Protein AF-A0A8X6XAT7-F1 (afdb_monomer_lite)

Sequence (609 aa):
MSENQRIQKIRGFSFPKVAWFTKEHIEETLDYESRDGDIIICSYPKTGTTWLQYIIMQILSKGKEFPSFHDALVNVVPFMEMTGKGPIDEMQGLRIYKHHYPFDMIKRNDKAKYLYIYRHPQDTLVSAYHFFQSVRGENFDFDQFFEEFLTNDVEYGLYLKHVLSFVAHKNDENLLLISYEKLYTNRKEGYLRIAKFLGEEYYQNLVGDESLLNQILEKTSFDYMKKNLPVERPNAKPEESANKINFFRKGGIGDGKNALSPNQIKKIRELANEIMKGTEVLKECRPSGLVVSETDCGAVGSGFESQNGQVSKQLFQENVMATEEQECKIIRGLPFPKAPWFPTKNIEDTLDLVPNDGDIVIASYPKTGTTWLQYIVLQIVSKGELFPSFNDCLSIYAPFLEMKGTSVLEKMEKPRIYKHHCPYNMVKKNDKAKYLYIYRRPEDTVVSYYHFMINLGHDPPDQNEFFAKFLSGNIAYGSYYDHVLSFYDHKDDEGMLLVSYENLLINRKEEVLKIAKFLGDEYYQPLFEDESLLEKILEHTSFDYMKKNLALIHPDPKVEGGERKVNFFRKGVKGDGKQSLTSDQLKQLKDMALEKLKGTELIEEWLKD

Radius of gyration: 30.48 Å; chains: 1; bounding box: 86×66×86 Å

InterPro domains:
  IPR000863 Sulfotransferase domain [PF00685] (36-279)
  IPR000863 Sulfotransferase domain [PF00685] (357-600)
  IPR027417 P-loop containing nucleoside triphosphate hydrolase [G3DSA:3.40.50.300] (2-283)
  IPR027417 P-loop containing nucleoside triphosphate hydrolase [G3DSA:3.40.50.300] (318-604)
  IPR027417 P-loop containing nucleoside triphosphate hydrolase [SSF52540] (10-280)
  IPR027417 P-loop containing nucleoside triphosphate hydrolase [SSF52540] (340-603)

Organism: NCBI:txid2747483

Secondary structure (DSSP, 8-state):
----TTEEEETTEEEE-STTS-HHHHHHHHTPBPPTT-EEEEE-TTSSHHHHHHHHHHHHHTSPPPPPHHHIIIIIS-BHHHH-SHHHHH--SS-EEEE---GGGSB--TTSEEEEEE--HHHHHHHHHHHHHHHHT-PPPHHHHHHHHHHT-STTS-HHHHHHHHHTTTT-TTEEEEEHHHHHH-HHHHHHHHHHHH-HHHHHHHHH-HHHHHHHHHHTSHHHHHHH---BPTT--TT-TT-B----S--SS-HHHHHS-HHHHHHHHHHHHHHTTT-TTHHHHS-SS-PPPS----------------------SS-----S--SEEEETTEEEE-STTS-HHHHHHHHHPPPPTT-EEEEE-TTSSHHHHHHHHHHHHTTTPPPS-HHHIIIIIS-BHHHH-GGGGGGPPSSPEEEE---GGGS---TTSEEEEEE--HHHHHHHHHHHHHHTT--PPPHHHHHHHHHHT-STT--HHHHHHHHHTTTTSTTEEEEEHHHHHHSHHHHHHHHHHHH-HHHHHHHHH-HHHHHHHHHHTSHHHHHHH--EEEE-TTSTT-EEEE-------S-HHHHHS-HHHHHHHHHHHHHHTTTSTHHHHHH--

Structure (mmCIF, N/CA/C/O backbone):
data_AF-A0A8X6XAT7-F1
#
_entry.id   AF-A0A8X6XAT7-F1
#
loop_
_atom_site.group_PDB
_atom_site.id
_atom_site.type_symbol
_atom_site.label_atom_id
_atom_site.label_alt_id
_atom_site.label_comp_id
_atom_site.label_asym_id
_atom_site.label_entity_id
_atom_site.label_seq_id
_atom_site.pdbx_PDB_ins_code
_atom_site.Cartn_x
_atom_site.Cartn_y
_atom_site.Cartn_z
_atom_site.occupancy
_atom_site.B_iso_or_equiv
_atom_site.auth_seq_id
_atom_site.auth_comp_id
_atom_site.auth_asym_id
_atom_site.auth_atom_id
_atom_site.pdbx_PDB_model_num
ATOM 1 N N . MET A 1 1 ? 28.240 -1.537 -42.447 1.00 36.59 1 MET A N 1
ATOM 2 C CA . MET A 1 1 ? 27.862 -1.977 -41.090 1.00 36.59 1 MET A CA 1
ATOM 3 C C . MET A 1 1 ? 29.123 -1.979 -40.250 1.00 36.59 1 MET A C 1
ATOM 5 O O . MET A 1 1 ? 29.985 -2.809 -40.503 1.00 36.59 1 MET A O 1
ATOM 9 N N . SER A 1 2 ? 29.309 -1.007 -39.357 1.00 37.84 2 SER A N 1
ATOM 10 C CA . SER A 1 2 ? 30.425 -1.062 -38.409 1.00 37.84 2 SER A CA 1
ATOM 11 C C . SER A 1 2 ? 30.130 -2.165 -37.396 1.00 37.84 2 SER A C 1
ATOM 13 O O . SER A 1 2 ? 29.121 -2.105 -36.698 1.00 37.84 2 SER A O 1
ATOM 15 N N . GLU A 1 3 ? 30.972 -3.189 -37.354 1.00 52.03 3 GLU A N 1
ATOM 16 C CA . GLU A 1 3 ? 30.903 -4.262 -36.364 1.00 52.03 3 GLU A CA 1
ATOM 17 C C . GLU A 1 3 ? 30.981 -3.643 -34.955 1.00 52.03 3 GLU A C 1
ATOM 19 O O . GLU A 1 3 ? 31.934 -2.923 -34.649 1.00 52.03 3 GLU A O 1
ATOM 24 N N . ASN A 1 4 ? 29.963 -3.852 -34.110 1.00 64.50 4 ASN A N 1
ATOM 25 C CA . ASN A 1 4 ? 29.958 -3.338 -32.738 1.00 64.50 4 ASN A CA 1
ATOM 26 C C . ASN A 1 4 ? 31.116 -3.990 -31.962 1.00 64.50 4 ASN A C 1
ATOM 28 O O . ASN A 1 4 ? 31.040 -5.155 -31.573 1.00 64.50 4 ASN A O 1
ATOM 32 N N . GLN A 1 5 ? 32.200 -3.240 -31.743 1.00 73.00 5 GLN A N 1
ATOM 33 C CA . GLN A 1 5 ? 33.449 -3.754 -31.168 1.00 73.00 5 GLN A CA 1
ATOM 34 C C . GLN A 1 5 ? 33.308 -4.250 -29.717 1.00 73.00 5 GLN A C 1
ATOM 36 O O . GLN A 1 5 ? 34.213 -4.919 -29.218 1.00 73.00 5 GLN A O 1
ATOM 41 N N . ARG A 1 6 ? 32.181 -3.974 -29.043 1.00 83.38 6 ARG A N 1
ATOM 42 C CA . ARG A 1 6 ? 31.922 -4.407 -27.660 1.00 83.38 6 ARG A CA 1
ATOM 43 C C . ARG A 1 6 ? 31.429 -5.845 -27.554 1.00 83.38 6 ARG A C 1
ATOM 45 O O . ARG A 1 6 ? 31.602 -6.448 -26.494 1.00 83.38 6 ARG A O 1
ATOM 52 N N . ILE A 1 7 ? 30.860 -6.416 -28.612 1.00 87.06 7 ILE A N 1
ATOM 53 C CA . ILE A 1 7 ? 30.248 -7.747 -28.565 1.00 87.06 7 ILE A CA 1
ATOM 54 C C . ILE A 1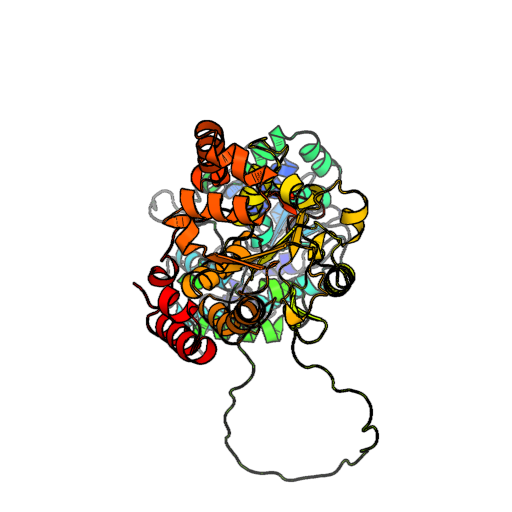 7 ? 31.019 -8.758 -29.414 1.00 87.06 7 ILE A C 1
ATOM 56 O O . ILE A 1 7 ? 31.582 -8.436 -30.457 1.00 87.06 7 ILE A O 1
ATOM 60 N N . GLN A 1 8 ? 31.048 -10.004 -28.957 1.00 90.69 8 GLN A N 1
ATOM 61 C CA . GLN A 1 8 ? 31.446 -11.166 -29.746 1.00 90.69 8 GLN A CA 1
ATOM 62 C C . GLN A 1 8 ? 30.215 -12.051 -29.951 1.00 90.69 8 GLN A C 1
ATOM 64 O O . GLN A 1 8 ? 29.412 -12.212 -29.032 1.00 90.69 8 GLN A O 1
ATOM 69 N N . LYS A 1 9 ? 30.033 -12.595 -31.159 1.00 90.25 9 LYS A N 1
ATOM 70 C CA . LYS A 1 9 ? 28.916 -13.497 -31.465 1.00 90.25 9 LYS A CA 1
ATOM 71 C C . LYS A 1 9 ? 29.374 -14.946 -31.320 1.00 90.25 9 LYS A C 1
ATOM 73 O O . LYS A 1 9 ? 30.290 -15.371 -32.019 1.00 90.25 9 LYS A O 1
ATOM 78 N N . ILE A 1 10 ? 28.719 -15.703 -30.446 1.00 90.50 10 ILE A N 1
ATOM 79 C CA . ILE A 1 10 ? 28.969 -17.137 -30.236 1.00 90.50 10 ILE A CA 1
ATOM 80 C C . ILE A 1 10 ? 27.627 -17.849 -30.374 1.00 90.50 10 ILE A C 1
ATOM 82 O O . ILE A 1 10 ? 26.653 -17.458 -29.736 1.00 90.50 10 ILE A O 1
ATOM 86 N N . ARG A 1 11 ? 27.543 -18.830 -31.283 1.00 88.88 11 ARG A N 1
ATOM 87 C CA . ARG A 1 11 ? 26.279 -19.491 -31.683 1.00 88.88 11 ARG A CA 1
ATOM 88 C C . ARG A 1 11 ? 25.156 -18.501 -32.054 1.00 88.88 11 ARG A C 1
ATOM 90 O O . ARG A 1 11 ? 23.987 -18.737 -31.781 1.00 88.88 11 ARG A O 1
ATOM 97 N N . GLY A 1 12 ? 25.518 -17.365 -32.657 1.00 86.31 12 GLY A N 1
ATOM 98 C CA . GLY A 1 12 ? 24.579 -16.300 -33.037 1.00 86.31 12 GLY A CA 1
ATOM 99 C C . GLY A 1 12 ? 24.142 -15.369 -31.896 1.00 86.31 12 GLY A C 1
ATOM 100 O O . GLY A 1 12 ? 23.471 -14.372 -32.162 1.00 86.31 12 GLY A O 1
ATOM 101 N N . PHE A 1 13 ? 24.562 -15.624 -30.653 1.00 89.94 13 PHE A N 1
ATOM 102 C CA . PHE A 1 13 ? 24.205 -14.829 -29.477 1.00 89.94 13 PHE A CA 1
ATOM 103 C C . PHE A 1 13 ? 25.306 -13.830 -29.086 1.00 89.94 13 PHE A C 1
ATOM 105 O O . PHE A 1 13 ? 26.492 -14.092 -29.296 1.00 89.94 13 PHE A O 1
ATOM 112 N N . SER A 1 14 ? 24.916 -12.666 -28.554 1.00 90.38 14 SER A N 1
ATOM 113 C CA . SER A 1 14 ? 25.829 -11.573 -28.181 1.00 90.38 14 SER A CA 1
ATOM 114 C C . SER A 1 14 ? 26.455 -11.801 -26.806 1.00 90.38 14 SER A C 1
ATOM 116 O O . SER A 1 14 ? 25.741 -11.859 -25.811 1.00 90.38 14 SER A O 1
ATOM 118 N N . PHE A 1 15 ? 27.783 -11.803 -26.726 1.00 90.75 15 PHE A N 1
ATOM 119 C CA . PHE A 1 15 ? 28.537 -11.859 -25.470 1.00 90.75 15 PHE A CA 1
ATOM 120 C C . PHE A 1 15 ? 29.505 -10.679 -25.339 1.00 90.75 15 PHE A C 1
ATOM 122 O O . PHE A 1 15 ? 29.914 -10.118 -26.358 1.00 90.75 15 PHE A O 1
ATOM 129 N N . PRO A 1 16 ? 29.922 -10.299 -24.116 1.00 88.56 16 PRO A N 1
ATOM 130 C CA . PRO A 1 16 ? 30.952 -9.283 -23.925 1.00 88.56 16 PRO A CA 1
ATOM 131 C C . PRO A 1 16 ? 32.263 -9.669 -24.617 1.00 88.56 16 PRO A C 1
ATOM 133 O O . PRO A 1 16 ? 32.815 -10.735 -24.360 1.00 88.56 16 PRO A O 1
ATOM 136 N N . LYS A 1 17 ? 32.805 -8.788 -25.459 1.00 88.19 17 LYS A N 1
ATOM 137 C CA . LYS A 1 17 ? 34.166 -8.895 -26.001 1.00 88.19 17 LYS A CA 1
ATOM 138 C C . LYS A 1 17 ? 35.141 -8.180 -25.065 1.00 88.19 17 LYS A C 1
ATOM 140 O O . LYS A 1 17 ? 35.358 -6.974 -25.187 1.00 88.19 17 LYS A O 1
ATOM 145 N N . VAL A 1 18 ? 35.667 -8.921 -24.091 1.00 82.38 18 VAL A N 1
ATOM 146 C CA . VAL A 1 18 ? 36.680 -8.483 -23.111 1.00 82.38 18 VAL A CA 1
ATOM 147 C C . VAL A 1 18 ? 37.641 -9.639 -22.816 1.00 82.38 18 VAL A C 1
ATOM 149 O O . VAL A 1 18 ? 37.277 -10.798 -22.989 1.00 82.38 18 VAL A O 1
ATOM 152 N N . ALA A 1 19 ? 38.862 -9.342 -22.361 1.00 81.56 19 ALA A N 1
ATOM 153 C CA . ALA A 1 19 ? 39.936 -10.338 -22.240 1.00 81.56 19 ALA A CA 1
ATOM 154 C C . ALA A 1 19 ? 39.609 -11.533 -21.321 1.00 81.56 19 ALA A C 1
ATOM 156 O O . ALA A 1 19 ? 40.119 -12.626 -21.535 1.00 81.56 19 ALA A O 1
ATOM 157 N N . TRP A 1 20 ? 38.757 -11.335 -20.314 1.00 78.25 20 TRP A N 1
ATOM 158 C CA . TRP A 1 20 ? 38.361 -12.360 -19.339 1.00 78.25 20 TRP A CA 1
ATOM 159 C C . TRP A 1 20 ? 37.022 -13.051 -19.671 1.00 78.25 20 TRP A C 1
ATOM 161 O O . TRP A 1 20 ? 36.479 -13.740 -18.819 1.00 78.25 20 TRP A O 1
ATOM 171 N N . PHE A 1 21 ? 36.477 -12.852 -20.877 1.00 85.19 21 PHE A N 1
ATOM 172 C CA . PHE A 1 21 ? 35.348 -13.610 -21.440 1.00 85.19 21 PHE A CA 1
ATOM 173 C C . PHE A 1 21 ? 35.814 -14.237 -22.754 1.00 85.19 21 PHE A C 1
ATOM 175 O O . PHE A 1 21 ? 35.665 -13.651 -23.831 1.00 85.19 21 PHE A O 1
ATOM 182 N N . THR A 1 22 ? 36.464 -15.396 -22.668 1.00 90.88 22 THR A N 1
ATOM 183 C CA . THR A 1 22 ? 37.021 -16.058 -23.850 1.00 90.88 22 THR A CA 1
ATOM 184 C C . THR A 1 22 ? 35.930 -16.821 -24.596 1.00 90.88 22 THR A C 1
ATOM 186 O O . THR A 1 22 ? 34.983 -17.339 -24.004 1.00 90.88 22 THR A O 1
ATOM 189 N N . LYS A 1 23 ? 36.074 -16.910 -25.922 1.00 92.19 23 LYS A N 1
ATOM 190 C CA . LYS A 1 23 ? 35.181 -17.724 -26.751 1.00 92.19 23 LYS A CA 1
ATOM 191 C C . LYS A 1 23 ? 35.181 -19.191 -26.306 1.00 92.19 23 LYS A C 1
ATOM 193 O O . LYS A 1 23 ? 34.122 -19.801 -26.271 1.00 92.19 23 LYS A O 1
ATOM 198 N N . GLU A 1 24 ? 36.348 -19.712 -25.936 1.00 93.38 24 GLU A N 1
ATOM 199 C CA . GLU A 1 24 ? 36.537 -21.083 -25.456 1.00 93.38 24 GLU A CA 1
ATOM 200 C C . GLU A 1 24 ? 35.723 -21.371 -24.190 1.00 93.38 24 GLU A C 1
ATOM 202 O O . GLU A 1 24 ? 34.918 -22.298 -24.204 1.00 93.38 24 GLU A O 1
ATOM 207 N N . HIS A 1 25 ? 35.842 -20.536 -23.145 1.00 94.44 25 HIS A N 1
ATOM 208 C CA . HIS A 1 25 ? 35.073 -20.710 -21.906 1.00 94.44 25 HIS A CA 1
ATOM 209 C C . HIS A 1 25 ? 33.566 -20.673 -22.164 1.00 94.44 25 HIS A C 1
ATOM 211 O O . HIS A 1 25 ? 32.817 -21.476 -21.613 1.00 94.44 25 HIS A O 1
ATOM 217 N N . ILE A 1 26 ? 33.100 -19.757 -23.017 1.00 93.88 26 ILE A N 1
ATOM 218 C CA . ILE A 1 26 ? 31.674 -19.652 -23.343 1.00 93.88 26 ILE A CA 1
ATOM 219 C C . ILE A 1 26 ? 31.205 -20.885 -24.130 1.00 93.88 26 ILE A C 1
ATOM 221 O O . ILE A 1 26 ? 30.169 -21.456 -23.806 1.00 93.88 26 ILE A O 1
ATOM 225 N N . GLU A 1 27 ? 31.955 -21.329 -25.144 1.00 93.25 27 GLU A N 1
ATOM 226 C CA . GLU A 1 27 ? 31.586 -22.507 -25.938 1.00 93.25 27 GLU A CA 1
ATOM 227 C C . GLU A 1 27 ? 31.533 -23.784 -25.095 1.00 93.25 27 GLU A C 1
ATOM 229 O O . GLU A 1 27 ? 30.557 -24.525 -25.213 1.00 93.25 27 GLU A O 1
ATOM 234 N N . GLU A 1 28 ? 32.513 -24.021 -24.218 1.00 93.75 28 GLU A N 1
ATOM 235 C CA . GLU A 1 28 ? 32.503 -25.215 -23.365 1.00 93.75 28 GLU A CA 1
ATOM 236 C C . GLU A 1 28 ? 31.392 -25.175 -22.305 1.00 93.75 28 GLU A C 1
ATOM 238 O O . GLU A 1 28 ? 30.822 -26.212 -21.968 1.00 93.75 28 GLU A O 1
ATOM 243 N N . THR A 1 29 ? 31.055 -23.991 -21.780 1.00 95.00 29 THR A N 1
ATOM 244 C CA . THR A 1 29 ? 30.055 -23.868 -20.711 1.00 95.00 29 THR A CA 1
ATOM 245 C C . THR A 1 29 ? 28.620 -23.843 -21.229 1.00 95.00 29 THR A C 1
ATOM 247 O O . THR A 1 29 ? 27.716 -24.230 -20.496 1.00 95.00 29 THR A O 1
ATOM 250 N N . LEU A 1 30 ? 28.393 -23.483 -22.497 1.00 92.88 30 LEU A N 1
ATOM 251 C CA . LEU A 1 30 ? 27.089 -23.640 -23.157 1.00 92.88 30 LEU A CA 1
ATOM 252 C C . LEU A 1 30 ? 26.684 -25.109 -23.345 1.00 92.88 30 LEU A C 1
ATOM 254 O O . LEU A 1 30 ? 25.495 -25.419 -23.396 1.00 92.88 30 LEU A O 1
ATOM 258 N N . ASP A 1 31 ? 27.659 -26.013 -23.438 1.00 90.88 31 ASP A N 1
ATOM 259 C CA . ASP A 1 31 ? 27.415 -27.458 -23.497 1.00 90.88 31 ASP A CA 1
ATOM 260 C C . ASP A 1 31 ? 27.507 -28.136 -22.122 1.00 90.88 31 ASP A C 1
ATOM 262 O O . ASP A 1 31 ? 27.344 -29.353 -22.029 1.00 90.88 31 ASP A O 1
ATOM 266 N N . TYR A 1 32 ? 27.753 -27.373 -21.052 1.00 94.75 32 TYR A N 1
ATOM 267 C CA . TYR A 1 32 ? 27.901 -27.921 -19.708 1.00 94.75 32 TYR A CA 1
ATOM 268 C C . TYR A 1 32 ? 26.561 -28.389 -19.147 1.00 94.75 32 TYR A C 1
ATOM 270 O O . TYR A 1 32 ? 25.635 -27.597 -18.981 1.00 94.75 32 TYR A O 1
ATOM 278 N N . GLU A 1 33 ? 26.483 -29.673 -18.809 1.00 92.94 33 GLU A N 1
ATOM 279 C CA . GLU A 1 33 ? 25.345 -30.268 -18.117 1.00 92.94 33 GLU A CA 1
ATOM 280 C C . GLU A 1 33 ? 25.585 -30.253 -16.603 1.00 92.94 33 GLU A C 1
ATOM 282 O O . GLU A 1 33 ? 26.612 -30.724 -16.105 1.00 92.94 33 GLU A O 1
ATOM 287 N N . SER A 1 34 ? 24.635 -29.685 -15.862 1.00 94.12 34 SER A N 1
ATOM 288 C CA . SER A 1 34 ? 24.681 -29.643 -14.402 1.00 94.12 34 SER A CA 1
ATOM 289 C C . SER A 1 34 ? 24.573 -31.047 -13.795 1.00 94.12 34 SER A C 1
ATOM 291 O O . SER A 1 34 ? 23.924 -31.943 -14.338 1.00 94.12 34 SER A O 1
ATOM 293 N N . ARG A 1 35 ? 25.202 -31.257 -12.633 1.00 95.19 35 ARG A N 1
ATOM 294 C CA . ARG A 1 35 ? 25.067 -32.515 -11.872 1.00 95.19 35 ARG A CA 1
ATOM 295 C C . ARG A 1 35 ? 23.918 -32.403 -10.870 1.00 95.19 35 ARG A C 1
ATOM 297 O O . ARG A 1 35 ? 23.483 -31.310 -10.505 1.00 95.19 35 ARG A O 1
ATOM 304 N N . ASP A 1 36 ? 23.457 -33.559 -10.405 1.00 96.31 36 ASP A N 1
ATOM 305 C CA . ASP A 1 36 ? 22.435 -33.668 -9.365 1.00 96.31 36 ASP A CA 1
ATOM 306 C C . ASP A 1 36 ? 22.848 -32.855 -8.126 1.00 96.31 36 ASP A C 1
ATOM 308 O O . ASP A 1 36 ? 23.958 -33.007 -7.613 1.00 96.31 36 ASP A O 1
ATOM 312 N N . GLY A 1 37 ? 21.949 -31.999 -7.634 1.00 95.00 37 GLY A N 1
ATOM 313 C CA . GLY A 1 37 ? 22.185 -31.173 -6.447 1.00 95.00 37 GLY A CA 1
ATOM 314 C C . GLY A 1 37 ? 22.941 -29.861 -6.684 1.00 95.00 37 GLY A C 1
ATOM 315 O O . GLY A 1 37 ? 23.143 -29.119 -5.722 1.00 95.00 37 GLY A O 1
ATOM 316 N N . ASP A 1 38 ? 23.325 -29.537 -7.922 1.00 97.62 38 ASP A N 1
ATOM 317 C CA . ASP A 1 38 ? 23.908 -28.229 -8.242 1.00 97.62 38 ASP A CA 1
ATOM 318 C C . ASP A 1 38 ? 22.967 -27.073 -7.889 1.00 97.62 38 ASP A C 1
ATOM 320 O O . ASP A 1 38 ? 21.752 -27.173 -8.051 1.00 97.62 38 ASP A O 1
ATOM 324 N N . ILE A 1 39 ? 23.540 -25.939 -7.483 1.00 98.31 39 ILE A N 1
ATOM 325 C CA . ILE A 1 39 ? 22.834 -24.667 -7.307 1.00 98.31 39 ILE A CA 1
ATOM 326 C C . ILE A 1 39 ? 23.360 -23.670 -8.343 1.00 98.31 39 ILE A C 1
ATOM 328 O O . ILE A 1 39 ? 24.522 -23.270 -8.302 1.00 98.31 39 ILE A O 1
ATOM 332 N N . ILE A 1 40 ? 22.504 -23.222 -9.256 1.00 98.31 40 ILE A N 1
ATOM 333 C CA . ILE A 1 40 ? 22.884 -22.328 -10.349 1.00 98.31 40 ILE A CA 1
ATOM 334 C C . ILE A 1 40 ? 22.200 -20.974 -10.184 1.00 98.31 40 ILE A C 1
ATOM 336 O O . ILE A 1 40 ? 20.973 -20.869 -10.206 1.00 98.31 40 ILE A O 1
ATOM 340 N N . ILE A 1 41 ? 22.994 -19.911 -10.068 1.00 98.56 41 ILE A N 1
ATOM 341 C CA . ILE A 1 41 ? 22.496 -18.533 -10.080 1.00 98.56 41 ILE A CA 1
ATOM 342 C C . ILE A 1 41 ? 22.443 -18.044 -11.523 1.00 98.56 41 ILE A C 1
ATOM 344 O O . ILE A 1 41 ? 23.469 -17.832 -12.169 1.00 98.56 41 ILE A O 1
ATOM 348 N N . CYS A 1 42 ? 21.234 -17.808 -12.002 1.00 98.06 42 CYS A N 1
ATOM 349 C CA . CYS A 1 42 ? 20.966 -17.317 -13.340 1.00 98.06 42 CYS A CA 1
ATOM 350 C C . CYS A 1 42 ? 20.524 -15.850 -13.260 1.00 98.06 42 CYS A C 1
ATOM 352 O O . CYS A 1 42 ? 19.771 -15.460 -12.366 1.00 98.06 42 CYS A O 1
ATOM 354 N N . SER A 1 43 ? 20.959 -15.004 -14.189 1.00 97.94 43 SER A N 1
ATOM 355 C CA . SER A 1 43 ? 20.471 -13.620 -14.243 1.00 97.94 43 SER A CA 1
ATOM 356 C C . SER A 1 43 ? 20.876 -12.934 -15.534 1.00 97.94 43 SER A C 1
ATOM 358 O O . SER A 1 43 ? 21.999 -13.138 -15.972 1.00 97.94 43 SER A O 1
ATOM 360 N N . TYR A 1 44 ? 20.084 -11.996 -16.045 1.00 96.19 44 TYR A N 1
ATOM 361 C CA . TYR A 1 44 ? 20.651 -10.980 -16.938 1.00 96.19 44 TYR A CA 1
ATOM 362 C C . TYR A 1 44 ? 21.598 -10.055 -16.141 1.00 96.19 44 TYR A C 1
ATOM 364 O O . TYR A 1 44 ? 21.321 -9.800 -14.958 1.00 96.19 44 TYR A O 1
ATOM 372 N N . PRO A 1 45 ? 22.691 -9.515 -16.717 1.00 92.56 45 PRO A N 1
ATOM 373 C CA . PRO A 1 45 ? 23.568 -8.598 -15.997 1.00 92.56 45 PRO A CA 1
ATOM 374 C C . PRO A 1 45 ? 22.803 -7.455 -15.317 1.00 92.56 45 PRO A C 1
ATOM 376 O O . PRO A 1 45 ? 21.890 -6.861 -15.879 1.00 92.56 45 PRO A O 1
ATOM 379 N N . LYS A 1 46 ? 23.226 -7.089 -14.103 1.00 92.31 46 LYS A N 1
ATOM 380 C CA . LYS A 1 46 ? 22.725 -5.910 -13.351 1.00 92.31 46 LYS A CA 1
ATOM 381 C C . LYS A 1 46 ? 21.304 -6.001 -12.801 1.00 92.31 46 LYS A C 1
ATOM 383 O O . LYS A 1 46 ? 20.791 -5.022 -12.262 1.00 92.31 46 LYS A O 1
ATOM 388 N N . THR A 1 47 ? 20.735 -7.193 -12.799 1.00 94.44 47 THR A N 1
ATOM 389 C CA . THR A 1 47 ? 19.449 -7.479 -12.153 1.00 94.44 47 THR A CA 1
ATOM 390 C C . THR A 1 47 ? 19.571 -7.828 -10.667 1.00 94.44 47 THR A C 1
ATOM 392 O O . THR A 1 47 ? 18.566 -7.890 -9.977 1.00 94.44 47 THR A O 1
ATOM 395 N N . GLY A 1 48 ? 20.788 -8.005 -10.137 1.00 93.00 48 GLY A N 1
ATOM 396 C CA . GLY A 1 48 ? 21.010 -8.316 -8.716 1.00 93.00 48 GLY A CA 1
ATOM 397 C C . GLY A 1 48 ? 21.865 -9.550 -8.441 1.00 93.00 48 GLY A C 1
ATOM 398 O O . GLY A 1 48 ? 21.895 -10.009 -7.305 1.00 93.00 48 GLY A O 1
ATOM 399 N N . THR A 1 49 ? 22.593 -10.064 -9.434 1.00 92.88 49 THR A N 1
ATOM 400 C CA . THR A 1 49 ? 23.426 -11.276 -9.339 1.00 92.88 49 THR A CA 1
ATOM 401 C C . THR A 1 49 ? 24.336 -11.300 -8.113 1.00 92.88 49 THR A C 1
ATOM 403 O O . THR A 1 49 ? 24.317 -12.260 -7.353 1.00 92.88 49 THR A O 1
ATOM 406 N N . THR A 1 50 ? 25.108 -10.230 -7.884 1.00 88.44 50 THR A N 1
ATOM 407 C CA . THR A 1 50 ? 26.005 -10.128 -6.721 1.00 88.44 50 THR A CA 1
ATOM 408 C C . THR A 1 50 ? 25.224 -10.192 -5.416 1.00 88.44 50 THR A C 1
ATOM 410 O O . THR A 1 50 ? 25.668 -10.806 -4.460 1.00 88.44 50 THR A O 1
ATOM 413 N N . TRP A 1 51 ? 24.040 -9.591 -5.360 1.00 93.12 51 TRP A N 1
ATOM 414 C CA . TRP A 1 51 ? 23.248 -9.614 -4.143 1.00 93.12 51 TRP A CA 1
ATOM 415 C C . TRP A 1 51 ? 22.710 -11.019 -3.853 1.00 93.12 51 TRP A C 1
ATOM 417 O O . TRP A 1 51 ? 22.933 -11.539 -2.763 1.00 93.12 51 TRP A O 1
ATOM 427 N N . LEU A 1 52 ? 22.108 -11.673 -4.852 1.00 96.62 52 LEU A N 1
ATOM 428 C CA . LEU A 1 52 ? 21.612 -13.045 -4.728 1.00 96.62 52 LEU A CA 1
ATOM 429 C C . LEU A 1 52 ? 22.731 -14.040 -4.385 1.00 96.62 52 LEU A C 1
ATOM 431 O O . LEU A 1 52 ? 22.549 -14.887 -3.516 1.00 96.62 52 LEU A O 1
ATOM 435 N N . GLN A 1 53 ? 23.905 -13.894 -5.005 1.00 94.00 53 GLN A N 1
ATOM 436 C CA . GLN A 1 53 ? 25.089 -14.694 -4.694 1.00 94.00 53 GLN A CA 1
ATOM 437 C C . GLN A 1 53 ? 25.427 -14.652 -3.205 1.00 94.00 53 GLN A C 1
ATOM 439 O O . GLN A 1 53 ? 25.547 -15.695 -2.566 1.00 94.00 53 GLN A O 1
ATOM 444 N N . TYR A 1 54 ? 25.556 -13.454 -2.641 1.00 92.69 54 TYR A N 1
ATOM 445 C CA . TYR A 1 54 ? 25.965 -13.300 -1.250 1.00 92.69 54 TYR A CA 1
ATOM 446 C C . TYR A 1 54 ? 24.863 -13.731 -0.272 1.00 92.69 54 TYR A C 1
ATOM 448 O O . TYR A 1 54 ? 25.182 -14.244 0.797 1.00 92.69 54 TYR A O 1
ATOM 456 N N . ILE A 1 55 ? 23.586 -13.617 -0.653 1.00 96.19 55 ILE A N 1
ATOM 457 C CA . ILE A 1 55 ? 22.464 -14.194 0.105 1.00 96.19 55 ILE A CA 1
ATOM 458 C C . ILE A 1 55 ? 22.600 -15.709 0.195 1.00 96.19 55 ILE A C 1
ATOM 460 O O . ILE A 1 55 ? 22.615 -16.256 1.295 1.00 96.19 55 ILE A O 1
ATOM 464 N N . ILE A 1 56 ? 22.748 -16.387 -0.943 1.00 96.75 56 ILE A N 1
ATOM 465 C CA . ILE A 1 56 ? 22.858 -17.846 -0.969 1.00 96.75 56 ILE A CA 1
ATOM 466 C C . ILE A 1 56 ? 24.099 -18.292 -0.189 1.00 96.75 56 ILE A C 1
ATOM 468 O O . ILE A 1 56 ? 23.998 -19.168 0.661 1.00 96.75 56 ILE A O 1
ATOM 472 N N . MET A 1 57 ? 25.246 -17.634 -0.377 1.00 92.56 57 MET A N 1
ATOM 473 C CA . MET A 1 57 ? 26.462 -17.937 0.387 1.00 92.56 57 MET A CA 1
ATOM 474 C C . MET A 1 57 ? 26.256 -17.814 1.902 1.00 92.56 57 MET A C 1
ATOM 476 O O . MET A 1 57 ? 26.723 -18.669 2.652 1.00 92.56 57 MET A O 1
ATOM 480 N N . GLN A 1 58 ? 25.556 -16.780 2.374 1.00 93.88 58 GLN A N 1
ATOM 481 C CA . GLN A 1 58 ? 25.273 -16.611 3.801 1.00 93.88 58 GLN A CA 1
ATOM 482 C C . GLN A 1 58 ? 24.339 -17.694 4.350 1.00 93.88 58 GLN A C 1
ATOM 484 O O . GLN A 1 58 ? 24.571 -18.190 5.452 1.00 93.88 58 GLN A O 1
ATOM 489 N N . ILE A 1 59 ? 23.327 -18.092 3.574 1.00 96.31 59 ILE A N 1
ATOM 490 C CA . ILE A 1 59 ? 22.398 -19.168 3.943 1.00 96.31 59 ILE A CA 1
ATOM 491 C C . ILE A 1 59 ? 23.145 -20.504 4.036 1.00 96.31 59 ILE A C 1
ATOM 493 O O . ILE A 1 59 ? 23.071 -21.186 5.057 1.00 96.31 59 ILE A O 1
ATOM 497 N N . LEU A 1 60 ? 23.918 -20.849 3.003 1.00 93.62 60 LEU A N 1
ATOM 498 C CA . LEU A 1 60 ? 24.654 -22.114 2.930 1.00 93.62 60 LEU A CA 1
ATOM 499 C C . LEU A 1 60 ? 25.749 -22.216 3.999 1.00 93.62 60 LEU A C 1
ATOM 501 O O . LEU A 1 60 ? 25.996 -23.288 4.547 1.00 93.62 60 LEU A O 1
ATOM 505 N N . SER A 1 61 ? 26.404 -21.097 4.314 1.00 91.25 61 SER A N 1
ATOM 506 C CA . SER A 1 61 ? 27.510 -21.060 5.274 1.00 91.25 61 SER A CA 1
ATOM 507 C C . SER A 1 61 ? 27.082 -20.812 6.721 1.00 91.25 61 SER A C 1
ATOM 509 O O . SER A 1 61 ? 27.938 -20.862 7.605 1.00 91.25 61 SER A O 1
ATOM 511 N N . LYS A 1 62 ? 25.787 -20.572 6.974 1.00 92.00 62 LYS A N 1
ATOM 512 C CA . LYS A 1 62 ? 25.233 -20.191 8.283 1.00 92.00 62 LYS A CA 1
ATOM 513 C C . LYS A 1 62 ? 25.903 -18.939 8.862 1.00 92.00 62 LYS A C 1
ATOM 515 O O . LYS A 1 62 ? 26.402 -18.947 9.983 1.00 92.00 62 LYS A O 1
ATOM 520 N N . GLY A 1 63 ? 25.944 -17.862 8.078 1.00 86.38 63 GLY A N 1
ATOM 521 C CA . GLY A 1 63 ? 26.387 -16.553 8.572 1.00 86.38 63 GLY A CA 1
ATOM 522 C C . GLY A 1 63 ? 27.907 -16.372 8.692 1.00 86.38 63 GLY A C 1
ATOM 523 O O . GLY A 1 63 ? 28.362 -15.397 9.302 1.00 86.38 63 GLY A O 1
ATOM 524 N N . LYS A 1 64 ? 28.718 -17.288 8.139 1.00 87.25 64 LYS A N 1
ATOM 525 C CA . LYS A 1 64 ? 30.190 -17.181 8.168 1.00 87.25 64 LYS A CA 1
ATOM 526 C C . LYS A 1 64 ? 30.687 -15.948 7.408 1.00 87.25 64 LYS A C 1
ATOM 528 O O . LYS A 1 64 ? 29.956 -15.313 6.646 1.00 87.25 64 LYS A O 1
ATOM 533 N N . GLU A 1 65 ? 31.937 -15.573 7.660 1.00 80.81 65 GLU A N 1
ATOM 534 C CA . GLU A 1 65 ? 32.569 -14.443 6.978 1.00 80.81 65 GLU A CA 1
ATOM 535 C C . GLU A 1 65 ? 32.662 -14.655 5.469 1.00 80.81 65 GLU A C 1
ATOM 537 O O . GLU A 1 65 ? 32.796 -15.780 4.981 1.00 80.81 65 GLU A O 1
ATOM 542 N N . PHE A 1 66 ? 32.563 -13.550 4.730 1.00 76.44 66 PHE A N 1
ATOM 543 C CA . PHE A 1 66 ? 32.658 -13.597 3.281 1.00 76.44 66 PHE A CA 1
ATOM 544 C C . PHE A 1 66 ? 34.093 -13.905 2.840 1.00 76.44 66 PHE A C 1
ATOM 546 O O . PHE A 1 66 ? 35.035 -13.327 3.386 1.00 76.44 66 PHE A O 1
ATOM 553 N N . PRO A 1 67 ? 34.276 -14.744 1.808 1.00 74.56 67 PRO A N 1
ATOM 554 C CA . PRO A 1 67 ? 35.534 -14.768 1.079 1.00 74.56 67 PRO A CA 1
ATOM 555 C C . PRO A 1 67 ? 35.761 -13.408 0.402 1.00 74.56 67 PRO A C 1
ATOM 557 O O . PRO A 1 67 ? 34.825 -12.621 0.198 1.00 74.56 67 PRO A O 1
ATOM 560 N N . SER A 1 68 ? 37.007 -13.137 0.008 1.00 70.38 68 SER A N 1
ATOM 561 C CA . SER A 1 68 ? 37.302 -11.966 -0.827 1.00 70.38 68 SER A CA 1
ATOM 562 C C . SER A 1 68 ? 36.461 -11.997 -2.111 1.00 70.38 68 SER A C 1
ATOM 564 O O . SER A 1 68 ? 36.066 -13.065 -2.571 1.00 70.38 68 SER A O 1
ATOM 566 N N . PHE A 1 69 ? 36.188 -10.843 -2.728 1.00 68.19 69 PHE A N 1
ATOM 567 C CA . PHE A 1 69 ? 35.385 -10.807 -3.959 1.00 68.19 69 PHE A CA 1
ATOM 568 C C . PHE A 1 69 ? 35.982 -11.668 -5.086 1.00 68.19 69 PHE A C 1
ATOM 570 O O . PHE A 1 69 ? 35.244 -12.340 -5.804 1.00 68.19 69 PHE A O 1
ATOM 577 N N . HIS A 1 70 ? 37.311 -11.666 -5.230 1.00 70.12 70 HIS A N 1
ATOM 578 C CA . HIS A 1 70 ? 38.002 -12.487 -6.223 1.00 70.12 70 HIS A CA 1
ATOM 579 C C . HIS A 1 70 ? 37.802 -13.981 -5.947 1.00 70.12 70 HIS A C 1
ATOM 581 O O . HIS A 1 70 ? 37.380 -14.723 -6.828 1.00 70.12 70 HIS A O 1
ATOM 587 N N . ASP A 1 71 ? 38.013 -14.395 -4.701 1.00 75.00 71 ASP A N 1
ATOM 588 C CA . ASP A 1 71 ? 37.822 -15.779 -4.267 1.00 75.00 71 ASP A CA 1
ATOM 589 C C . ASP A 1 71 ? 36.350 -16.218 -4.400 1.00 75.00 71 ASP A C 1
ATOM 591 O O . ASP A 1 71 ? 36.049 -17.309 -4.882 1.00 75.00 71 ASP A O 1
ATOM 595 N N . ALA A 1 72 ? 35.410 -15.311 -4.113 1.00 74.44 72 ALA A N 1
ATOM 596 C CA . ALA A 1 72 ? 33.984 -15.521 -4.335 1.00 74.44 72 ALA A CA 1
ATOM 597 C C . ALA A 1 72 ? 33.640 -15.760 -5.815 1.00 74.44 72 ALA A C 1
ATOM 599 O O . ALA A 1 72 ? 32.737 -16.537 -6.108 1.00 74.44 72 ALA A O 1
ATOM 600 N N . LEU A 1 73 ? 34.316 -15.065 -6.735 1.00 69.38 73 LEU A N 1
ATOM 601 C CA . LEU A 1 73 ? 34.061 -15.119 -8.177 1.00 69.38 73 LEU A CA 1
ATOM 602 C C . LEU A 1 73 ? 34.723 -16.317 -8.863 1.00 69.38 73 LEU A C 1
ATOM 604 O O . LEU A 1 73 ? 34.201 -16.763 -9.882 1.00 69.38 73 LEU A O 1
ATOM 608 N N . VAL A 1 74 ? 35.857 -16.795 -8.345 1.00 71.88 74 VAL A N 1
ATOM 609 C CA . VAL A 1 74 ? 36.666 -17.844 -8.987 1.00 71.88 74 VAL A CA 1
ATOM 610 C C . VAL A 1 74 ? 36.491 -19.204 -8.318 1.00 71.88 74 VAL A C 1
ATOM 612 O O . VAL A 1 74 ? 36.358 -20.194 -9.026 1.00 71.88 74 VAL A O 1
ATOM 615 N N . ASN A 1 75 ? 36.447 -19.257 -6.983 1.00 76.50 75 ASN A N 1
ATOM 616 C CA . ASN A 1 75 ? 36.539 -20.517 -6.238 1.00 76.50 75 ASN A CA 1
ATOM 617 C C . ASN A 1 75 ? 35.246 -20.890 -5.505 1.00 76.50 75 ASN A C 1
ATOM 619 O O . ASN A 1 75 ? 34.951 -22.072 -5.351 1.00 76.50 75 ASN A O 1
ATOM 623 N N . VAL A 1 76 ? 34.470 -19.905 -5.033 1.00 85.19 76 VAL A N 1
ATOM 624 C CA . VAL A 1 76 ? 33.279 -20.188 -4.207 1.00 85.19 76 VAL A CA 1
ATOM 625 C C . VAL A 1 76 ? 31.994 -20.229 -5.023 1.00 85.19 76 VAL A C 1
ATOM 627 O O . VAL A 1 76 ? 31.201 -21.143 -4.842 1.00 85.19 76 VAL A O 1
ATOM 630 N N . VAL A 1 77 ? 31.777 -19.257 -5.914 1.00 91.94 77 VAL A N 1
ATOM 631 C CA . VAL A 1 77 ? 30.641 -19.216 -6.850 1.00 91.94 77 VAL A CA 1
ATOM 632 C C . VAL A 1 77 ? 31.181 -18.857 -8.242 1.00 91.94 77 VAL A C 1
ATOM 634 O O . VAL A 1 77 ? 31.014 -17.708 -8.681 1.00 91.94 77 VAL A O 1
ATOM 637 N N . PRO A 1 78 ? 31.859 -19.805 -8.926 1.00 92.62 78 PRO A N 1
ATOM 638 C CA . PRO A 1 78 ? 32.491 -19.558 -10.216 1.00 92.62 78 PRO A CA 1
ATOM 639 C C . PRO A 1 78 ? 31.521 -18.929 -11.220 1.00 92.62 78 PRO A C 1
ATOM 641 O O . PRO A 1 78 ? 30.375 -19.366 -11.361 1.00 92.62 78 PRO A O 1
ATOM 644 N N . PHE A 1 79 ? 31.967 -17.880 -11.914 1.00 92.62 79 PHE A N 1
ATOM 645 C CA . PHE A 1 79 ? 31.240 -17.332 -13.060 1.00 92.62 79 PHE A CA 1
ATOM 646 C C . PHE A 1 79 ? 31.699 -18.062 -14.319 1.00 92.62 79 PHE A C 1
ATOM 648 O O . PHE A 1 79 ? 32.820 -17.842 -14.784 1.00 92.62 79 PHE A O 1
ATOM 655 N N . MET A 1 80 ? 30.871 -18.963 -14.836 1.00 93.25 80 MET A N 1
ATOM 656 C CA . MET A 1 80 ? 31.336 -19.969 -15.791 1.00 93.25 80 MET A CA 1
ATOM 657 C C . MET A 1 80 ? 31.787 -19.361 -17.130 1.00 93.25 80 MET A C 1
ATOM 659 O O . MET A 1 80 ? 32.807 -19.766 -17.672 1.00 93.25 80 MET A O 1
ATOM 663 N N . GLU A 1 81 ? 31.151 -18.285 -17.594 1.00 91.88 81 GLU A N 1
ATOM 664 C CA . GLU A 1 81 ? 31.583 -17.532 -18.780 1.00 91.88 81 GLU A CA 1
ATOM 665 C C . GLU A 1 81 ? 32.999 -16.951 -18.655 1.00 91.88 81 GLU A C 1
ATOM 667 O O . GLU A 1 81 ? 33.678 -16.724 -19.657 1.00 91.88 81 GLU A O 1
ATOM 672 N N . MET A 1 82 ? 33.427 -16.650 -17.426 1.00 89.06 82 MET A N 1
ATOM 673 C CA . MET A 1 82 ? 34.749 -16.091 -17.150 1.00 89.06 82 MET A CA 1
ATOM 674 C C . MET A 1 82 ? 35.788 -17.167 -16.866 1.00 89.06 82 MET A C 1
ATOM 676 O O . MET A 1 82 ? 36.945 -17.022 -17.250 1.00 89.06 82 MET A O 1
ATOM 680 N N . THR A 1 83 ? 35.385 -18.211 -16.150 1.00 89.50 83 THR A N 1
ATOM 681 C CA . THR A 1 83 ? 36.295 -19.180 -15.523 1.00 89.50 83 THR A CA 1
ATOM 682 C C . THR A 1 83 ? 36.326 -20.535 -16.221 1.00 89.50 83 THR A C 1
ATOM 684 O O . THR A 1 83 ? 37.189 -21.352 -15.907 1.00 89.50 83 THR A O 1
ATOM 687 N N . GLY A 1 84 ? 35.415 -20.766 -17.167 1.00 92.81 84 GLY A N 1
ATOM 688 C CA . GLY A 1 84 ? 35.222 -22.066 -17.787 1.00 92.81 84 GLY A CA 1
ATOM 689 C C . GLY A 1 84 ? 34.531 -23.064 -16.858 1.00 92.81 84 GLY A C 1
ATOM 690 O O . GLY A 1 84 ? 34.024 -22.717 -15.787 1.00 92.81 84 GLY A O 1
ATOM 691 N N . LYS A 1 85 ? 34.506 -24.334 -17.266 1.00 93.38 85 LYS A N 1
ATOM 692 C CA . LYS A 1 85 ? 33.907 -25.424 -16.472 1.00 93.38 85 LYS A CA 1
ATOM 693 C C . LYS A 1 85 ? 34.859 -26.022 -15.428 1.00 93.38 85 LYS A C 1
ATOM 695 O O . LYS A 1 85 ? 34.397 -26.670 -14.492 1.00 93.38 85 LYS A O 1
ATOM 700 N N . GLY A 1 86 ? 36.170 -25.805 -15.577 1.00 92.88 86 GLY A N 1
ATOM 701 C CA . GLY A 1 86 ? 37.221 -26.408 -14.744 1.00 92.88 86 GLY A CA 1
ATOM 702 C C . GLY A 1 86 ? 36.998 -26.220 -13.237 1.00 92.88 86 GLY A C 1
ATOM 703 O O . GLY A 1 86 ? 36.827 -27.219 -12.538 1.00 92.88 86 GLY A O 1
ATOM 704 N N . PRO A 1 87 ? 36.880 -24.974 -12.735 1.00 92.25 87 PRO A N 1
ATOM 705 C CA . PRO A 1 87 ? 36.648 -24.732 -11.309 1.00 92.25 87 PRO A CA 1
ATOM 706 C C . PRO A 1 87 ? 35.373 -25.390 -10.769 1.00 92.25 87 PRO A C 1
ATOM 708 O O . PRO A 1 87 ? 35.354 -25.841 -9.629 1.00 92.25 87 PRO A O 1
ATOM 711 N N . ILE A 1 88 ? 34.320 -25.493 -11.588 1.00 93.88 88 ILE A N 1
ATOM 712 C CA . ILE A 1 88 ? 33.044 -26.133 -11.222 1.00 93.88 88 ILE A CA 1
ATOM 713 C C . ILE A 1 88 ? 33.203 -27.658 -11.123 1.00 93.88 88 ILE A C 1
ATOM 715 O O . ILE A 1 88 ? 32.602 -28.307 -10.258 1.00 93.88 88 ILE A O 1
ATOM 719 N N . ASP A 1 89 ? 34.005 -28.248 -12.011 1.00 93.38 89 ASP A N 1
ATOM 720 C CA . ASP A 1 89 ? 34.278 -29.683 -12.027 1.00 93.38 89 ASP A CA 1
ATOM 721 C C . ASP A 1 89 ? 35.122 -30.133 -10.824 1.00 93.38 89 ASP A C 1
ATOM 723 O O . ASP A 1 89 ? 34.930 -31.257 -10.350 1.00 93.38 89 ASP A O 1
ATOM 727 N N . GLU A 1 90 ? 35.988 -29.250 -10.317 1.00 93.12 90 GLU A N 1
ATOM 728 C CA . GLU A 1 90 ? 36.882 -29.480 -9.174 1.00 93.12 90 GLU A CA 1
ATOM 729 C C . GLU A 1 90 ? 36.213 -29.274 -7.799 1.00 93.12 90 GLU A C 1
ATOM 731 O O . GLU A 1 90 ? 36.728 -29.772 -6.790 1.00 93.12 90 GLU A O 1
ATOM 736 N N . MET A 1 91 ? 35.056 -28.594 -7.735 1.00 92.00 91 MET A N 1
ATOM 737 C CA . MET A 1 91 ? 34.340 -28.338 -6.474 1.00 92.00 91 MET A CA 1
ATOM 738 C C . MET A 1 91 ? 34.030 -29.639 -5.718 1.00 92.00 91 MET A C 1
ATOM 740 O O . MET A 1 91 ? 33.477 -30.590 -6.273 1.00 92.00 91 MET A O 1
ATOM 744 N N . GLN A 1 92 ? 34.328 -29.649 -4.417 1.00 86.25 92 GLN A N 1
ATOM 745 C CA . GLN A 1 92 ? 34.006 -30.753 -3.511 1.00 86.25 92 GLN A CA 1
ATOM 746 C C . GLN A 1 92 ? 32.756 -30.425 -2.687 1.00 86.25 92 GLN A C 1
ATOM 748 O O . GLN A 1 92 ? 32.652 -29.347 -2.105 1.00 86.25 92 GLN A O 1
ATOM 753 N N . GLY A 1 93 ? 31.822 -31.374 -2.591 1.00 87.69 93 GLY A N 1
ATOM 754 C CA . GLY A 1 93 ? 30.574 -31.195 -1.846 1.00 87.69 93 GLY A CA 1
ATOM 755 C C . GLY A 1 93 ? 29.523 -30.402 -2.626 1.00 87.69 93 GLY A C 1
ATOM 756 O O . GLY A 1 93 ? 29.270 -30.690 -3.794 1.00 87.69 93 GLY A O 1
ATOM 757 N N . LEU A 1 94 ? 28.872 -29.441 -1.964 1.00 89.75 94 LEU A N 1
ATOM 758 C CA . LEU A 1 94 ? 27.809 -28.637 -2.567 1.00 89.75 94 LEU A CA 1
ATOM 759 C C . LEU A 1 94 ? 28.387 -27.716 -3.647 1.00 89.75 94 LEU A C 1
ATOM 761 O O . LEU A 1 94 ? 29.242 -26.877 -3.360 1.00 89.75 94 LEU A O 1
ATOM 765 N N . ARG A 1 95 ? 27.897 -27.854 -4.880 1.00 95.12 95 ARG A N 1
ATOM 766 C CA . ARG A 1 95 ? 28.391 -27.085 -6.024 1.00 95.12 95 ARG A CA 1
ATOM 767 C C . ARG A 1 95 ? 27.459 -25.924 -6.311 1.00 95.12 95 ARG A C 1
ATOM 769 O O . ARG A 1 95 ? 26.257 -26.111 -6.497 1.00 95.12 95 ARG A O 1
ATOM 776 N N . ILE A 1 96 ? 28.026 -24.725 -6.346 1.00 96.00 96 ILE A N 1
ATOM 777 C CA . ILE A 1 96 ? 27.302 -23.498 -6.648 1.00 96.00 96 ILE A CA 1
ATOM 778 C C . ILE A 1 96 ? 28.093 -22.664 -7.649 1.00 96.00 96 ILE A C 1
ATOM 780 O O . ILE A 1 96 ? 29.280 -22.429 -7.465 1.00 96.00 96 ILE A O 1
ATOM 784 N N . TYR A 1 97 ? 27.438 -22.207 -8.707 1.00 96.62 97 TYR A N 1
ATOM 785 C CA . TYR A 1 97 ? 28.045 -21.373 -9.745 1.00 96.62 97 TYR A CA 1
ATOM 786 C C . TYR A 1 97 ? 26.990 -20.465 -10.371 1.00 96.62 97 TYR A C 1
ATOM 788 O O . TYR A 1 97 ? 25.811 -20.504 -10.007 1.00 96.62 97 TYR A O 1
ATOM 796 N N . LYS A 1 98 ? 27.413 -19.582 -11.274 1.00 97.00 98 LYS A N 1
ATOM 797 C CA . LYS A 1 98 ? 26.517 -18.608 -11.898 1.00 97.00 98 LYS A CA 1
ATOM 798 C C . LYS A 1 98 ? 26.792 -18.414 -13.378 1.00 97.00 98 LYS A C 1
ATOM 800 O O . LYS A 1 98 ? 27.930 -18.574 -13.817 1.00 97.00 98 LYS A O 1
ATOM 805 N N . HIS A 1 99 ? 25.756 -17.976 -14.085 1.00 96.25 99 HIS A N 1
ATOM 806 C CA . HIS A 1 99 ? 25.843 -17.529 -15.469 1.00 96.25 99 HIS A CA 1
ATOM 807 C C . HIS A 1 99 ? 24.791 -16.465 -15.818 1.00 96.25 99 HIS A C 1
ATOM 809 O O . HIS A 1 99 ? 23.877 -16.131 -15.054 1.00 96.25 99 HIS A O 1
ATOM 815 N N . HIS A 1 100 ? 24.942 -15.917 -17.013 1.00 96.50 100 HIS A N 1
ATOM 816 C CA . HIS A 1 100 ? 24.104 -14.931 -17.678 1.00 96.50 100 HIS A CA 1
ATOM 817 C C . HIS A 1 100 ? 23.523 -15.454 -18.997 1.00 96.50 100 HIS A C 1
ATOM 819 O O . HIS A 1 100 ? 23.027 -14.677 -19.804 1.00 96.50 100 HIS A O 1
ATOM 825 N N . TYR A 1 101 ? 23.569 -16.768 -19.228 1.00 96.00 101 TYR A N 1
ATOM 826 C CA . TYR A 1 101 ? 22.857 -17.393 -20.340 1.00 96.00 101 TYR A CA 1
ATOM 827 C C . TYR A 1 101 ? 21.326 -17.326 -20.181 1.00 96.00 101 TYR A C 1
ATOM 829 O O . TYR A 1 101 ? 20.825 -17.522 -19.064 1.00 96.00 101 TYR A O 1
ATOM 837 N N . PRO A 1 102 ? 20.579 -17.115 -21.284 1.00 94.81 102 PRO A N 1
ATOM 838 C CA . PRO A 1 102 ? 19.137 -17.324 -21.307 1.00 94.81 102 PRO A CA 1
ATOM 839 C C . PRO A 1 102 ? 18.814 -18.813 -21.141 1.00 94.81 102 PRO A C 1
ATOM 841 O O . PRO A 1 102 ? 19.640 -19.683 -21.427 1.00 94.81 102 PRO A O 1
ATOM 844 N N . PHE A 1 103 ? 17.593 -19.108 -20.704 1.00 94.69 103 PHE A N 1
ATOM 845 C CA . PHE A 1 103 ? 17.186 -20.462 -20.325 1.00 94.69 103 PHE A CA 1
ATOM 846 C C . PHE A 1 103 ? 17.286 -21.472 -21.482 1.00 94.69 103 PHE A C 1
ATOM 848 O O . PHE A 1 103 ? 17.687 -22.615 -21.285 1.00 94.69 103 PHE A O 1
ATOM 855 N N . ASP A 1 104 ? 17.013 -21.031 -22.711 1.00 91.06 104 ASP A N 1
ATOM 856 C CA . ASP A 1 104 ? 17.040 -21.890 -23.903 1.00 91.06 104 ASP A CA 1
ATOM 857 C C . ASP A 1 104 ? 18.461 -22.278 -24.352 1.00 91.06 104 ASP A C 1
ATOM 859 O O . ASP A 1 104 ? 18.630 -23.125 -25.230 1.00 91.06 104 ASP A O 1
ATOM 863 N N . MET A 1 105 ? 19.495 -21.651 -23.781 1.00 92.88 105 MET A N 1
ATOM 864 C CA . MET A 1 105 ? 20.895 -21.883 -24.151 1.00 92.88 105 MET A CA 1
ATOM 865 C C . MET A 1 105 ? 21.629 -22.850 -23.220 1.00 92.88 105 MET A C 1
ATOM 867 O O . MET A 1 105 ? 22.753 -23.231 -23.538 1.00 92.88 105 MET A O 1
ATOM 871 N N . ILE A 1 106 ? 21.023 -23.251 -22.101 1.00 91.50 106 ILE A N 1
ATOM 872 C CA . ILE A 1 106 ? 21.672 -24.107 -21.102 1.00 91.50 106 ILE A CA 1
ATOM 873 C C . ILE A 1 106 ? 21.227 -25.565 -21.210 1.00 91.50 106 ILE A C 1
ATOM 875 O O . ILE A 1 106 ? 20.066 -25.869 -21.498 1.00 91.50 106 ILE A O 1
ATOM 879 N N . LYS A 1 107 ? 22.147 -26.491 -20.925 1.00 92.62 107 LYS A N 1
ATOM 880 C CA . LYS A 1 107 ? 21.795 -27.888 -20.654 1.00 92.62 107 LYS A CA 1
ATOM 881 C C . LYS A 1 107 ? 21.274 -27.988 -19.224 1.00 92.62 107 LYS A C 1
ATOM 883 O O . LYS A 1 107 ? 21.898 -27.495 -18.285 1.00 92.62 107 LYS A O 1
ATOM 888 N N . ARG A 1 108 ? 20.090 -28.578 -19.073 1.00 90.75 108 ARG A N 1
ATOM 889 C CA . ARG A 1 108 ? 19.360 -28.614 -17.805 1.00 90.75 108 ARG A CA 1
ATOM 890 C C . ARG A 1 108 ? 19.382 -30.009 -17.206 1.00 90.75 108 ARG A C 1
ATOM 892 O O . ARG A 1 108 ? 19.263 -30.985 -17.937 1.00 90.75 108 ARG A O 1
ATOM 8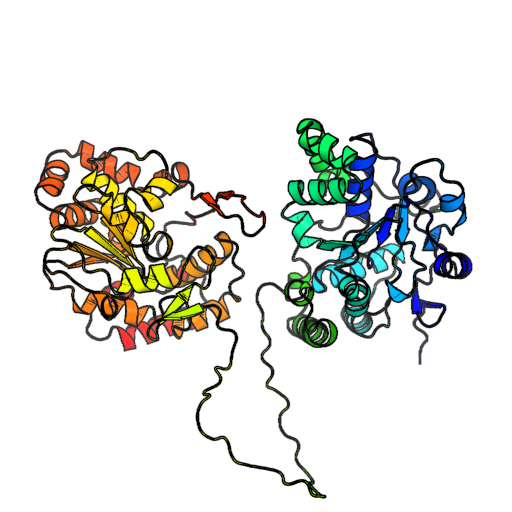99 N N . ASN A 1 109 ? 19.476 -30.061 -15.884 1.00 95.00 109 ASN A N 1
ATOM 900 C CA . ASN A 1 109 ? 19.277 -31.263 -15.089 1.00 95.00 109 ASN A CA 1
ATOM 901 C C . ASN A 1 109 ? 18.111 -31.010 -14.130 1.00 95.00 109 ASN A C 1
ATOM 903 O O . ASN A 1 109 ? 18.155 -30.072 -13.331 1.00 95.00 109 ASN A O 1
ATOM 907 N N . ASP A 1 110 ? 17.090 -31.861 -14.180 1.00 95.25 110 ASP A N 1
ATOM 908 C CA . ASP A 1 110 ? 15.871 -31.728 -13.371 1.00 95.25 110 ASP A CA 1
ATOM 909 C C . ASP A 1 110 ? 16.130 -31.855 -11.857 1.00 95.25 110 ASP A C 1
ATOM 911 O O . ASP A 1 110 ? 15.300 -31.470 -11.037 1.00 95.25 110 ASP A O 1
ATOM 915 N N . LYS A 1 111 ? 17.307 -32.357 -11.465 1.00 96.69 111 LYS A N 1
ATOM 916 C CA . LYS A 1 111 ? 17.752 -32.476 -10.069 1.00 96.69 111 LYS A CA 1
ATOM 917 C C . LYS A 1 111 ? 18.718 -31.373 -9.630 1.00 96.69 111 LYS A C 1
ATOM 919 O O . LYS A 1 111 ? 19.149 -31.368 -8.475 1.00 96.69 111 LYS A O 1
ATOM 924 N N . ALA A 1 112 ? 19.089 -30.465 -10.526 1.00 97.56 112 ALA A N 1
ATOM 925 C CA . ALA A 1 112 ? 19.793 -29.236 -10.182 1.00 97.56 112 ALA A CA 1
ATOM 926 C C . ALA A 1 112 ? 18.787 -28.122 -9.864 1.00 97.56 112 ALA A C 1
ATOM 928 O O . ALA A 1 112 ? 17.659 -28.158 -10.341 1.00 97.56 112 ALA A O 1
ATOM 929 N N . LYS A 1 113 ? 19.188 -27.123 -9.077 1.00 98.50 113 LYS A N 1
ATOM 930 C CA . LYS A 1 113 ? 18.354 -25.995 -8.645 1.00 98.50 113 LYS A CA 1
ATOM 931 C C . LYS A 1 113 ? 18.785 -24.711 -9.332 1.00 98.50 113 LYS A C 1
ATOM 933 O O . LYS A 1 113 ? 19.912 -24.258 -9.154 1.00 98.50 113 LYS A O 1
ATOM 938 N N . TYR A 1 114 ? 17.867 -24.068 -10.035 1.00 98.50 114 TYR A N 1
ATOM 939 C CA . TYR A 1 114 ? 18.104 -22.824 -10.759 1.00 98.50 114 TYR A CA 1
ATOM 940 C C . TYR A 1 114 ? 17.453 -21.660 -10.014 1.00 98.50 114 TYR A C 1
ATOM 942 O O . TYR A 1 114 ? 16.268 -21.701 -9.707 1.00 98.50 114 TYR A O 1
ATOM 950 N N . LEU A 1 115 ? 18.206 -20.605 -9.709 1.00 98.62 115 LEU A N 1
ATOM 951 C CA . LEU A 1 115 ? 17.689 -19.383 -9.090 1.00 98.62 115 LEU A CA 1
ATOM 952 C C . LEU A 1 115 ? 17.881 -18.231 -10.068 1.00 98.62 115 LEU A C 1
ATOM 954 O O . LEU A 1 115 ? 19.005 -17.774 -10.269 1.00 98.62 115 LEU A O 1
ATOM 958 N N . TYR A 1 116 ? 16.790 -17.763 -10.672 1.00 98.50 116 TYR A N 1
ATOM 959 C CA . TYR A 1 116 ? 16.824 -16.686 -11.654 1.00 98.50 116 TYR A CA 1
ATOM 960 C C . TYR A 1 116 ? 16.381 -15.360 -11.046 1.00 98.50 116 TYR A C 1
ATOM 962 O O . TYR A 1 116 ? 15.216 -15.215 -10.670 1.00 98.50 116 TYR A O 1
ATOM 970 N N . ILE A 1 117 ? 17.289 -14.380 -10.980 1.00 98.06 117 ILE A N 1
ATOM 971 C CA . ILE A 1 117 ? 16.951 -13.015 -10.558 1.00 98.06 117 ILE A CA 1
ATOM 972 C C . ILE A 1 117 ? 16.750 -12.086 -11.756 1.00 98.06 117 ILE A C 1
ATOM 974 O O . ILE A 1 117 ? 17.595 -11.998 -12.647 1.00 98.06 117 ILE A O 1
ATOM 978 N N . TYR A 1 118 ? 15.625 -11.374 -11.755 1.00 95.94 118 TYR A N 1
ATOM 979 C CA . TYR A 1 118 ? 15.279 -10.337 -12.725 1.00 95.94 118 TYR A CA 1
ATOM 980 C C . TYR A 1 118 ? 14.903 -9.037 -12.012 1.00 95.94 118 TYR A C 1
ATOM 982 O O . TYR A 1 118 ? 14.683 -9.018 -10.803 1.00 95.94 118 TYR A O 1
ATOM 990 N N . ARG A 1 119 ? 14.873 -7.934 -12.759 1.00 93.31 119 ARG A N 1
ATOM 991 C CA . ARG A 1 119 ? 14.702 -6.579 -12.221 1.00 93.31 119 ARG A CA 1
ATOM 992 C C . ARG A 1 119 ? 13.889 -5.688 -13.162 1.00 93.31 119 ARG A C 1
ATOM 994 O O . ARG A 1 119 ? 13.783 -5.963 -14.353 1.00 93.31 119 ARG A O 1
ATOM 1001 N N . HIS A 1 120 ? 13.341 -4.580 -12.691 1.00 90.12 120 HIS A N 1
ATOM 1002 C CA . HIS A 1 120 ? 12.668 -3.623 -13.564 1.00 90.12 120 HIS A CA 1
ATOM 1003 C C . HIS A 1 120 ? 13.571 -3.191 -14.754 1.00 90.12 120 HIS A C 1
ATOM 1005 O O . HIS A 1 120 ? 14.747 -2.854 -14.543 1.00 90.12 120 HIS A O 1
ATOM 1011 N N . PRO A 1 121 ? 13.074 -3.174 -16.013 1.00 91.12 121 PRO A N 1
ATOM 1012 C CA . PRO A 1 121 ? 13.899 -2.950 -17.209 1.00 91.12 121 PRO A CA 1
ATOM 1013 C C . PRO A 1 121 ? 14.588 -1.582 -17.224 1.00 91.12 121 PRO A C 1
ATOM 1015 O O . PRO A 1 121 ? 15.749 -1.485 -17.611 1.00 91.12 121 PRO A O 1
ATOM 1018 N N . GLN A 1 122 ? 13.921 -0.535 -16.729 1.00 90.25 122 GLN A N 1
ATOM 1019 C CA . GLN A 1 122 ? 14.500 0.815 -16.647 1.00 90.25 122 GLN A CA 1
ATOM 1020 C C . GLN A 1 122 ? 15.697 0.878 -15.688 1.00 90.25 122 GLN A C 1
ATOM 1022 O O . GLN A 1 122 ? 16.739 1.442 -16.016 1.00 90.25 122 GLN A O 1
ATOM 1027 N N . ASP A 1 123 ? 15.565 0.269 -14.508 1.00 89.25 123 ASP A N 1
ATOM 1028 C CA . ASP A 1 123 ? 16.641 0.220 -13.517 1.00 89.25 123 ASP A CA 1
ATOM 1029 C C . ASP A 1 123 ? 17.804 -0.652 -14.007 1.00 89.25 123 ASP A C 1
ATOM 1031 O O . ASP A 1 123 ? 18.973 -0.333 -13.767 1.00 89.25 123 ASP A O 1
ATOM 1035 N N . THR A 1 124 ? 17.480 -1.743 -14.707 1.00 92.62 124 THR A N 1
ATOM 1036 C CA . THR A 1 124 ? 18.458 -2.653 -15.313 1.00 92.62 124 THR A CA 1
ATOM 1037 C C . THR A 1 124 ? 19.273 -1.931 -16.379 1.00 92.62 124 THR A C 1
ATOM 1039 O O . THR A 1 124 ? 20.500 -1.967 -16.309 1.00 92.62 124 THR A O 1
ATOM 1042 N N . LEU A 1 125 ? 18.620 -1.205 -17.295 1.00 92.75 125 LEU A N 1
ATOM 1043 C CA . LEU A 1 125 ? 19.270 -0.420 -18.350 1.00 92.75 125 LEU A CA 1
ATOM 1044 C C . LEU A 1 125 ? 20.241 0.605 -17.760 1.00 92.75 125 LEU A C 1
ATOM 1046 O O . LEU A 1 125 ? 21.427 0.593 -18.087 1.00 92.75 125 LEU A O 1
ATOM 1050 N N . VAL A 1 126 ? 19.778 1.446 -16.829 1.00 90.38 126 VAL A N 1
ATOM 1051 C CA . VAL A 1 126 ? 20.622 2.486 -16.213 1.00 90.38 126 VAL A CA 1
ATOM 1052 C C . VAL A 1 126 ? 21.779 1.866 -15.433 1.00 90.38 126 VAL A C 1
ATOM 1054 O O . VAL A 1 126 ? 22.909 2.361 -15.463 1.00 90.38 126 VAL A O 1
ATOM 1057 N N . SER A 1 127 ? 21.540 0.745 -14.746 1.00 89.69 127 SER A N 1
ATOM 1058 C CA . SER A 1 127 ? 22.616 0.037 -14.059 1.00 89.69 127 SER A CA 1
ATOM 1059 C C . SER A 1 127 ? 23.607 -0.631 -15.017 1.00 89.69 127 SER A C 1
ATOM 1061 O O . SER A 1 127 ? 24.781 -0.730 -14.651 1.00 89.69 127 SER A O 1
ATOM 1063 N N . ALA A 1 128 ? 23.166 -1.115 -16.179 1.00 90.00 128 ALA A N 1
ATOM 1064 C CA . ALA A 1 128 ? 24.002 -1.708 -17.221 1.00 90.00 128 ALA A CA 1
ATOM 1065 C C . ALA A 1 128 ? 24.877 -0.655 -17.892 1.00 90.00 128 ALA A C 1
ATOM 1067 O O . ALA A 1 128 ? 26.091 -0.839 -17.950 1.00 90.00 128 ALA A O 1
ATOM 1068 N N . TYR A 1 129 ? 24.295 0.487 -18.255 1.00 90.12 129 TYR A N 1
ATOM 1069 C CA . TYR A 1 129 ? 25.003 1.621 -18.842 1.00 90.12 129 TYR A CA 1
ATOM 1070 C C . TYR A 1 129 ? 26.215 2.051 -18.004 1.00 90.12 129 TYR A C 1
ATOM 1072 O O . TYR A 1 129 ? 27.343 2.102 -18.494 1.00 90.12 129 TYR A O 1
ATOM 1080 N N . HIS A 1 130 ? 26.014 2.321 -16.710 1.00 87.12 130 HIS A N 1
ATOM 1081 C CA . HIS A 1 130 ? 27.117 2.735 -15.836 1.00 87.12 130 HIS A CA 1
ATOM 1082 C C . HIS A 1 130 ? 28.129 1.615 -15.583 1.00 87.12 130 HIS A C 1
ATOM 1084 O O . HIS A 1 130 ? 29.323 1.874 -15.432 1.00 87.12 130 HIS A O 1
ATOM 1090 N N . PHE A 1 131 ? 27.661 0.368 -15.504 1.00 84.81 131 PHE A N 1
ATOM 1091 C CA . PHE A 1 131 ? 28.540 -0.762 -15.246 1.00 84.81 131 PHE A CA 1
ATOM 1092 C C . PHE A 1 131 ? 29.466 -1.045 -16.423 1.00 84.81 131 PHE A C 1
ATOM 1094 O O . PHE A 1 131 ? 30.671 -1.148 -16.216 1.00 84.81 131 PHE A O 1
ATOM 1101 N N . PHE A 1 132 ? 28.937 -1.141 -17.642 1.00 84.19 132 PHE A N 1
ATOM 1102 C CA . PHE A 1 132 ? 29.749 -1.476 -18.808 1.00 84.19 132 PHE A CA 1
ATOM 1103 C C . PHE A 1 132 ? 30.771 -0.385 -19.141 1.00 84.19 132 PHE A C 1
ATOM 1105 O O . PHE A 1 132 ? 31.911 -0.724 -19.454 1.00 84.19 132 PHE A O 1
ATOM 1112 N N . GLN A 1 133 ? 30.428 0.893 -18.943 1.00 84.12 133 GLN A N 1
ATOM 1113 C CA . GLN A 1 133 ? 31.402 1.992 -19.003 1.00 84.12 133 GLN A CA 1
ATOM 1114 C C . GLN A 1 133 ? 32.538 1.808 -17.991 1.00 84.12 133 GLN A C 1
ATOM 1116 O O . GLN A 1 133 ? 33.712 1.837 -18.350 1.00 84.12 133 GLN A O 1
ATOM 1121 N N . SER A 1 134 ? 32.207 1.541 -16.720 1.00 78.62 134 SER A N 1
ATOM 1122 C CA . SER A 1 134 ? 33.208 1.344 -15.659 1.00 78.62 134 SER A CA 1
ATOM 1123 C C . SER A 1 134 ? 34.106 0.126 -15.905 1.00 78.62 134 SER A C 1
ATOM 1125 O O . SER A 1 134 ? 35.307 0.168 -15.623 1.00 78.62 134 SER A O 1
ATOM 1127 N N . VAL A 1 135 ? 33.534 -0.959 -16.430 1.00 74.00 135 VAL A N 1
ATOM 1128 C CA . VAL A 1 135 ? 34.261 -2.193 -16.747 1.00 74.00 135 VAL A CA 1
ATOM 1129 C C . VAL A 1 135 ? 35.240 -1.978 -17.900 1.00 74.00 135 VAL A C 1
ATOM 1131 O O . VAL A 1 135 ? 36.365 -2.466 -17.826 1.00 74.00 135 VAL A O 1
ATOM 1134 N N . ARG A 1 136 ? 34.840 -1.234 -18.936 1.00 76.56 136 ARG A N 1
ATOM 1135 C CA . ARG A 1 136 ? 35.665 -1.001 -20.130 1.00 76.56 136 ARG A CA 1
ATOM 1136 C C . ARG A 1 136 ? 36.591 0.208 -20.013 1.00 76.56 136 ARG A C 1
ATOM 1138 O O . ARG A 1 136 ? 37.566 0.287 -20.744 1.00 76.56 136 ARG A O 1
ATOM 1145 N N . GLY A 1 137 ? 36.334 1.114 -19.069 1.00 76.12 137 GLY A N 1
ATOM 1146 C CA . GLY A 1 137 ? 37.043 2.394 -19.008 1.00 76.12 137 GLY A CA 1
ATOM 1147 C C . GLY A 1 137 ? 36.714 3.293 -20.203 1.00 76.12 137 GLY A C 1
ATOM 1148 O O . GLY A 1 137 ? 37.544 4.097 -20.612 1.00 76.12 137 GLY A O 1
ATOM 1149 N N . GLU A 1 138 ? 35.520 3.129 -20.768 1.00 81.56 138 GLU A N 1
ATOM 1150 C CA . GLU A 1 138 ? 35.033 3.844 -21.947 1.00 81.56 138 GLU A CA 1
ATOM 1151 C C . GLU A 1 138 ? 33.831 4.708 -21.554 1.00 81.56 138 GLU A C 1
ATOM 1153 O O . GLU A 1 138 ? 33.048 4.327 -20.681 1.00 81.56 138 GLU A O 1
ATOM 1158 N N . ASN A 1 139 ? 33.670 5.857 -22.212 1.00 83.06 139 ASN A N 1
ATOM 1159 C CA . ASN A 1 139 ? 32.470 6.680 -22.088 1.00 83.06 139 ASN A CA 1
ATOM 1160 C C . ASN A 1 139 ? 31.508 6.305 -23.208 1.00 83.06 139 ASN A C 1
ATOM 1162 O O . ASN A 1 139 ? 31.877 6.337 -24.382 1.00 83.06 139 ASN A O 1
ATOM 1166 N N . PHE A 1 140 ? 30.286 5.943 -22.840 1.00 86.50 140 PHE A N 1
ATOM 1167 C CA . PHE A 1 140 ? 29.248 5.591 -23.797 1.00 86.50 140 PHE A CA 1
ATOM 1168 C C . PHE A 1 140 ? 28.328 6.778 -24.012 1.00 86.50 140 PHE A C 1
ATOM 1170 O O . PHE A 1 140 ? 28.062 7.537 -23.084 1.00 86.50 140 PHE A O 1
ATOM 1177 N N . ASP A 1 141 ? 27.805 6.905 -25.225 1.00 90.81 141 ASP A N 1
ATOM 1178 C CA . ASP A 1 141 ? 26.629 7.730 -25.437 1.00 90.81 141 ASP A CA 1
ATOM 1179 C C . ASP A 1 141 ? 25.402 7.006 -24.861 1.00 90.81 141 ASP A C 1
ATOM 1181 O O . ASP A 1 141 ? 25.188 5.814 -25.112 1.00 90.81 141 ASP A O 1
ATOM 1185 N N . PHE A 1 142 ? 24.633 7.701 -24.023 1.00 90.88 142 PHE A N 1
ATOM 1186 C CA . PHE A 1 142 ? 23.505 7.091 -23.321 1.00 90.88 142 PHE A CA 1
ATOM 1187 C C . PHE A 1 142 ? 22.362 6.733 -24.267 1.00 90.88 142 PHE A C 1
ATOM 1189 O O . PHE A 1 142 ? 21.773 5.663 -24.119 1.00 90.88 142 PHE A O 1
ATOM 1196 N N . ASP A 1 143 ? 22.068 7.594 -25.240 1.00 91.19 143 ASP A N 1
ATOM 1197 C CA . ASP A 1 143 ? 20.965 7.380 -26.172 1.00 91.19 143 ASP A CA 1
ATOM 1198 C C . ASP A 1 143 ? 21.298 6.248 -27.150 1.00 91.19 143 ASP A C 1
ATOM 1200 O O . ASP A 1 143 ? 20.459 5.382 -27.400 1.00 91.19 143 ASP A O 1
ATOM 1204 N N . GLN A 1 144 ? 22.548 6.164 -27.609 1.00 90.50 144 GLN A N 1
ATOM 1205 C CA . GLN A 1 144 ? 23.033 5.022 -28.377 1.00 90.50 144 GLN A CA 1
ATOM 1206 C C . GLN A 1 144 ? 22.930 3.719 -27.570 1.00 90.50 144 GLN A C 1
ATOM 1208 O O . GLN A 1 144 ? 22.377 2.735 -28.061 1.00 90.50 144 GLN A O 1
ATOM 1213 N N . PHE A 1 145 ? 23.417 3.706 -26.323 1.00 90.50 145 PHE A N 1
ATOM 1214 C CA . PHE A 1 145 ? 23.330 2.522 -25.462 1.00 90.50 145 PHE A CA 1
ATOM 1215 C C . PHE A 1 145 ? 21.874 2.115 -25.195 1.00 90.50 145 PHE A C 1
ATOM 1217 O O . PHE A 1 145 ? 21.554 0.927 -25.133 1.00 90.50 145 PHE A O 1
ATOM 1224 N N . PHE A 1 146 ? 20.984 3.095 -25.043 1.00 92.56 146 PHE A N 1
ATOM 1225 C CA . PHE A 1 146 ? 19.555 2.872 -24.885 1.00 92.56 146 PHE A CA 1
ATOM 1226 C C . PHE A 1 146 ? 18.960 2.139 -26.099 1.00 92.56 146 PHE A C 1
ATOM 1228 O O . PHE A 1 146 ? 18.277 1.133 -25.909 1.00 92.56 146 PHE A O 1
ATOM 1235 N N . GLU A 1 147 ? 19.235 2.587 -27.329 1.00 91.38 147 GLU A N 1
ATOM 1236 C CA . GLU A 1 147 ? 18.714 1.925 -28.536 1.00 91.38 147 GLU A CA 1
ATOM 1237 C C . GLU A 1 147 ? 19.283 0.504 -28.694 1.00 91.38 147 GLU A C 1
ATOM 1239 O O . GLU A 1 147 ? 18.547 -0.435 -29.003 1.00 91.38 147 GLU A O 1
ATOM 1244 N N . GLU A 1 148 ? 20.569 0.301 -28.402 1.00 89.38 148 GLU A N 1
ATOM 1245 C CA . GLU A 1 148 ? 21.218 -1.020 -28.436 1.00 89.38 148 GLU A CA 1
ATOM 1246 C C . GLU A 1 148 ? 20.606 -1.999 -27.423 1.00 89.38 148 GLU A C 1
ATOM 1248 O O . GLU A 1 148 ? 20.371 -3.170 -27.738 1.00 89.38 148 GLU A O 1
ATOM 1253 N N . PHE A 1 149 ? 20.280 -1.510 -26.220 1.00 90.56 149 PHE A N 1
ATOM 1254 C CA . PHE A 1 149 ? 19.629 -2.298 -25.171 1.00 90.56 149 PHE A CA 1
ATOM 1255 C C . PHE A 1 149 ? 18.242 -2.813 -25.594 1.00 90.56 149 PHE A C 1
ATOM 1257 O O . PHE A 1 149 ? 17.807 -3.868 -25.128 1.00 90.56 149 PHE A O 1
ATOM 1264 N N . LEU A 1 150 ? 17.553 -2.100 -26.493 1.00 88.44 150 LEU A N 1
ATOM 1265 C CA . LEU A 1 150 ? 16.228 -2.471 -27.002 1.00 88.44 150 LEU A CA 1
ATOM 1266 C C . LEU A 1 150 ? 16.261 -3.296 -28.298 1.00 88.44 150 LEU A C 1
ATOM 1268 O O . LEU A 1 150 ? 15.272 -3.952 -28.619 1.00 88.44 150 LEU A O 1
ATOM 1272 N N . THR A 1 151 ? 17.381 -3.317 -29.023 1.00 80.25 151 THR A N 1
ATOM 1273 C CA . THR A 1 151 ? 17.481 -3.906 -30.374 1.00 80.25 151 THR A CA 1
ATOM 1274 C C . THR A 1 151 ? 18.298 -5.200 -30.446 1.00 80.25 151 THR A C 1
ATOM 1276 O O . THR A 1 151 ? 18.545 -5.700 -31.538 1.00 80.25 151 THR A O 1
ATOM 1279 N N . ASN A 1 152 ? 18.638 -5.811 -29.297 1.00 74.31 152 ASN A N 1
ATOM 1280 C CA . ASN A 1 152 ? 19.426 -7.058 -29.181 1.00 74.31 152 ASN A CA 1
ATOM 1281 C C . ASN A 1 152 ? 20.936 -6.898 -29.491 1.00 74.31 152 ASN A C 1
ATOM 1283 O O . ASN A 1 152 ? 21.682 -7.884 -29.485 1.00 74.31 152 ASN A O 1
ATOM 1287 N N . ASP A 1 153 ? 21.395 -5.661 -29.692 1.00 75.31 153 ASP A N 1
ATOM 1288 C CA . ASP A 1 153 ? 22.783 -5.298 -30.009 1.00 75.31 153 ASP A CA 1
ATOM 1289 C C . ASP A 1 153 ? 23.598 -4.892 -28.766 1.00 75.31 153 ASP A C 1
ATOM 1291 O O . ASP A 1 153 ? 24.531 -4.090 -28.830 1.00 75.31 153 ASP A O 1
ATOM 1295 N N . VAL A 1 154 ? 23.274 -5.514 -27.631 1.00 83.75 154 VAL A N 1
ATOM 1296 C CA . VAL A 1 154 ? 23.953 -5.383 -26.334 1.00 83.75 154 VAL A CA 1
ATOM 1297 C C . VAL A 1 154 ? 24.447 -6.751 -25.846 1.00 83.75 154 VAL A C 1
ATOM 1299 O O . VAL A 1 154 ? 23.999 -7.801 -26.323 1.00 83.75 154 VAL A O 1
ATOM 1302 N N . GLU A 1 155 ? 25.401 -6.770 -24.913 1.00 85.06 155 GLU A N 1
ATOM 1303 C CA . GLU A 1 155 ? 25.845 -7.997 -24.252 1.00 85.06 155 GLU A CA 1
ATOM 1304 C C . GLU A 1 155 ? 24.658 -8.767 -23.644 1.00 85.06 155 GLU A C 1
ATOM 1306 O O . GLU A 1 155 ? 23.867 -8.201 -22.896 1.00 85.06 155 GLU A O 1
ATOM 1311 N N . TYR A 1 156 ? 24.570 -10.071 -23.926 1.00 88.81 156 TYR A N 1
ATOM 1312 C CA . TYR A 1 156 ? 23.483 -10.977 -23.523 1.00 88.81 156 TYR A CA 1
ATOM 1313 C C . TYR A 1 156 ? 22.113 -10.705 -24.157 1.00 88.81 156 TYR A C 1
ATOM 1315 O O . TYR A 1 156 ? 21.099 -11.255 -23.723 1.00 88.81 156 TYR A O 1
ATOM 1323 N N . GLY A 1 157 ? 22.089 -9.911 -25.228 1.00 88.31 157 GLY A N 1
ATOM 1324 C CA . GLY A 1 157 ? 20.908 -9.709 -26.053 1.00 88.31 157 GLY A CA 1
ATOM 1325 C C . GLY A 1 157 ? 19.794 -8.923 -25.363 1.00 88.31 157 GLY A C 1
ATOM 1326 O O . GLY A 1 157 ? 19.997 -8.214 -24.383 1.00 88.31 157 GLY A O 1
ATOM 1327 N N . LEU A 1 158 ? 18.586 -9.017 -25.915 1.00 91.19 158 LEU A N 1
ATOM 1328 C CA . LEU A 1 158 ? 17.441 -8.240 -25.461 1.00 91.19 158 LEU A CA 1
ATOM 1329 C C . LEU A 1 158 ? 16.956 -8.715 -24.087 1.00 91.19 158 LEU A C 1
ATOM 1331 O O . LEU A 1 158 ? 16.382 -9.800 -23.960 1.00 91.19 158 LEU A O 1
ATOM 1335 N N . TYR A 1 159 ? 17.102 -7.849 -23.082 1.00 93.75 159 TYR A N 1
ATOM 1336 C CA . TYR A 1 159 ? 16.752 -8.125 -21.688 1.00 93.75 159 TYR A CA 1
ATOM 1337 C C . TYR A 1 159 ? 15.371 -8.777 -21.504 1.00 93.75 159 TYR A C 1
ATOM 1339 O O . TYR A 1 159 ? 15.240 -9.780 -20.804 1.00 93.75 159 TYR A O 1
ATOM 1347 N N . LEU A 1 160 ? 14.333 -8.247 -22.156 1.00 93.19 160 LEU A N 1
ATOM 1348 C CA . LEU A 1 160 ? 12.967 -8.760 -22.009 1.00 93.19 160 LEU A CA 1
ATOM 1349 C C . LEU A 1 160 ? 12.828 -10.199 -22.529 1.00 93.19 160 LEU A C 1
ATOM 1351 O O . LEU A 1 160 ? 12.190 -11.018 -21.876 1.00 93.19 160 LEU A O 1
ATOM 1355 N N . LYS A 1 161 ? 13.489 -10.545 -23.643 1.00 93.00 161 LYS A N 1
ATOM 1356 C CA . LYS A 1 161 ? 13.527 -11.932 -24.143 1.00 93.00 161 LYS A CA 1
ATOM 1357 C C . LYS A 1 161 ? 14.313 -12.842 -23.206 1.00 93.00 161 LYS A C 1
ATOM 1359 O O . LYS A 1 161 ? 13.911 -13.980 -22.982 1.00 93.00 161 LYS A O 1
ATOM 1364 N N . HIS A 1 162 ? 15.390 -12.327 -22.616 1.00 94.69 162 HIS A N 1
ATOM 1365 C CA . HIS A 1 162 ? 16.152 -13.059 -21.613 1.00 94.69 162 HIS A CA 1
ATOM 1366 C C . HIS A 1 162 ? 15.278 -13.421 -20.405 1.00 94.69 162 HIS A C 1
ATOM 1368 O O . HIS A 1 162 ? 15.253 -14.574 -19.989 1.00 94.69 162 HIS A O 1
ATOM 1374 N N . VAL A 1 163 ? 14.509 -12.469 -19.867 1.00 95.62 163 VAL A N 1
ATOM 1375 C CA . VAL A 1 163 ? 13.557 -12.734 -18.775 1.00 95.62 163 VAL A CA 1
ATOM 1376 C C . VAL A 1 163 ? 12.468 -13.707 -19.210 1.00 95.62 163 VAL A C 1
ATOM 1378 O O . VAL A 1 163 ? 12.201 -14.665 -18.486 1.00 95.62 163 VAL A O 1
ATOM 1381 N N . LEU A 1 164 ? 11.876 -13.502 -20.390 1.00 95.00 164 LEU A N 1
ATOM 1382 C CA . LEU A 1 164 ? 10.820 -14.365 -20.916 1.00 95.00 164 LEU A CA 1
ATOM 1383 C C . LEU A 1 164 ? 11.251 -15.834 -20.996 1.00 95.00 164 LEU A C 1
ATOM 1385 O O . LEU A 1 164 ? 10.459 -16.698 -20.631 1.00 95.00 164 LEU A O 1
ATOM 1389 N N . SER A 1 165 ? 12.502 -16.102 -21.395 1.00 95.69 165 SER A N 1
ATOM 1390 C CA . SER A 1 165 ? 13.035 -17.470 -21.481 1.00 95.69 165 SER A CA 1
ATOM 1391 C C . SER A 1 165 ? 12.940 -18.227 -20.151 1.00 95.69 165 SER A C 1
ATOM 1393 O O . SER A 1 165 ? 12.589 -19.396 -20.138 1.00 95.69 165 SER A O 1
ATOM 1395 N N . PHE A 1 166 ? 13.149 -17.558 -19.012 1.00 96.94 166 PHE A N 1
ATOM 1396 C CA . PHE A 1 166 ? 12.986 -18.172 -17.689 1.00 96.94 166 PHE A CA 1
ATOM 1397 C C . PHE A 1 166 ? 11.525 -18.177 -17.223 1.00 96.94 166 PHE A C 1
ATOM 1399 O O . PHE A 1 166 ? 11.074 -19.129 -16.593 1.00 96.94 166 PHE A O 1
ATOM 1406 N N . VAL A 1 167 ? 10.761 -17.124 -17.526 1.00 94.88 167 VAL A N 1
ATOM 1407 C CA . VAL A 1 167 ? 9.346 -17.013 -17.122 1.00 94.88 167 VAL A CA 1
ATOM 1408 C C . VAL A 1 167 ? 8.472 -18.074 -17.791 1.00 94.88 167 VAL A C 1
ATOM 1410 O O . VAL A 1 167 ? 7.526 -18.562 -17.174 1.00 94.88 167 VAL A O 1
ATOM 1413 N N . ALA A 1 168 ? 8.811 -18.488 -19.013 1.00 94.19 168 ALA A N 1
ATOM 1414 C CA . ALA A 1 168 ? 8.154 -19.602 -19.696 1.00 94.19 168 ALA A CA 1
ATOM 1415 C C . ALA A 1 168 ? 8.213 -20.919 -18.892 1.00 94.19 168 ALA A C 1
ATOM 1417 O O . ALA A 1 168 ? 7.332 -21.763 -19.033 1.00 94.19 168 ALA A O 1
ATOM 1418 N N . HIS A 1 169 ? 9.196 -21.043 -17.997 1.00 95.25 169 HIS A N 1
ATOM 1419 C CA . HIS A 1 169 ? 9.476 -22.211 -17.165 1.00 95.25 169 HIS A CA 1
ATOM 1420 C C . HIS A 1 169 ? 9.110 -22.017 -15.690 1.00 95.25 169 HIS A C 1
ATOM 1422 O O . HIS A 1 169 ? 9.535 -22.772 -14.825 1.00 95.25 169 HIS A O 1
ATOM 1428 N N . LYS A 1 170 ? 8.285 -21.016 -15.366 1.00 92.12 170 LYS A N 1
ATOM 1429 C CA . LYS A 1 170 ? 7.888 -20.681 -13.984 1.00 92.12 170 LYS A CA 1
ATOM 1430 C C . LYS A 1 170 ? 7.284 -21.825 -13.156 1.00 92.12 170 LYS A C 1
ATOM 1432 O O . LYS A 1 170 ? 7.196 -21.692 -11.939 1.00 92.12 170 LYS A O 1
ATOM 1437 N N . ASN A 1 171 ? 6.795 -22.876 -13.816 1.00 93.62 171 ASN A N 1
ATOM 1438 C CA . ASN A 1 171 ? 6.173 -24.032 -13.176 1.00 93.62 171 ASN A CA 1
ATOM 1439 C C . ASN A 1 171 ? 7.167 -25.185 -12.952 1.00 93.62 171 ASN A C 1
ATOM 1441 O O . ASN A 1 171 ? 6.782 -26.184 -12.351 1.00 93.62 171 ASN A O 1
ATOM 1445 N N . ASP A 1 172 ? 8.409 -25.067 -13.429 1.00 95.94 172 ASP A N 1
ATOM 1446 C CA . ASP A 1 172 ? 9.455 -26.062 -13.203 1.00 95.94 172 ASP A CA 1
ATOM 1447 C C . ASP A 1 172 ? 9.827 -26.032 -11.708 1.00 95.94 172 ASP A C 1
ATOM 1449 O O . ASP A 1 172 ? 10.268 -25.009 -11.180 1.00 95.94 172 ASP A O 1
ATOM 1453 N N . GLU A 1 173 ? 9.638 -27.150 -10.998 1.00 96.56 173 GLU A N 1
ATOM 1454 C CA . GLU A 1 173 ? 9.817 -27.223 -9.534 1.00 96.56 173 GLU A CA 1
ATOM 1455 C C . GLU A 1 173 ? 11.248 -26.898 -9.084 1.00 96.56 173 GLU A C 1
ATOM 1457 O O . GLU A 1 173 ? 11.481 -26.475 -7.949 1.00 96.56 173 GLU A O 1
ATOM 1462 N N . ASN A 1 174 ? 12.210 -27.082 -9.984 1.00 97.69 174 ASN A N 1
ATOM 1463 C CA . ASN A 1 174 ? 13.622 -26.834 -9.769 1.00 97.69 174 ASN A CA 1
ATOM 1464 C C . ASN A 1 174 ? 14.085 -25.453 -10.274 1.00 97.69 174 ASN A C 1
ATOM 1466 O O . ASN A 1 174 ? 15.292 -25.201 -10.312 1.00 97.69 174 ASN A O 1
ATOM 1470 N N . LEU A 1 175 ? 13.159 -24.540 -10.604 1.00 98.12 175 LEU A N 1
ATOM 1471 C CA . LEU A 1 175 ? 13.433 -23.143 -10.950 1.00 98.12 175 LEU A CA 1
ATOM 1472 C C . LEU A 1 175 ? 12.755 -22.169 -9.972 1.00 98.12 175 LEU A C 1
ATOM 1474 O O . LEU A 1 175 ? 11.535 -22.104 -9.848 1.00 98.12 175 LEU A O 1
ATOM 1478 N N . LEU A 1 176 ? 13.551 -21.307 -9.338 1.00 98.44 176 LEU A N 1
ATOM 1479 C CA . LEU A 1 176 ? 13.072 -20.207 -8.511 1.00 98.44 176 LEU A CA 1
ATOM 1480 C C . LEU A 1 176 ? 13.221 -18.869 -9.234 1.00 98.44 176 LEU A C 1
ATOM 1482 O O . LEU A 1 176 ? 14.320 -18.326 -9.350 1.00 98.44 176 LEU A O 1
ATOM 1486 N N . LEU A 1 177 ? 12.092 -18.285 -9.637 1.00 97.94 177 LEU A N 1
ATOM 1487 C CA . LEU A 1 177 ? 12.034 -16.909 -10.132 1.00 97.94 177 LEU A CA 1
ATOM 1488 C C . LEU A 1 177 ? 12.055 -15.903 -8.968 1.00 97.94 177 LEU A C 1
ATOM 1490 O O . LEU A 1 177 ? 11.241 -15.976 -8.033 1.00 97.94 177 LEU A O 1
ATOM 1494 N N . ILE A 1 178 ? 12.975 -14.941 -9.037 1.00 97.56 178 ILE A N 1
ATOM 1495 C CA . ILE A 1 178 ? 13.248 -13.940 -8.003 1.00 97.56 178 ILE A CA 1
ATOM 1496 C C . ILE A 1 178 ? 13.187 -12.542 -8.626 1.00 97.56 178 ILE A C 1
ATOM 1498 O O . ILE A 1 178 ? 14.016 -12.167 -9.446 1.00 97.56 178 ILE A O 1
ATOM 1502 N N . SER A 1 179 ? 12.219 -11.744 -8.195 1.00 94.56 179 SER A N 1
ATOM 1503 C CA . SER A 1 179 ? 12.142 -10.322 -8.537 1.00 94.56 179 SER A CA 1
ATOM 1504 C C . SER A 1 179 ? 13.031 -9.525 -7.584 1.00 94.56 179 SER A C 1
ATOM 1506 O O . SER A 1 179 ? 12.866 -9.626 -6.362 1.00 94.56 179 SER A O 1
ATOM 1508 N N . TYR A 1 180 ? 13.974 -8.745 -8.115 1.00 92.00 180 TYR A N 1
ATOM 1509 C CA . TYR A 1 180 ? 14.858 -7.879 -7.332 1.00 92.00 180 TYR A CA 1
ATOM 1510 C C . TYR A 1 180 ? 14.047 -6.933 -6.448 1.00 92.00 180 TYR A C 1
ATOM 1512 O O . TYR A 1 180 ? 14.339 -6.786 -5.264 1.00 92.00 180 TYR A O 1
ATOM 1520 N N . GLU A 1 181 ? 12.989 -6.337 -6.997 1.00 86.69 181 GLU A N 1
ATOM 1521 C CA . GLU A 1 181 ? 12.112 -5.398 -6.307 1.00 86.69 181 GLU A CA 1
ATOM 1522 C C . GLU A 1 181 ? 11.386 -6.057 -5.125 1.00 86.69 181 GLU A C 1
ATOM 1524 O O . GLU A 1 181 ? 11.310 -5.488 -4.028 1.00 86.69 181 GLU A O 1
ATOM 1529 N N . LYS A 1 182 ? 10.890 -7.287 -5.312 1.00 85.88 182 LYS A N 1
ATOM 1530 C CA . LYS A 1 182 ? 10.237 -8.047 -4.234 1.00 85.88 182 LYS A CA 1
ATOM 1531 C C . LYS A 1 182 ? 11.237 -8.471 -3.166 1.00 85.88 182 LYS A C 1
ATOM 1533 O O . LYS A 1 182 ? 10.979 -8.266 -1.983 1.00 85.88 182 LYS A O 1
ATOM 1538 N N . LEU A 1 183 ? 12.397 -8.988 -3.573 1.00 91.06 183 LEU A N 1
ATOM 1539 C CA . LEU A 1 183 ? 13.463 -9.372 -2.649 1.00 91.06 183 LEU A CA 1
ATOM 1540 C C . LEU A 1 183 ? 13.942 -8.163 -1.830 1.00 91.06 183 LEU A C 1
ATOM 1542 O O . LEU A 1 183 ? 14.170 -8.284 -0.630 1.00 91.06 183 LEU A O 1
ATOM 1546 N N . TYR A 1 184 ? 14.063 -6.985 -2.454 1.00 86.06 184 TYR A N 1
ATOM 1547 C CA . TYR A 1 184 ? 14.489 -5.736 -1.807 1.00 86.06 184 TYR A CA 1
ATOM 1548 C C . TYR A 1 184 ? 13.479 -5.230 -0.787 1.00 86.06 184 TYR A C 1
ATOM 1550 O O . TYR A 1 184 ? 13.852 -4.835 0.317 1.00 86.06 184 TYR A O 1
ATOM 1558 N N . THR A 1 185 ? 12.195 -5.265 -1.133 1.00 79.00 185 THR A N 1
ATOM 1559 C CA . THR A 1 185 ? 11.144 -4.739 -0.259 1.00 79.00 185 THR A CA 1
ATOM 1560 C C . THR A 1 185 ? 10.728 -5.705 0.848 1.00 79.00 185 THR A C 1
ATOM 1562 O O . THR A 1 185 ? 10.232 -5.241 1.872 1.00 79.00 185 THR A O 1
ATOM 1565 N N . ASN A 1 186 ? 10.960 -7.011 0.683 1.00 84.00 186 ASN A N 1
ATOM 1566 C CA . ASN A 1 186 ? 10.668 -8.033 1.685 1.00 84.00 186 ASN A CA 1
ATOM 1567 C C . ASN A 1 186 ? 11.829 -9.034 1.831 1.00 84.00 186 ASN A C 1
ATOM 1569 O O . ASN A 1 186 ? 11.754 -10.194 1.423 1.00 84.00 186 ASN A O 1
ATOM 1573 N N . ARG A 1 187 ? 12.933 -8.560 2.420 1.00 89.62 187 ARG A N 1
ATOM 1574 C CA . ARG A 1 187 ? 14.175 -9.338 2.539 1.00 89.62 187 ARG A CA 1
ATOM 1575 C C . ARG A 1 187 ? 14.017 -10.589 3.408 1.00 89.62 187 ARG A C 1
ATOM 1577 O O . ARG A 1 187 ? 14.523 -11.634 3.023 1.00 89.62 187 ARG A O 1
ATOM 1584 N N . LYS A 1 188 ? 13.309 -10.500 4.546 1.00 93.00 188 LYS A N 1
ATOM 1585 C CA . LYS A 1 188 ? 13.139 -11.628 5.485 1.00 93.00 188 LYS A CA 1
ATOM 1586 C C . LYS A 1 188 ? 12.439 -12.797 4.788 1.00 93.00 188 LYS A C 1
ATOM 1588 O O . LYS A 1 188 ? 13.015 -13.875 4.690 1.00 93.00 188 LYS A O 1
ATOM 1593 N N . GLU A 1 189 ? 11.264 -12.552 4.211 1.00 91.56 189 GLU A N 1
ATOM 1594 C CA . GLU A 1 189 ? 10.503 -13.592 3.509 1.00 91.56 189 GLU A CA 1
ATOM 1595 C C . GLU A 1 189 ? 11.213 -14.072 2.243 1.00 91.56 189 GLU A C 1
ATOM 1597 O O . GLU A 1 189 ? 11.270 -15.267 1.965 1.00 91.56 189 GLU A O 1
ATOM 1602 N N . GLY A 1 190 ? 11.833 -13.158 1.491 1.00 94.81 190 GLY A N 1
ATOM 1603 C CA . GLY A 1 190 ? 12.627 -13.526 0.325 1.00 94.81 190 GLY A CA 1
ATOM 1604 C C . GLY A 1 190 ? 13.762 -14.495 0.673 1.00 94.81 190 GLY A C 1
ATOM 1605 O O . GLY A 1 190 ? 14.005 -15.438 -0.078 1.00 94.81 190 GLY A O 1
ATOM 1606 N N . TYR A 1 191 ? 14.425 -14.311 1.819 1.00 97.56 191 TYR A N 1
ATOM 1607 C CA . TYR A 1 191 ? 15.532 -15.172 2.250 1.00 97.56 191 TYR A CA 1
ATOM 1608 C C . TYR A 1 191 ? 15.017 -16.515 2.753 1.00 97.56 191 TYR A C 1
ATOM 1610 O O . TYR A 1 191 ? 15.620 -17.536 2.443 1.00 97.56 191 TYR A O 1
ATOM 1618 N N . LEU A 1 192 ? 13.873 -16.531 3.442 1.00 97.19 192 LEU A N 1
ATOM 1619 C CA . LEU A 1 192 ? 13.187 -17.762 3.829 1.00 97.19 192 LEU A CA 1
ATOM 1620 C C . LEU A 1 192 ? 12.739 -18.573 2.605 1.00 97.19 192 LEU A C 1
ATOM 1622 O O . LEU A 1 192 ? 12.979 -19.778 2.552 1.00 97.19 192 LEU A O 1
ATOM 1626 N N . ARG A 1 193 ? 12.178 -17.925 1.577 1.00 98.06 193 ARG A N 1
ATOM 1627 C CA . ARG A 1 193 ? 11.801 -18.569 0.308 1.00 98.06 193 ARG A CA 1
ATOM 1628 C C . ARG A 1 193 ? 13.014 -19.135 -0.431 1.00 98.06 193 ARG A C 1
ATOM 1630 O O . ARG A 1 193 ? 12.949 -20.261 -0.919 1.00 98.06 193 ARG A O 1
ATOM 1637 N N . ILE A 1 194 ? 14.117 -18.383 -0.492 1.00 98.69 194 ILE A N 1
ATOM 1638 C CA . ILE A 1 194 ? 15.384 -18.868 -1.063 1.00 98.69 194 ILE A CA 1
ATOM 1639 C C . ILE A 1 194 ? 15.897 -20.062 -0.252 1.00 98.69 194 ILE A C 1
ATOM 1641 O O . ILE A 1 194 ? 16.199 -21.094 -0.837 1.00 98.69 194 ILE A O 1
ATOM 1645 N N . ALA A 1 195 ? 15.941 -19.970 1.078 1.00 98.25 195 ALA A N 1
ATOM 1646 C CA . ALA A 1 195 ? 16.402 -21.052 1.943 1.00 98.25 195 ALA A CA 1
ATOM 1647 C C . ALA A 1 195 ? 15.562 -22.322 1.767 1.00 98.25 195 ALA A C 1
ATOM 1649 O O . ALA A 1 195 ? 16.123 -23.393 1.568 1.00 98.25 195 ALA A O 1
ATOM 1650 N N . LYS A 1 196 ? 14.232 -22.197 1.733 1.00 98.19 196 LYS A N 1
ATOM 1651 C CA . LYS A 1 196 ? 13.316 -23.320 1.493 1.00 98.19 196 LYS A CA 1
ATOM 1652 C C . LYS A 1 196 ? 13.558 -23.988 0.147 1.00 98.19 196 LYS A C 1
ATOM 1654 O O . LYS A 1 196 ? 13.607 -25.211 0.071 1.00 98.19 196 LYS A O 1
ATOM 1659 N N . PHE A 1 197 ? 13.766 -23.194 -0.900 1.00 98.44 197 PHE A N 1
ATOM 1660 C CA . PHE A 1 197 ? 14.106 -23.718 -2.219 1.00 98.44 197 PHE A CA 1
ATOM 1661 C C . PHE A 1 197 ? 15.469 -24.429 -2.225 1.00 98.44 197 PHE A C 1
ATOM 1663 O O . PHE A 1 197 ? 15.605 -25.517 -2.786 1.00 98.44 197 PHE A O 1
ATOM 1670 N N . LEU A 1 198 ? 16.474 -23.870 -1.541 1.00 97.81 198 LEU A N 1
ATOM 1671 C CA . LEU A 1 198 ? 17.791 -24.493 -1.374 1.00 97.81 198 LEU A CA 1
ATOM 1672 C C . LEU A 1 198 ? 17.719 -25.803 -0.578 1.00 97.81 198 LEU A C 1
ATOM 1674 O O . LEU A 1 198 ? 18.475 -26.725 -0.878 1.00 97.81 198 LEU A O 1
ATOM 1678 N N . GLY A 1 199 ? 16.773 -25.940 0.352 1.00 96.44 199 GLY A N 1
ATOM 1679 C CA . GLY A 1 199 ? 16.494 -27.174 1.084 1.00 96.44 199 GLY A CA 1
ATOM 1680 C C . GLY A 1 199 ? 15.860 -26.921 2.452 1.00 96.44 199 GLY A C 1
ATOM 1681 O O . GLY A 1 199 ? 16.108 -25.896 3.087 1.00 96.44 199 GLY A O 1
ATOM 1682 N N . GLU A 1 200 ? 15.073 -27.886 2.933 1.00 96.25 200 GLU A N 1
ATOM 1683 C CA . GLU A 1 200 ? 14.341 -27.766 4.202 1.00 96.25 200 GLU A CA 1
ATOM 1684 C C . GLU A 1 200 ? 15.277 -27.489 5.389 1.00 96.25 200 GLU A C 1
ATOM 1686 O O . GLU A 1 200 ? 14.962 -26.672 6.249 1.00 96.25 200 GLU A O 1
ATOM 1691 N N . GLU A 1 201 ? 16.477 -28.077 5.400 1.00 96.38 201 GLU A N 1
ATOM 1692 C CA . GLU A 1 201 ? 17.471 -27.816 6.446 1.00 96.38 201 GLU A CA 1
ATOM 1693 C C . GLU A 1 201 ? 17.866 -26.333 6.536 1.00 96.38 201 GLU A C 1
ATOM 1695 O O . GLU A 1 201 ? 18.019 -25.797 7.633 1.00 96.38 201 GLU A O 1
ATOM 1700 N N . TYR A 1 202 ? 17.999 -25.639 5.401 1.00 97.12 202 TYR A N 1
ATOM 1701 C CA . TYR A 1 202 ? 18.376 -24.228 5.375 1.00 97.12 202 TYR A CA 1
ATOM 1702 C C . TYR A 1 202 ? 17.224 -23.354 5.853 1.00 97.12 202 TYR A C 1
ATOM 1704 O O . TYR A 1 202 ? 17.454 -22.408 6.602 1.00 97.12 202 TYR A O 1
ATOM 1712 N N . TYR A 1 203 ? 15.991 -23.690 5.469 1.00 97.44 203 TYR A N 1
ATOM 1713 C CA . TYR A 1 203 ? 14.799 -23.008 5.964 1.00 97.44 203 TYR A CA 1
ATOM 1714 C C . TYR A 1 203 ? 14.672 -23.132 7.484 1.00 97.44 203 TYR A C 1
ATOM 1716 O O . TYR A 1 203 ? 14.547 -22.118 8.169 1.00 97.44 203 TYR A O 1
ATOM 1724 N N . GLN A 1 204 ? 14.806 -24.347 8.020 1.00 97.00 204 GLN A N 1
ATOM 1725 C CA . GLN A 1 204 ? 14.726 -24.593 9.460 1.00 97.00 204 GLN A CA 1
ATOM 1726 C C . GLN A 1 204 ? 15.849 -23.892 10.236 1.00 97.00 204 GLN A C 1
ATOM 1728 O O . GLN A 1 204 ? 15.586 -23.341 11.304 1.00 97.00 204 GLN A O 1
ATOM 1733 N N . ASN A 1 205 ? 17.071 -23.821 9.688 1.00 94.75 205 ASN A N 1
ATOM 1734 C CA . ASN A 1 205 ? 18.153 -23.038 10.301 1.00 94.75 205 ASN A CA 1
ATOM 1735 C C . ASN A 1 205 ? 17.775 -21.550 10.443 1.00 94.75 205 ASN A C 1
ATOM 1737 O O . ASN A 1 205 ? 18.113 -20.946 11.452 1.00 94.75 205 ASN A O 1
ATOM 1741 N N . LEU A 1 206 ? 17.089 -20.950 9.461 1.00 95.38 206 LEU A N 1
ATOM 1742 C CA . LEU A 1 206 ? 16.722 -19.526 9.516 1.00 95.38 206 LEU A CA 1
ATOM 1743 C C . LEU A 1 206 ? 15.469 -19.248 10.352 1.00 95.38 206 LEU A C 1
ATOM 1745 O O . LEU A 1 206 ? 15.388 -18.200 10.987 1.00 95.38 206 LEU A O 1
ATOM 1749 N N . VAL A 1 207 ? 14.483 -20.148 10.338 1.00 94.38 207 VAL A N 1
ATOM 1750 C CA . VAL A 1 207 ? 13.259 -19.999 11.144 1.00 94.38 207 VAL A CA 1
ATOM 1751 C C . VAL A 1 207 ? 13.538 -20.267 12.623 1.00 94.38 207 VAL A C 1
ATOM 1753 O O . VAL A 1 207 ? 12.994 -19.576 13.480 1.00 94.38 207 VAL A O 1
ATOM 1756 N N . GLY A 1 208 ? 14.395 -21.246 12.923 1.00 92.12 208 GLY A N 1
ATOM 1757 C CA . GLY A 1 208 ? 14.766 -21.612 14.290 1.00 92.12 208 GLY A CA 1
ATOM 1758 C C . GLY A 1 208 ? 15.796 -20.686 14.944 1.00 92.12 208 GLY A C 1
ATOM 1759 O O . GLY A 1 208 ? 15.949 -20.734 16.162 1.00 92.12 208 GLY A O 1
ATOM 1760 N N . ASP A 1 209 ? 16.487 -19.847 14.166 1.00 93.44 209 ASP A N 1
ATOM 1761 C CA . ASP A 1 209 ? 17.512 -18.922 14.654 1.00 93.44 209 ASP A CA 1
ATOM 1762 C C . ASP A 1 209 ? 17.319 -17.521 14.050 1.00 93.44 209 ASP A C 1
ATOM 1764 O O . ASP A 1 209 ? 17.873 -17.150 13.010 1.00 93.44 209 ASP A O 1
ATOM 1768 N N . GLU A 1 210 ? 16.515 -16.706 14.737 1.00 92.44 210 GLU A N 1
ATOM 1769 C CA . GLU A 1 210 ? 16.265 -15.322 14.331 1.00 92.44 210 GLU A CA 1
ATOM 1770 C C . GLU A 1 210 ? 17.538 -14.456 14.373 1.00 92.44 210 GLU A C 1
ATOM 1772 O O . GLU A 1 210 ? 17.663 -13.507 13.594 1.00 92.44 210 GLU A O 1
ATOM 1777 N N . SER A 1 211 ? 18.512 -14.793 15.226 1.00 95.00 211 SER A N 1
ATOM 1778 C CA . SER A 1 211 ? 19.796 -14.090 15.277 1.00 95.00 211 SER A CA 1
ATOM 1779 C C . SER A 1 211 ? 20.591 -14.329 13.996 1.00 95.00 211 SER A C 1
ATOM 1781 O O . SER A 1 211 ? 21.073 -13.372 13.388 1.00 95.00 211 SER A O 1
ATOM 1783 N N . LEU A 1 212 ? 20.674 -15.583 13.542 1.00 95.19 212 LEU A N 1
ATOM 1784 C CA . LEU A 1 212 ? 21.288 -15.930 12.263 1.00 95.19 212 LEU A CA 1
ATOM 1785 C C . LEU A 1 212 ? 20.592 -15.205 11.104 1.00 95.19 212 LEU A C 1
ATOM 1787 O O . LEU A 1 212 ? 21.258 -14.588 10.275 1.00 95.19 212 LEU A O 1
ATOM 1791 N N . LEU A 1 213 ? 19.258 -15.211 11.054 1.00 94.88 213 LEU A N 1
ATOM 1792 C CA . LEU A 1 213 ? 18.512 -14.522 9.998 1.00 94.88 213 LEU A CA 1
ATOM 1793 C C . LEU A 1 213 ? 18.791 -13.009 9.976 1.00 94.88 213 LEU A C 1
ATOM 1795 O O . LEU A 1 213 ? 19.041 -12.444 8.909 1.00 94.88 213 LEU A O 1
ATOM 1799 N N . ASN A 1 214 ? 18.812 -12.357 11.140 1.00 94.94 214 ASN A N 1
ATOM 1800 C CA . ASN A 1 214 ? 19.142 -10.935 11.252 1.00 94.94 214 ASN A CA 1
ATOM 1801 C C . ASN A 1 214 ? 20.595 -10.642 10.853 1.00 94.94 214 ASN A C 1
ATOM 1803 O O . ASN A 1 214 ? 20.843 -9.673 10.133 1.00 94.94 214 ASN A O 1
ATOM 1807 N N . GLN A 1 215 ? 21.541 -11.503 11.239 1.00 95.38 215 GLN A N 1
ATOM 1808 C CA . GLN A 1 215 ? 22.943 -11.393 10.836 1.00 95.38 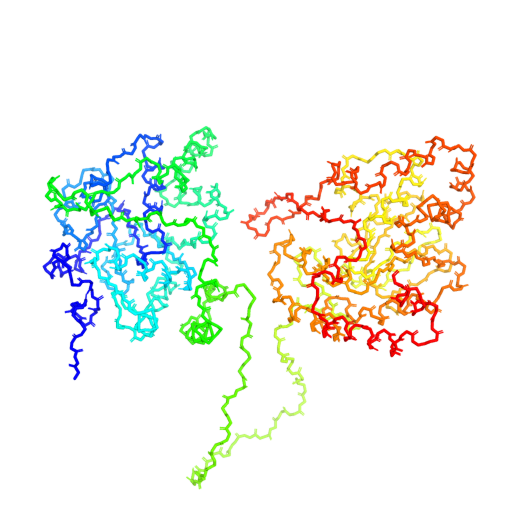215 GLN A CA 1
ATOM 1809 C C . GLN A 1 215 ? 23.091 -11.475 9.312 1.00 95.38 215 GLN A C 1
ATOM 1811 O O . GLN A 1 215 ? 23.802 -10.667 8.712 1.00 95.38 215 GLN A O 1
ATOM 1816 N N . ILE A 1 216 ? 22.403 -12.423 8.671 1.00 95.56 216 ILE A N 1
ATOM 1817 C CA . ILE A 1 216 ? 22.422 -12.560 7.213 1.00 95.56 216 ILE A CA 1
ATOM 1818 C C . ILE A 1 216 ? 21.835 -11.301 6.561 1.00 95.56 216 ILE A C 1
ATOM 1820 O O . ILE A 1 216 ? 22.465 -10.750 5.664 1.00 95.56 216 ILE A O 1
ATOM 1824 N N . LEU A 1 217 ? 20.687 -10.801 7.040 1.00 93.69 217 LEU A N 1
ATOM 1825 C CA . LEU A 1 217 ? 20.043 -9.573 6.542 1.00 93.69 217 LEU A CA 1
ATOM 1826 C C . LEU A 1 217 ? 20.935 -8.328 6.644 1.00 93.69 217 LEU A C 1
ATOM 1828 O O . LEU A 1 217 ? 20.864 -7.442 5.781 1.00 93.69 217 LEU A O 1
ATOM 1832 N N . GLU A 1 218 ? 21.740 -8.237 7.700 1.00 93.94 218 GLU A N 1
ATOM 1833 C CA . GLU A 1 218 ? 22.718 -7.170 7.888 1.00 93.94 218 GLU A CA 1
ATOM 1834 C C . GLU A 1 218 ? 23.889 -7.324 6.913 1.00 93.94 218 GLU A C 1
ATOM 1836 O O . GLU A 1 218 ? 24.177 -6.396 6.150 1.00 93.94 218 GLU A O 1
ATOM 1841 N N . LYS A 1 219 ? 24.519 -8.505 6.877 1.00 91.44 219 LYS A N 1
ATOM 1842 C CA . LYS A 1 219 ? 25.699 -8.796 6.048 1.00 91.44 219 LYS A CA 1
ATOM 1843 C C . LYS A 1 219 ? 25.436 -8.658 4.549 1.00 91.44 219 LYS A C 1
ATOM 1845 O O . LYS A 1 219 ? 26.336 -8.308 3.789 1.00 91.44 219 LYS A O 1
ATOM 1850 N N . THR A 1 220 ? 24.206 -8.900 4.110 1.00 91.94 220 THR A N 1
ATOM 1851 C CA . THR A 1 220 ? 23.785 -8.756 2.708 1.00 91.94 220 THR A CA 1
ATOM 1852 C C . THR A 1 220 ? 23.069 -7.431 2.431 1.00 91.94 220 THR A C 1
ATOM 1854 O O . THR A 1 220 ? 22.498 -7.245 1.352 1.00 91.94 220 THR A O 1
ATOM 1857 N N . SER A 1 221 ? 23.065 -6.490 3.381 1.00 90.50 221 SER A N 1
ATOM 1858 C CA . SER A 1 221 ? 22.580 -5.131 3.134 1.00 90.50 221 SER A CA 1
ATOM 1859 C C . SER A 1 221 ? 23.510 -4.384 2.175 1.00 90.50 221 SER A C 1
ATOM 1861 O O . SER A 1 221 ? 24.714 -4.644 2.116 1.00 90.50 221 SER A O 1
ATOM 1863 N N . PHE A 1 222 ? 22.960 -3.426 1.424 1.00 84.56 222 PHE A N 1
ATOM 1864 C CA . PHE A 1 222 ? 23.752 -2.642 0.476 1.00 84.56 222 PHE A CA 1
ATOM 1865 C C . PHE A 1 222 ? 24.917 -1.921 1.161 1.00 84.56 222 PHE A C 1
ATOM 1867 O O . PHE A 1 222 ? 26.034 -1.963 0.651 1.00 84.56 222 PHE A O 1
ATOM 1874 N N . ASP A 1 223 ? 24.674 -1.310 2.321 1.00 86.12 223 ASP A N 1
ATOM 1875 C CA . ASP A 1 223 ? 25.691 -0.555 3.053 1.00 86.12 223 ASP A CA 1
ATOM 1876 C C . ASP A 1 223 ? 26.798 -1.464 3.586 1.00 86.12 223 ASP A C 1
ATOM 1878 O O . ASP A 1 223 ? 27.981 -1.153 3.423 1.00 86.12 223 ASP A O 1
ATOM 1882 N N . TYR A 1 224 ? 26.435 -2.622 4.151 1.00 88.12 224 TYR A N 1
ATOM 1883 C CA . TYR A 1 224 ? 27.417 -3.593 4.622 1.00 88.12 224 TYR A CA 1
ATOM 1884 C C . TYR A 1 224 ? 28.254 -4.133 3.464 1.00 88.12 224 TYR A C 1
ATOM 1886 O O . TYR A 1 224 ? 29.481 -4.118 3.533 1.00 88.12 224 TYR A O 1
ATOM 1894 N N . MET A 1 225 ? 27.614 -4.577 2.381 1.00 84.31 225 MET A N 1
ATOM 1895 C CA . MET A 1 225 ? 28.318 -5.121 1.222 1.00 84.31 225 MET A CA 1
ATOM 1896 C C . MET A 1 225 ? 29.213 -4.067 0.561 1.00 84.31 225 MET A C 1
ATOM 1898 O O . MET A 1 225 ? 30.371 -4.345 0.271 1.00 84.31 225 MET A O 1
ATOM 1902 N N . LYS A 1 226 ? 28.728 -2.831 0.391 1.00 82.50 226 LYS A N 1
ATOM 1903 C CA . LYS A 1 226 ? 29.514 -1.722 -0.167 1.00 82.50 226 LYS A CA 1
ATOM 1904 C C . LYS A 1 226 ? 30.745 -1.397 0.680 1.00 82.50 226 LYS A C 1
ATOM 1906 O O . LYS A 1 226 ? 31.786 -1.052 0.126 1.00 82.50 226 LYS A O 1
ATOM 1911 N N . LYS A 1 227 ? 30.626 -1.487 2.008 1.00 82.31 227 LYS A N 1
ATOM 1912 C CA . LYS A 1 227 ? 31.725 -1.239 2.947 1.00 82.31 227 LYS A CA 1
ATOM 1913 C C . LYS A 1 227 ? 32.738 -2.386 2.982 1.00 82.31 227 LYS A C 1
ATOM 1915 O O . LYS A 1 227 ? 33.935 -2.122 3.031 1.00 82.31 227 LYS A O 1
ATOM 1920 N N . ASN A 1 228 ? 32.266 -3.631 2.982 1.00 76.69 228 ASN A N 1
ATOM 1921 C CA . ASN A 1 228 ? 33.083 -4.805 3.307 1.00 76.69 228 ASN A CA 1
ATOM 1922 C C . ASN A 1 228 ? 33.510 -5.637 2.085 1.00 76.69 228 ASN A C 1
ATOM 1924 O O . ASN A 1 228 ? 34.305 -6.558 2.237 1.00 76.69 228 ASN A O 1
ATOM 1928 N N . LEU A 1 229 ? 33.027 -5.318 0.878 1.00 72.25 229 LEU A N 1
ATOM 1929 C CA . LEU A 1 229 ? 33.395 -6.000 -0.370 1.00 72.25 229 LEU A CA 1
ATOM 1930 C C . LEU A 1 229 ? 34.010 -5.019 -1.387 1.00 72.25 229 LEU A C 1
ATOM 1932 O O . LEU A 1 229 ? 33.424 -4.785 -2.451 1.00 72.25 229 LEU A O 1
ATOM 1936 N N . PRO A 1 230 ? 35.170 -4.401 -1.088 1.00 60.28 230 PRO A N 1
ATOM 1937 C CA . PRO A 1 230 ? 35.877 -3.591 -2.072 1.00 60.28 230 PRO A CA 1
ATOM 1938 C C . PRO A 1 230 ? 36.304 -4.470 -3.255 1.00 60.28 230 PRO A C 1
ATOM 1940 O O . PRO A 1 230 ? 36.809 -5.576 -3.070 1.00 60.28 230 PRO A O 1
ATOM 1943 N N . VAL A 1 231 ? 36.079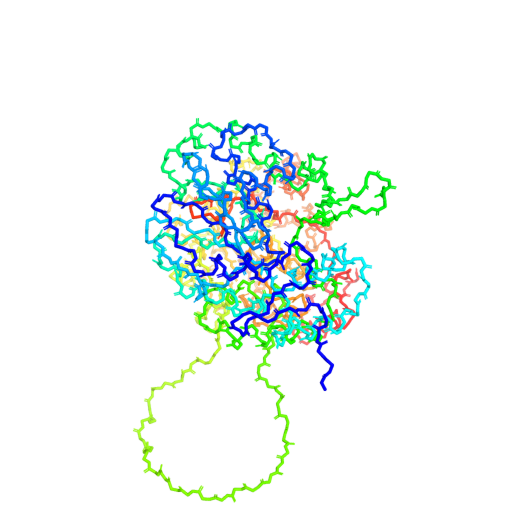 -3.985 -4.479 1.00 61.94 231 VAL A N 1
ATOM 1944 C CA . VAL A 1 231 ? 36.356 -4.753 -5.698 1.00 61.94 231 VAL A CA 1
ATOM 1945 C C . VAL A 1 231 ? 37.615 -4.243 -6.384 1.00 61.94 231 VAL A C 1
ATOM 1947 O O . VAL A 1 231 ? 37.682 -3.089 -6.816 1.00 61.94 231 VAL A O 1
ATOM 1950 N N . GLU A 1 232 ? 38.590 -5.133 -6.524 1.00 53.22 232 GLU A N 1
ATOM 1951 C CA . GLU A 1 232 ? 39.746 -4.971 -7.404 1.00 53.22 232 GLU A CA 1
ATOM 1952 C C . GLU A 1 232 ?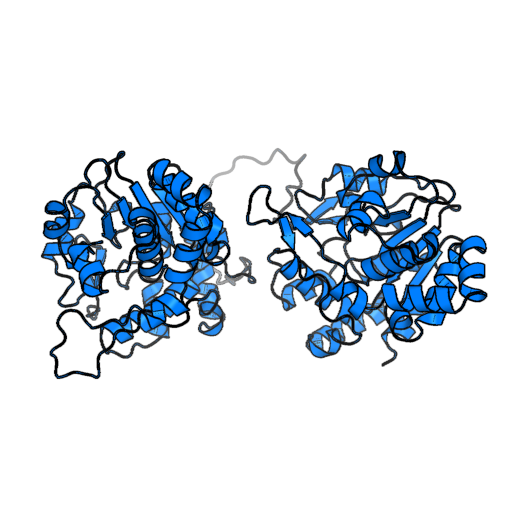 39.438 -5.622 -8.762 1.00 53.22 232 GLU A C 1
ATOM 1954 O O . GLU A 1 232 ? 38.719 -6.625 -8.833 1.00 53.22 232 GLU A O 1
ATOM 1959 N N . ARG A 1 233 ? 39.923 -5.039 -9.868 1.00 50.72 233 ARG A N 1
ATOM 1960 C CA . ARG A 1 233 ? 39.777 -5.667 -11.191 1.00 50.72 233 ARG A CA 1
ATOM 1961 C C . ARG A 1 233 ? 40.520 -7.011 -11.199 1.00 50.72 233 ARG A C 1
ATOM 1963 O O . ARG A 1 233 ? 41.667 -7.046 -10.752 1.00 50.72 233 ARG A O 1
ATOM 1970 N N . PRO A 1 234 ? 39.938 -8.088 -11.760 1.00 44.38 234 PRO A N 1
ATOM 1971 C CA . PRO A 1 234 ? 40.700 -9.299 -12.046 1.00 44.38 234 PRO A CA 1
ATOM 1972 C C . PRO A 1 234 ? 41.926 -8.934 -12.902 1.00 44.38 234 PRO A C 1
ATOM 1974 O O . PRO A 1 234 ? 41.769 -8.281 -13.933 1.00 44.38 234 PRO A O 1
ATOM 1977 N N . ASN A 1 235 ? 43.127 -9.329 -12.467 1.00 45.38 235 ASN A N 1
ATOM 1978 C CA . ASN A 1 235 ? 44.418 -9.076 -13.133 1.00 45.38 235 ASN A CA 1
ATOM 1979 C C . ASN A 1 235 ? 44.906 -7.608 -13.188 1.00 45.38 235 ASN A C 1
ATOM 1981 O O . ASN A 1 235 ? 45.694 -7.263 -14.071 1.00 45.38 235 ASN A O 1
ATOM 1985 N N . ALA A 1 236 ? 44.491 -6.731 -12.263 1.00 45.59 236 ALA A N 1
ATOM 1986 C CA . ALA A 1 236 ? 45.095 -5.398 -12.146 1.00 45.59 236 ALA A CA 1
ATOM 1987 C C . ALA A 1 236 ? 46.579 -5.487 -11.745 1.00 45.59 236 ALA A C 1
ATOM 1989 O O . ALA A 1 236 ? 46.933 -6.173 -10.785 1.00 45.59 236 ALA A O 1
ATOM 1990 N N . LYS A 1 237 ? 47.457 -4.767 -12.457 1.00 44.88 237 LYS A N 1
ATOM 1991 C CA . LYS A 1 237 ? 48.845 -4.587 -12.012 1.00 44.88 237 LYS A CA 1
ATOM 1992 C C . LYS A 1 237 ? 48.850 -3.740 -10.725 1.00 44.88 237 LYS A C 1
ATOM 1994 O O . LYS A 1 237 ? 48.113 -2.755 -10.680 1.00 44.88 237 LYS A O 1
ATOM 1999 N N . PRO A 1 238 ? 49.692 -4.055 -9.719 1.00 43.38 238 PRO A N 1
ATOM 2000 C CA . PRO A 1 238 ? 49.699 -3.367 -8.418 1.00 43.38 238 PRO A CA 1
ATOM 2001 C C . PRO A 1 238 ? 49.873 -1.839 -8.481 1.00 43.38 238 PRO A C 1
ATOM 2003 O O . PRO A 1 238 ? 49.494 -1.136 -7.550 1.00 43.38 238 PRO A O 1
ATOM 2006 N N . GLU A 1 239 ? 50.441 -1.318 -9.570 1.00 41.66 239 GLU A N 1
ATOM 2007 C CA . GLU A 1 239 ? 50.778 0.101 -9.735 1.00 41.66 239 GLU A CA 1
ATOM 2008 C C . GLU A 1 239 ? 49.616 0.969 -10.271 1.00 41.66 239 GLU A C 1
ATOM 2010 O O . GLU A 1 239 ? 49.689 2.195 -10.221 1.00 41.66 239 GLU A O 1
ATOM 2015 N N . GLU A 1 240 ? 48.503 0.377 -10.723 1.00 44.09 240 GLU A N 1
ATOM 2016 C CA . GLU A 1 240 ? 47.340 1.115 -11.241 1.00 44.09 240 GLU A CA 1
ATOM 2017 C C . GLU A 1 240 ? 46.244 1.292 -10.173 1.00 44.09 240 GLU A C 1
ATOM 2019 O O . GLU A 1 240 ? 45.160 0.710 -10.232 1.00 44.09 240 GLU A O 1
ATOM 2024 N N . SER A 1 241 ? 46.494 2.162 -9.192 1.00 37.66 241 SER A N 1
ATOM 2025 C CA . SER A 1 241 ? 45.534 2.509 -8.124 1.00 37.66 241 SER A CA 1
ATOM 2026 C C . SER A 1 241 ? 44.247 3.216 -8.605 1.00 37.66 241 SER A C 1
ATOM 2028 O O . SER A 1 241 ? 43.331 3.447 -7.811 1.00 37.66 241 SER A O 1
ATOM 2030 N N . ALA A 1 242 ? 44.139 3.531 -9.902 1.00 39.31 242 ALA A N 1
ATOM 2031 C CA . ALA A 1 242 ? 43.031 4.276 -10.505 1.00 39.31 242 ALA A CA 1
ATOM 2032 C C . ALA A 1 242 ? 41.829 3.416 -10.959 1.00 39.31 242 ALA A C 1
ATOM 2034 O O . ALA A 1 242 ? 40.794 3.967 -11.325 1.00 39.31 242 ALA A O 1
ATOM 2035 N N . ASN A 1 243 ? 41.914 2.081 -10.925 1.00 47.44 243 ASN A N 1
ATOM 2036 C CA . ASN A 1 243 ? 40.953 1.209 -11.617 1.00 47.44 243 ASN A CA 1
ATOM 2037 C C . ASN A 1 243 ? 40.108 0.319 -10.677 1.00 47.44 243 ASN A C 1
ATOM 2039 O O . ASN A 1 243 ? 40.130 -0.908 -10.772 1.00 47.44 243 ASN A O 1
ATOM 2043 N N . LYS A 1 244 ? 39.301 0.921 -9.790 1.00 53.66 244 LYS A N 1
ATOM 2044 C CA . LYS A 1 244 ? 38.261 0.199 -9.020 1.00 53.66 244 LYS A CA 1
ATOM 2045 C C . LYS A 1 244 ? 36.981 0.054 -9.859 1.00 53.66 244 LYS A C 1
ATOM 2047 O O . LYS A 1 244 ? 36.431 1.061 -10.300 1.00 53.66 244 LYS A O 1
ATOM 2052 N N . ILE A 1 245 ? 36.464 -1.167 -10.058 1.00 55.75 245 ILE A N 1
ATOM 2053 C CA . ILE A 1 245 ? 35.121 -1.355 -10.650 1.00 55.75 245 ILE A CA 1
ATOM 2054 C C . ILE A 1 245 ? 34.081 -1.132 -9.556 1.00 55.75 245 ILE A C 1
ATOM 2056 O O . ILE A 1 245 ? 34.046 -1.854 -8.560 1.00 55.75 245 ILE A O 1
ATOM 2060 N N . ASN A 1 246 ? 33.190 -0.161 -9.748 1.00 57.81 246 ASN A N 1
ATOM 2061 C CA . ASN A 1 246 ? 32.148 0.114 -8.767 1.00 57.81 246 ASN A CA 1
ATOM 2062 C C . ASN A 1 246 ? 30.905 -0.766 -9.002 1.00 57.81 246 ASN A C 1
ATOM 2064 O O . ASN A 1 246 ? 29.992 -0.403 -9.745 1.00 57.81 246 ASN A O 1
ATOM 2068 N N . PHE A 1 247 ? 30.846 -1.928 -8.342 1.00 58.97 247 PHE A N 1
ATOM 2069 C CA . PHE A 1 247 ? 29.652 -2.785 -8.339 1.00 58.97 247 PHE A CA 1
ATOM 2070 C C . PHE A 1 247 ? 28.493 -2.200 -7.508 1.00 58.97 247 PHE A C 1
ATOM 2072 O O . PHE A 1 247 ? 27.333 -2.541 -7.754 1.00 58.97 247 PHE A O 1
ATOM 2079 N N . PHE A 1 248 ? 28.780 -1.279 -6.579 1.00 60.62 248 PHE A N 1
ATOM 2080 C CA . PHE A 1 248 ? 27.830 -0.722 -5.613 1.00 60.62 248 PHE A CA 1
ATOM 2081 C C . PHE A 1 248 ? 27.544 0.760 -5.893 1.00 60.62 248 PHE A C 1
ATOM 2083 O O . PHE A 1 248 ? 28.104 1.664 -5.271 1.00 60.62 248 PHE A O 1
ATOM 2090 N N . ARG A 1 249 ? 26.624 1.023 -6.831 1.00 68.19 249 ARG A N 1
ATOM 2091 C CA . ARG A 1 249 ? 26.248 2.394 -7.228 1.00 68.19 249 ARG A CA 1
ATOM 2092 C C . ARG A 1 249 ? 25.286 3.057 -6.234 1.00 68.19 249 ARG A C 1
ATOM 2094 O O . ARG A 1 249 ? 25.692 3.927 -5.471 1.00 68.19 249 ARG A O 1
ATOM 2101 N N . LYS A 1 250 ? 24.014 2.644 -6.243 1.00 70.88 250 LYS A N 1
ATOM 2102 C CA . LYS A 1 250 ? 22.940 3.234 -5.415 1.00 70.88 250 LYS A CA 1
ATOM 2103 C C . LYS A 1 250 ? 22.091 2.217 -4.644 1.00 70.88 250 LYS A C 1
ATOM 2105 O O . LYS A 1 250 ? 21.458 2.601 -3.675 1.00 70.88 250 LYS A O 1
ATOM 2110 N N . GLY A 1 251 ? 22.069 0.944 -5.054 1.00 59.91 251 GLY A N 1
ATOM 2111 C CA . GLY A 1 251 ? 21.491 -0.136 -4.242 1.00 59.91 251 GLY A CA 1
ATOM 2112 C C . GLY A 1 251 ? 19.988 -0.078 -3.962 1.00 59.91 251 GLY A C 1
ATOM 2113 O O . GLY A 1 251 ? 19.546 -0.781 -3.065 1.00 59.91 251 GLY A O 1
ATOM 2114 N N . GLY A 1 252 ? 19.222 0.749 -4.677 1.00 70.75 252 GLY A N 1
ATOM 2115 C CA . GLY A 1 252 ? 17.779 0.924 -4.479 1.00 70.75 252 GLY A CA 1
ATOM 2116 C C . GLY A 1 252 ? 16.981 0.756 -5.770 1.00 70.75 252 GLY A C 1
ATOM 2117 O O . GLY A 1 252 ? 17.567 0.509 -6.827 1.00 70.75 252 GLY A O 1
ATOM 2118 N N . ILE A 1 253 ? 15.658 0.898 -5.668 1.00 76.69 253 ILE A N 1
ATOM 2119 C CA . ILE A 1 253 ? 14.679 0.783 -6.763 1.00 76.69 253 ILE A CA 1
ATOM 2120 C C . ILE A 1 253 ? 14.303 2.182 -7.279 1.00 76.69 253 ILE A C 1
ATOM 2122 O O . ILE A 1 253 ? 14.189 3.116 -6.487 1.00 76.69 253 ILE A O 1
ATOM 2126 N N . GLY A 1 254 ? 14.055 2.316 -8.584 1.00 68.94 254 GLY A N 1
ATOM 2127 C CA . GLY A 1 254 ? 13.390 3.480 -9.182 1.00 68.94 254 GLY A CA 1
ATOM 2128 C C . GLY A 1 254 ? 14.320 4.555 -9.741 1.00 68.94 254 GLY A C 1
ATOM 2129 O O . GLY A 1 254 ? 13.846 5.595 -10.193 1.00 68.94 254 GLY A O 1
ATOM 2130 N N . ASP A 1 255 ? 15.633 4.317 -9.760 1.00 68.44 255 ASP A N 1
ATOM 2131 C CA . ASP A 1 255 ? 16.592 5.262 -10.346 1.00 68.44 255 ASP A CA 1
ATOM 2132 C C . ASP A 1 255 ? 16.447 5.363 -11.874 1.00 68.44 255 ASP A C 1
ATOM 2134 O O . ASP A 1 255 ? 16.779 6.393 -12.454 1.00 68.44 255 ASP A O 1
ATOM 2138 N N . GLY A 1 256 ? 15.899 4.327 -12.517 1.00 63.03 256 GLY A N 1
ATOM 2139 C CA . GLY A 1 256 ? 15.599 4.301 -13.945 1.00 63.03 256 GLY A CA 1
ATOM 2140 C C . GLY A 1 256 ? 14.672 5.431 -14.388 1.00 63.03 256 GLY A C 1
ATOM 2141 O O . GLY A 1 256 ? 14.917 6.060 -15.413 1.00 63.03 256 GLY A O 1
ATOM 2142 N N . LYS A 1 257 ? 13.655 5.757 -13.580 1.00 65.75 257 LYS A N 1
ATOM 2143 C CA . LYS A 1 257 ? 12.694 6.828 -13.891 1.00 65.75 257 LYS A CA 1
ATOM 2144 C C . LYS A 1 257 ? 13.317 8.221 -13.876 1.00 65.75 257 LYS A C 1
ATOM 2146 O O . LYS A 1 257 ? 12.851 9.097 -14.588 1.00 65.75 257 LYS A O 1
ATOM 2151 N N . ASN A 1 258 ? 14.359 8.418 -13.072 1.00 72.75 258 ASN A N 1
ATOM 2152 C CA . ASN A 1 258 ? 15.014 9.718 -12.925 1.00 72.75 258 ASN A CA 1
ATOM 2153 C C . ASN A 1 258 ? 16.055 9.982 -14.023 1.00 72.75 258 ASN A C 1
ATOM 2155 O O . ASN A 1 258 ? 16.485 11.119 -14.184 1.00 72.75 258 ASN A O 1
ATOM 2159 N N . ALA A 1 259 ? 16.494 8.940 -14.734 1.00 77.50 259 ALA A N 1
ATOM 2160 C CA . ALA A 1 259 ? 17.559 9.023 -15.733 1.00 77.50 259 ALA A CA 1
ATOM 2161 C C . ALA A 1 259 ? 17.062 8.903 -17.184 1.00 77.50 259 ALA A C 1
ATOM 2163 O O . ALA A 1 259 ? 17.824 9.189 -18.100 1.00 77.50 259 ALA A O 1
ATOM 2164 N N . LEU A 1 260 ? 15.816 8.473 -17.402 1.00 84.50 260 LEU A N 1
ATOM 2165 C CA . LEU A 1 260 ? 15.242 8.264 -18.732 1.00 84.50 260 LEU A CA 1
ATOM 2166 C C . LEU A 1 260 ? 14.251 9.373 -19.086 1.00 84.50 260 LEU A C 1
ATOM 2168 O O . LEU A 1 260 ? 13.433 9.781 -18.263 1.00 84.50 260 LEU A O 1
ATOM 2172 N N . SER A 1 261 ? 14.272 9.810 -20.344 1.00 86.88 261 SER A N 1
ATOM 2173 C CA . SER A 1 261 ? 13.248 10.713 -20.873 1.00 86.88 261 SER A CA 1
ATOM 2174 C C . SER A 1 261 ? 11.872 10.025 -20.960 1.00 86.88 261 SER A C 1
ATOM 2176 O O . SER A 1 261 ? 11.790 8.797 -21.087 1.00 86.88 261 SER A O 1
ATOM 2178 N N . PRO A 1 262 ? 10.763 10.791 -20.987 1.00 83.19 262 PRO A N 1
ATOM 2179 C CA . PRO A 1 262 ? 9.424 10.229 -21.180 1.00 83.19 262 PRO A CA 1
ATOM 2180 C C . PRO A 1 262 ? 9.294 9.364 -22.444 1.00 83.19 262 PRO A C 1
ATOM 2182 O O . PRO A 1 262 ? 8.637 8.323 -22.419 1.00 83.19 262 PRO A O 1
ATOM 2185 N N . ASN A 1 263 ? 9.964 9.750 -23.537 1.00 85.44 263 ASN A N 1
ATOM 2186 C CA . ASN A 1 263 ? 9.962 8.992 -24.789 1.00 85.44 263 ASN A CA 1
ATOM 2187 C C . ASN A 1 263 ? 10.693 7.644 -24.655 1.00 85.44 263 ASN A C 1
ATOM 2189 O O . ASN A 1 263 ? 10.201 6.613 -25.107 1.00 85.44 263 ASN A O 1
ATOM 2193 N N . GLN A 1 264 ? 11.840 7.626 -23.972 1.00 89.06 264 GLN A N 1
ATOM 2194 C CA . GLN A 1 264 ? 12.580 6.395 -23.680 1.00 89.06 264 GLN A CA 1
ATOM 2195 C C . GLN A 1 264 ? 11.772 5.444 -22.785 1.00 89.06 264 GLN A C 1
ATOM 2197 O O . GLN A 1 264 ? 11.713 4.239 -23.035 1.00 89.06 264 GLN A O 1
ATOM 2202 N N . ILE A 1 265 ? 11.086 5.987 -21.775 1.00 86.38 265 ILE A N 1
ATOM 2203 C CA . ILE A 1 265 ? 10.171 5.228 -20.913 1.00 86.38 265 ILE A CA 1
ATOM 2204 C C . ILE A 1 265 ? 9.025 4.614 -21.730 1.00 86.38 265 ILE A C 1
ATOM 2206 O O . ILE A 1 265 ? 8.692 3.444 -21.523 1.00 86.38 265 ILE A O 1
ATOM 2210 N N . LYS A 1 266 ? 8.436 5.382 -22.659 1.00 85.50 266 LYS A N 1
ATOM 2211 C CA . LYS A 1 266 ? 7.379 4.911 -23.566 1.00 85.50 266 LYS A CA 1
ATOM 2212 C C . LYS A 1 266 ? 7.864 3.741 -24.429 1.00 85.50 266 LYS A C 1
ATOM 2214 O O . LYS A 1 266 ? 7.236 2.687 -24.386 1.00 85.50 266 LYS A O 1
ATOM 2219 N N . LYS A 1 267 ? 9.018 3.871 -25.094 1.00 89.12 267 LYS A N 1
ATOM 2220 C CA . LYS A 1 267 ? 9.617 2.800 -25.914 1.00 89.12 267 LYS A CA 1
ATOM 2221 C C . LYS A 1 267 ? 9.851 1.502 -25.129 1.00 89.12 267 LYS A C 1
ATOM 2223 O O . LYS A 1 267 ? 9.486 0.427 -25.594 1.00 89.12 267 LYS A O 1
ATOM 2228 N N . ILE A 1 268 ? 10.414 1.589 -23.916 1.00 89.44 268 ILE A N 1
ATOM 2229 C CA . ILE A 1 268 ? 10.614 0.409 -23.050 1.00 89.44 268 ILE A CA 1
ATOM 2230 C C . ILE A 1 268 ? 9.275 -0.269 -22.742 1.00 89.44 268 ILE A C 1
ATOM 2232 O O . ILE A 1 268 ? 9.189 -1.496 -22.746 1.00 89.44 268 ILE A O 1
ATOM 2236 N N . ARG A 1 269 ? 8.233 0.519 -22.454 1.00 85.25 269 ARG A N 1
ATOM 2237 C CA . ARG A 1 269 ? 6.905 -0.009 -22.127 1.00 85.25 269 ARG A CA 1
ATOM 2238 C C . ARG A 1 269 ? 6.263 -0.715 -23.311 1.00 85.25 269 ARG A C 1
ATOM 2240 O O . ARG A 1 269 ? 5.717 -1.796 -23.122 1.00 85.25 269 ARG A O 1
ATOM 2247 N N . GLU A 1 270 ? 6.295 -0.103 -24.488 1.00 87.81 270 GLU A N 1
ATOM 2248 C CA . GLU A 1 270 ? 5.734 -0.683 -25.712 1.00 87.81 270 GLU A CA 1
ATOM 2249 C C . GLU A 1 270 ? 6.395 -2.031 -26.007 1.00 87.81 270 GLU A C 1
ATOM 2251 O O . GLU A 1 270 ? 5.702 -3.040 -26.131 1.00 87.81 270 GLU A O 1
ATOM 2256 N N . LEU A 1 271 ? 7.728 -2.078 -25.946 1.00 88.69 271 LEU A N 1
ATOM 2257 C CA . LEU A 1 271 ? 8.482 -3.312 -26.143 1.00 88.69 271 LEU A CA 1
ATOM 2258 C C . LEU A 1 271 ? 8.183 -4.372 -25.067 1.00 88.69 271 LEU A C 1
ATOM 2260 O O . LEU A 1 271 ? 8.073 -5.560 -25.371 1.00 88.69 271 LEU A O 1
ATOM 2264 N N . ALA A 1 272 ? 8.025 -3.967 -23.802 1.00 88.62 272 ALA A N 1
ATOM 2265 C CA . ALA A 1 272 ? 7.629 -4.877 -22.729 1.00 88.62 272 ALA A CA 1
ATOM 2266 C C . ALA A 1 272 ? 6.223 -5.445 -22.957 1.00 88.62 272 ALA A C 1
ATOM 2268 O O . ALA A 1 272 ? 6.037 -6.651 -22.816 1.00 88.62 272 ALA A O 1
ATOM 2269 N N . ASN A 1 273 ? 5.253 -4.609 -23.334 1.00 84.81 273 ASN A N 1
ATOM 2270 C CA . ASN A 1 273 ? 3.886 -5.039 -23.634 1.00 84.81 273 ASN A CA 1
ATOM 2271 C C . ASN A 1 273 ? 3.834 -6.011 -24.818 1.00 84.81 273 ASN A C 1
ATOM 2273 O O . ASN A 1 273 ? 3.031 -6.940 -24.785 1.00 84.81 273 ASN A O 1
ATOM 2277 N N . GLU A 1 274 ? 4.683 -5.817 -25.827 1.00 88.19 274 GLU A N 1
ATOM 2278 C CA . GLU A 1 274 ? 4.802 -6.725 -26.967 1.00 88.19 274 GLU A CA 1
ATOM 2279 C C . GLU A 1 274 ? 5.391 -8.079 -26.544 1.00 88.19 274 GLU A C 1
ATOM 2281 O O . GLU A 1 274 ? 4.771 -9.122 -26.746 1.00 88.19 274 GLU A O 1
ATOM 2286 N N . ILE A 1 275 ? 6.570 -8.073 -25.913 1.00 88.31 275 ILE A N 1
ATOM 2287 C CA . ILE A 1 275 ? 7.351 -9.293 -25.652 1.00 88.31 275 ILE A CA 1
ATOM 2288 C C . ILE A 1 275 ? 6.800 -10.094 -24.475 1.00 88.31 275 ILE A C 1
ATOM 2290 O O . ILE A 1 275 ? 6.750 -11.319 -24.523 1.00 88.31 275 ILE A O 1
ATOM 2294 N N . MET A 1 276 ? 6.393 -9.420 -23.402 1.00 86.25 276 MET A N 1
ATOM 2295 C CA . MET A 1 276 ? 6.002 -10.063 -22.145 1.00 86.25 276 MET A CA 1
ATOM 2296 C C . MET A 1 276 ? 4.484 -10.276 -22.049 1.00 86.25 276 MET A C 1
ATOM 2298 O O . MET A 1 276 ? 3.973 -10.571 -20.963 1.00 86.25 276 MET A O 1
ATOM 2302 N N . LYS A 1 277 ? 3.741 -10.114 -23.154 1.00 85.62 277 LYS A N 1
ATOM 2303 C CA . LYS A 1 277 ? 2.279 -10.239 -23.189 1.00 85.62 277 LYS A CA 1
ATOM 2304 C C . LYS A 1 277 ? 1.816 -11.555 -22.562 1.00 85.62 277 LYS A C 1
ATOM 2306 O O . LYS A 1 277 ? 2.296 -12.628 -22.905 1.00 85.62 277 LYS A O 1
ATOM 2311 N N . GLY A 1 278 ? 0.860 -11.464 -21.638 1.00 78.94 278 GLY A N 1
ATOM 2312 C CA . GLY A 1 278 ? 0.291 -12.632 -20.956 1.00 78.94 278 GLY A CA 1
ATOM 2313 C C . GLY A 1 278 ? 1.154 -13.212 -19.830 1.00 78.94 278 GLY A C 1
ATOM 2314 O O . GLY A 1 278 ? 0.702 -14.124 -19.145 1.00 78.94 278 GLY A O 1
ATOM 2315 N N . THR A 1 279 ? 2.352 -12.673 -19.585 1.00 80.69 279 THR A N 1
ATOM 2316 C CA . THR A 1 279 ? 3.170 -13.065 -18.431 1.00 80.69 279 THR A CA 1
ATOM 2317 C C . THR A 1 279 ? 2.830 -12.230 -17.200 1.00 80.69 279 THR A C 1
ATOM 2319 O O . THR A 1 279 ? 2.525 -11.039 -17.286 1.00 80.69 279 THR A O 1
ATOM 2322 N N . GLU A 1 280 ? 2.935 -12.823 -16.016 1.00 76.88 280 GLU A N 1
ATOM 2323 C CA . GLU A 1 280 ? 2.797 -12.106 -14.748 1.00 76.88 280 GLU A CA 1
ATOM 2324 C C . GLU A 1 280 ? 3.928 -11.093 -14.511 1.00 76.88 280 GLU A C 1
ATOM 2326 O O . GLU A 1 280 ? 3.708 -10.075 -13.856 1.00 76.88 280 GLU A O 1
ATOM 2331 N N . VAL A 1 281 ? 5.104 -11.318 -15.111 1.00 76.25 281 VAL A N 1
A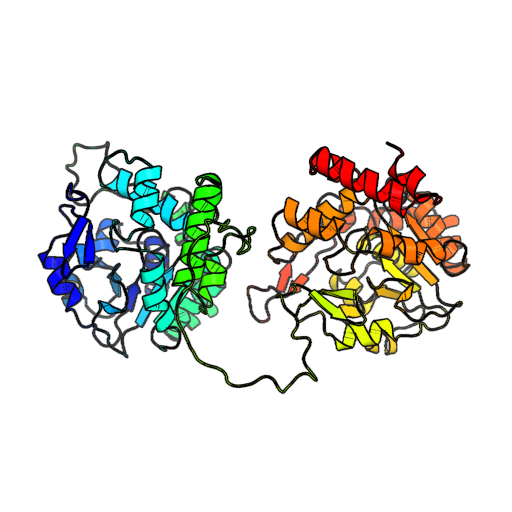TOM 2332 C CA . VAL A 1 281 ? 6.272 -10.430 -15.011 1.00 76.25 281 VAL A CA 1
ATOM 2333 C C . VAL A 1 281 ? 6.090 -9.138 -15.814 1.00 76.25 281 VAL A C 1
ATOM 2335 O O . VAL A 1 281 ? 6.699 -8.124 -15.477 1.00 76.25 281 VAL A O 1
ATOM 2338 N N . LEU A 1 282 ? 5.187 -9.100 -16.805 1.00 69.94 282 LEU A N 1
ATOM 2339 C CA . LEU A 1 282 ? 4.818 -7.854 -17.489 1.00 69.94 282 LEU A CA 1
ATOM 2340 C C . LEU A 1 282 ? 4.305 -6.792 -16.509 1.00 69.94 282 LEU A C 1
ATOM 2342 O O . LEU A 1 282 ? 4.639 -5.617 -16.650 1.00 69.94 282 LEU A O 1
ATOM 2346 N N . LYS A 1 283 ? 3.545 -7.201 -15.484 1.00 66.06 283 LYS A N 1
ATOM 2347 C CA . LYS A 1 283 ? 3.066 -6.290 -14.432 1.00 66.06 283 LYS A CA 1
ATOM 2348 C C . LYS A 1 283 ? 4.222 -5.692 -13.627 1.00 66.06 283 LYS A C 1
ATOM 2350 O O . LYS A 1 283 ? 4.105 -4.575 -13.145 1.00 66.06 283 LYS A O 1
ATOM 2355 N N . GLU A 1 284 ? 5.340 -6.408 -13.536 1.00 64.50 284 GLU A N 1
ATOM 2356 C CA . GLU A 1 284 ? 6.569 -5.983 -12.855 1.00 64.50 284 GLU A CA 1
ATOM 2357 C C . GLU A 1 284 ? 7.520 -5.187 -13.770 1.00 64.50 284 GLU A C 1
ATOM 2359 O O . GLU A 1 284 ? 8.417 -4.510 -13.279 1.00 64.50 284 GLU A O 1
ATOM 2364 N N . CYS A 1 285 ? 7.329 -5.246 -15.094 1.00 51.56 285 CYS A N 1
ATOM 2365 C CA . CYS A 1 285 ? 8.087 -4.483 -16.095 1.00 51.56 285 CYS A CA 1
ATOM 2366 C C . CYS A 1 285 ? 7.451 -3.126 -16.443 1.00 51.56 285 CYS A C 1
ATOM 2368 O O . CYS A 1 285 ? 8.060 -2.320 -17.153 1.00 51.56 285 CYS A O 1
ATOM 2370 N N . ARG A 1 286 ? 6.225 -2.874 -15.973 1.00 49.75 286 ARG A N 1
ATOM 2371 C CA . ARG A 1 286 ? 5.565 -1.573 -16.082 1.00 49.75 286 ARG A CA 1
ATOM 2372 C C . ARG A 1 286 ? 6.113 -0.661 -14.982 1.00 49.75 286 ARG A C 1
ATOM 2374 O O . ARG A 1 286 ? 6.116 -1.065 -13.820 1.00 49.75 286 ARG A O 1
ATOM 2381 N N . PRO A 1 287 ? 6.557 0.567 -15.304 1.00 38.06 287 PRO A N 1
ATOM 2382 C CA . PRO A 1 287 ? 6.863 1.523 -14.255 1.00 38.06 287 PRO A CA 1
ATOM 2383 C C . PRO A 1 287 ? 5.594 1.763 -13.448 1.00 38.06 287 PRO A C 1
ATOM 2385 O O . PRO A 1 287 ? 4.530 1.960 -14.032 1.00 38.06 287 PRO A O 1
ATOM 2388 N N . SER A 1 288 ? 5.730 1.811 -12.128 1.00 35.31 288 SER A N 1
ATOM 2389 C CA . SER A 1 288 ? 4.696 2.375 -11.262 1.00 35.31 288 SER A CA 1
ATOM 2390 C C . SER A 1 288 ? 4.301 3.765 -11.791 1.00 35.31 288 SER A C 1
ATOM 2392 O O . SER A 1 288 ? 5.129 4.678 -11.818 1.00 35.31 288 SER A O 1
ATOM 2394 N N . GLY A 1 289 ? 3.086 3.903 -12.316 1.00 33.38 289 GLY A N 1
ATOM 2395 C CA . GLY A 1 289 ? 2.564 5.154 -12.879 1.00 33.38 289 GLY A CA 1
ATOM 2396 C C . GLY A 1 289 ? 2.980 5.482 -14.318 1.00 33.38 289 GLY A C 1
ATOM 2397 O O . GLY A 1 289 ? 3.722 6.433 -14.529 1.00 33.38 289 GLY A O 1
ATOM 2398 N N . LEU A 1 290 ? 2.499 4.717 -15.305 1.00 26.22 290 LEU A N 1
ATOM 2399 C CA . LEU A 1 290 ? 2.158 5.213 -16.652 1.00 26.22 290 LEU A CA 1
ATOM 2400 C C . LEU A 1 290 ? 1.575 4.046 -17.481 1.00 26.22 290 LEU A C 1
ATOM 2402 O O . LEU A 1 290 ? 2.279 3.073 -17.779 1.00 26.22 290 LEU A O 1
ATOM 2406 N N . VAL A 1 291 ? 0.320 4.174 -17.908 1.00 27.19 291 VAL A N 1
ATOM 2407 C CA . VAL A 1 291 ? -0.287 3.409 -19.008 1.00 27.19 291 VAL A CA 1
ATOM 2408 C C . VAL A 1 291 ? -0.133 4.261 -20.273 1.00 27.19 291 VAL A C 1
ATOM 2410 O O . VAL A 1 291 ? -0.507 5.425 -20.280 1.00 27.19 291 VAL A O 1
ATOM 2413 N N . VAL A 1 292 ? 0.465 3.720 -21.340 1.00 24.66 292 VAL A N 1
ATOM 2414 C CA . VAL A 1 292 ? 0.287 4.287 -22.692 1.00 24.66 292 VAL A CA 1
ATOM 2415 C C . VAL A 1 292 ? -0.905 3.558 -23.286 1.00 24.66 292 VAL A C 1
ATOM 2417 O O . VAL A 1 292 ? -0.873 2.331 -23.380 1.00 24.66 292 VAL A O 1
ATOM 2420 N N . SER A 1 293 ? -1.952 4.310 -23.614 1.00 28.48 293 SER A N 1
ATOM 2421 C CA . SER A 1 293 ? -3.094 3.851 -24.395 1.00 28.48 293 SER A CA 1
ATOM 2422 C C . SER A 1 293 ? -2.678 3.639 -25.853 1.00 28.48 293 SER A C 1
ATOM 2424 O O . SER A 1 293 ? -1.969 4.459 -26.440 1.00 28.48 293 SER A O 1
ATOM 2426 N N . GLU A 1 294 ? -3.122 2.532 -26.443 1.00 27.39 294 GLU A N 1
ATOM 2427 C CA . GLU A 1 294 ? -3.035 2.277 -27.880 1.00 27.39 294 GLU A CA 1
ATOM 2428 C C . GLU A 1 294 ? -4.016 3.188 -28.627 1.00 27.39 294 GLU A C 1
ATOM 2430 O O . GLU A 1 294 ? -5.143 2.790 -28.875 1.00 27.39 294 GLU A O 1
ATOM 2435 N N . THR A 1 295 ? -3.598 4.395 -29.003 1.00 29.30 295 THR A N 1
ATOM 2436 C CA . THR A 1 295 ? -4.143 5.122 -30.164 1.00 29.30 295 THR A CA 1
ATOM 2437 C C . THR A 1 295 ? -3.177 6.241 -30.544 1.00 29.30 295 THR A C 1
ATOM 2439 O O . THR A 1 295 ? -3.225 7.309 -29.947 1.00 29.30 295 THR A O 1
ATOM 2442 N N . ASP A 1 296 ? -2.281 5.978 -31.499 1.00 24.20 296 ASP A N 1
ATOM 2443 C CA . ASP A 1 296 ? -1.840 6.968 -32.494 1.00 24.20 296 ASP A CA 1
ATOM 2444 C C . ASP A 1 296 ? -0.979 6.289 -33.575 1.00 24.20 296 ASP A C 1
ATOM 2446 O O . ASP A 1 296 ? 0.249 6.261 -33.536 1.00 24.20 296 ASP A O 1
ATOM 2450 N N . CYS A 1 297 ? -1.653 5.732 -34.580 1.00 25.58 297 CYS A N 1
ATOM 2451 C CA . CYS A 1 297 ? -1.140 5.711 -35.947 1.00 25.58 297 CYS A CA 1
ATOM 2452 C C . CYS A 1 297 ? -2.164 6.459 -36.796 1.00 25.58 297 CYS A C 1
ATOM 2454 O O . CYS A 1 297 ? -3.166 5.904 -37.246 1.00 25.58 297 CYS A O 1
ATOM 2456 N N . GLY A 1 298 ? -1.925 7.764 -36.921 1.00 26.27 298 GLY A N 1
ATOM 2457 C CA . GLY A 1 298 ? -2.665 8.651 -37.800 1.00 26.27 298 GLY A CA 1
ATOM 2458 C C . GLY A 1 298 ? -2.530 8.232 -39.262 1.00 26.27 298 GLY A C 1
ATOM 2459 O O . GLY A 1 298 ? -1.498 7.737 -39.712 1.00 26.27 298 GLY A O 1
ATOM 2460 N N . ALA A 1 299 ? -3.629 8.445 -39.973 1.00 26.17 299 ALA A N 1
ATOM 2461 C CA . ALA A 1 299 ? -3.857 8.149 -41.372 1.00 26.17 299 ALA A CA 1
ATOM 2462 C C . ALA A 1 299 ? -2.710 8.552 -42.317 1.00 26.17 299 ALA A C 1
ATOM 2464 O O . ALA A 1 299 ? -2.321 9.716 -42.383 1.00 26.17 299 ALA A O 1
ATOM 2465 N N . VAL A 1 300 ? -2.312 7.614 -43.178 1.00 26.61 300 VAL A N 1
ATOM 2466 C CA . VAL A 1 300 ? -1.904 7.924 -44.553 1.00 26.61 300 VAL A CA 1
ATOM 2467 C C . VAL A 1 300 ? -2.708 7.003 -45.463 1.00 26.61 300 VAL A C 1
ATOM 2469 O O . VAL A 1 300 ? -2.585 5.782 -45.401 1.00 26.61 300 VAL A O 1
ATOM 2472 N N . GLY A 1 301 ? -3.619 7.590 -46.236 1.00 24.16 301 GLY A N 1
ATOM 2473 C CA . GLY A 1 301 ? -4.490 6.855 -47.144 1.00 24.16 301 GLY A CA 1
ATOM 2474 C C . GLY A 1 301 ? -3.756 6.330 -48.377 1.00 24.16 301 GLY A C 1
ATOM 2475 O O . GLY A 1 301 ? -2.844 6.976 -48.884 1.00 24.16 301 GLY A O 1
ATOM 2476 N N . SER A 1 302 ? -4.195 5.177 -48.882 1.00 23.48 302 SER A N 1
ATOM 2477 C CA . SER A 1 302 ? -4.620 4.943 -50.278 1.00 23.48 302 SER A CA 1
ATOM 2478 C C . SER A 1 302 ? -4.653 3.439 -50.600 1.00 23.48 302 SER A C 1
ATOM 2480 O O . SER A 1 302 ? -3.722 2.711 -50.281 1.00 23.48 302 SER A O 1
ATOM 2482 N N . GLY A 1 303 ? -5.727 2.997 -51.268 1.00 22.30 303 GLY A N 1
ATOM 2483 C CA . GLY A 1 303 ? -5.742 1.786 -52.103 1.00 22.30 303 GLY A CA 1
ATOM 2484 C C . GLY A 1 303 ? -6.246 0.486 -51.467 1.00 22.30 303 GLY A C 1
ATOM 2485 O O . GLY A 1 303 ? -5.457 -0.342 -51.031 1.00 22.30 303 GLY A O 1
ATOM 2486 N N . PHE A 1 304 ? -7.562 0.256 -51.519 1.00 21.75 304 PHE A N 1
ATOM 2487 C CA . PHE A 1 304 ? -8.134 -1.096 -51.553 1.00 21.75 304 PHE A CA 1
ATOM 2488 C C . PHE A 1 304 ? -7.997 -1.662 -52.973 1.00 21.75 304 PHE A C 1
ATOM 2490 O O . PHE A 1 304 ? -8.348 -0.951 -53.910 1.00 21.75 304 PHE A O 1
ATOM 2497 N N . GLU A 1 305 ? -7.650 -2.946 -53.118 1.00 20.77 305 GLU A N 1
ATOM 2498 C CA . GLU A 1 305 ? -8.435 -3.840 -53.981 1.00 20.77 305 GLU A CA 1
ATOM 2499 C C . GLU A 1 305 ? -8.234 -5.343 -53.690 1.00 20.77 305 GLU A C 1
ATOM 2501 O O . GLU A 1 305 ? -7.126 -5.818 -53.451 1.00 20.77 305 GLU A O 1
ATOM 2506 N N . SER A 1 306 ? -9.354 -6.074 -53.817 1.00 23.36 306 SER A N 1
ATOM 2507 C CA . SER A 1 306 ? -9.554 -7.539 -53.826 1.00 23.36 306 SER A CA 1
ATOM 2508 C C . SER A 1 306 ? -9.584 -8.284 -52.479 1.00 23.36 306 SER A C 1
ATOM 2510 O O . SER A 1 306 ? -8.811 -8.000 -51.577 1.00 23.36 306 SER A O 1
ATOM 2512 N N . GLN A 1 307 ? -10.389 -9.329 -52.276 1.00 22.44 307 GLN A N 1
ATOM 2513 C CA . GLN A 1 307 ? -11.738 -9.701 -52.720 1.00 22.44 307 GLN A CA 1
ATOM 2514 C C . GLN A 1 307 ? -12.163 -10.841 -51.767 1.00 22.44 307 GLN A C 1
ATOM 2516 O O . GLN A 1 307 ? -11.337 -11.670 -51.399 1.00 22.44 307 GLN A O 1
ATOM 2521 N N . ASN A 1 308 ? -13.466 -10.922 -51.488 1.00 25.28 308 ASN A N 1
ATOM 2522 C CA . ASN A 1 308 ? -14.225 -12.125 -51.107 1.00 25.28 308 ASN A CA 1
ATOM 2523 C C . ASN A 1 308 ? -14.042 -12.757 -49.711 1.00 25.28 308 ASN A C 1
ATOM 2525 O O . ASN A 1 308 ? -12.975 -13.222 -49.331 1.00 25.28 308 ASN A O 1
ATOM 2529 N N . GLY A 1 309 ? -15.175 -12.908 -49.010 1.00 24.42 309 GLY A N 1
ATOM 2530 C CA . GLY A 1 309 ? -15.289 -13.792 -47.846 1.00 24.42 309 GLY A CA 1
ATOM 2531 C C . GLY A 1 309 ? -16.460 -13.495 -46.906 1.00 24.42 309 GLY A C 1
ATOM 2532 O O . GLY A 1 309 ? -16.250 -13.317 -45.714 1.00 24.42 309 GLY A O 1
ATOM 2533 N N . GLN A 1 310 ? -17.690 -13.403 -47.421 1.00 22.53 310 GLN A N 1
ATOM 2534 C CA . GLN A 1 310 ? -18.913 -13.354 -46.607 1.00 22.53 310 GLN A CA 1
ATOM 2535 C C . GLN A 1 310 ? -19.154 -14.685 -45.882 1.00 22.53 310 GLN A C 1
ATOM 2537 O O . GLN A 1 310 ? -19.358 -15.664 -46.583 1.00 22.53 310 GLN A O 1
ATOM 2542 N N . VAL A 1 311 ? -19.253 -14.677 -44.545 1.00 25.48 311 VAL A N 1
ATOM 2543 C CA . VAL A 1 311 ? -20.146 -15.482 -43.663 1.00 25.48 311 VAL A CA 1
ATOM 2544 C C . VAL A 1 311 ? -20.006 -14.846 -42.259 1.00 25.48 311 VAL A C 1
ATOM 2546 O O . VAL A 1 311 ? -18.882 -14.669 -41.818 1.00 25.48 311 VAL A O 1
ATOM 2549 N N . SER A 1 312 ? -20.980 -14.424 -41.447 1.00 24.89 312 SER A N 1
ATOM 2550 C CA . SER A 1 312 ? -22.444 -14.335 -41.458 1.00 24.89 312 SER A CA 1
ATOM 2551 C C . SER A 1 312 ? -22.851 -13.405 -40.296 1.00 24.89 312 SER A C 1
ATOM 2553 O O . SER A 1 312 ? -22.449 -13.633 -39.155 1.00 24.89 312 SER A O 1
ATOM 2555 N N . LYS A 1 313 ? -23.674 -12.381 -40.556 1.00 25.20 313 LYS A N 1
ATOM 2556 C CA . LYS A 1 313 ? -24.425 -11.644 -39.525 1.00 25.20 313 LYS A CA 1
ATOM 2557 C C . LYS A 1 313 ? -25.610 -12.502 -39.080 1.00 25.20 313 LYS A C 1
ATOM 2559 O O . LYS A 1 313 ? -26.564 -12.595 -39.840 1.00 25.20 313 LYS A O 1
ATOM 2564 N N . GLN A 1 314 ? -25.575 -13.059 -37.872 1.00 24.59 314 GLN A N 1
ATOM 2565 C CA . GLN A 1 314 ? -26.768 -13.293 -37.044 1.00 24.59 314 GLN A CA 1
ATOM 2566 C C . GLN A 1 314 ? -26.350 -13.858 -35.685 1.00 24.59 314 GLN A C 1
ATOM 2568 O O . GLN A 1 314 ? -26.184 -15.058 -35.530 1.00 24.59 314 GLN A O 1
ATOM 2573 N N . LEU A 1 315 ? -26.144 -12.950 -34.731 1.00 23.12 315 LEU A N 1
ATOM 2574 C CA . LEU A 1 315 ? -26.365 -13.105 -33.288 1.00 23.12 315 LEU A CA 1
ATOM 2575 C C . LEU A 1 315 ? -26.228 -11.692 -32.699 1.00 23.12 315 LEU A C 1
ATOM 2577 O O . LEU A 1 315 ? -25.252 -11.330 -32.056 1.00 23.12 315 LEU A O 1
ATOM 2581 N N . PHE A 1 316 ? -27.190 -10.838 -33.056 1.00 25.14 316 PHE A N 1
ATOM 2582 C CA . PHE A 1 316 ? -27.449 -9.580 -32.362 1.00 25.14 316 PHE A CA 1
ATOM 2583 C C . PHE A 1 316 ? -28.583 -9.859 -31.382 1.00 25.14 316 PHE A C 1
ATOM 2585 O O . PHE A 1 316 ? -29.748 -9.681 -31.717 1.00 25.14 316 PHE A O 1
ATOM 2592 N N . GLN A 1 317 ? -28.222 -10.372 -30.214 1.00 27.33 317 GLN A N 1
ATOM 2593 C CA . GLN A 1 317 ? -28.919 -10.196 -28.944 1.00 27.33 317 GLN A CA 1
ATOM 2594 C C . GLN A 1 317 ? -28.024 -10.817 -27.871 1.00 27.33 317 GLN A C 1
ATOM 2596 O O . GLN A 1 317 ? -27.551 -11.933 -28.039 1.00 27.33 317 GLN A O 1
ATOM 2601 N N . GLU A 1 318 ? -27.773 -10.037 -26.819 1.00 28.39 318 GLU A N 1
ATOM 2602 C CA . GLU A 1 318 ? -26.965 -10.388 -25.644 1.00 28.39 318 GLU A CA 1
ATOM 2603 C C . GLU A 1 318 ? -25.455 -10.453 -25.885 1.00 28.39 318 GLU A C 1
ATOM 2605 O O . GLU A 1 318 ? -24.865 -11.505 -26.098 1.00 28.39 318 GLU A O 1
ATOM 2610 N N . ASN A 1 319 ? -24.828 -9.275 -25.843 1.00 23.30 319 ASN A N 1
ATOM 2611 C CA . ASN A 1 319 ? -23.633 -9.011 -25.037 1.00 23.30 319 ASN A CA 1
ATOM 2612 C C . ASN A 1 319 ? -23.131 -7.596 -25.343 1.00 23.30 319 ASN A C 1
ATOM 2614 O O . ASN A 1 319 ? -22.361 -7.368 -26.275 1.00 23.30 319 ASN A O 1
ATOM 2618 N N . VAL A 1 320 ? -23.544 -6.631 -24.517 1.00 26.48 320 VAL A N 1
ATOM 2619 C CA . VAL A 1 320 ? -22.733 -5.433 -24.273 1.00 26.48 320 VAL A CA 1
ATOM 2620 C C . VAL A 1 320 ? -21.493 -5.939 -23.531 1.00 26.48 320 VAL A C 1
ATOM 2622 O O . VAL A 1 320 ? -21.486 -6.033 -22.307 1.00 26.48 320 VAL A O 1
ATOM 2625 N N . MET A 1 321 ? -20.486 -6.400 -24.277 1.00 24.91 321 MET A N 1
ATOM 2626 C CA . MET A 1 321 ? -19.209 -6.813 -23.703 1.00 24.91 321 MET A CA 1
ATOM 2627 C C . MET A 1 321 ? -18.470 -5.555 -23.275 1.00 24.91 321 MET A C 1
ATOM 2629 O O . MET A 1 321 ? -17.932 -4.817 -24.097 1.00 24.91 321 MET A O 1
ATOM 2633 N N . ALA A 1 322 ? -18.532 -5.324 -21.965 1.00 28.22 322 ALA A N 1
ATOM 2634 C CA . ALA A 1 322 ? -17.765 -4.351 -21.220 1.00 28.22 322 ALA A CA 1
ATOM 2635 C C . ALA A 1 322 ? -16.297 -4.379 -21.662 1.00 28.22 322 ALA A C 1
ATOM 2637 O O . ALA A 1 322 ? -15.568 -5.350 -21.452 1.00 28.22 322 ALA A O 1
ATOM 2638 N N . THR A 1 323 ? -15.898 -3.296 -22.306 1.00 26.42 323 THR A N 1
ATOM 2639 C CA . THR A 1 323 ? -14.516 -2.932 -22.565 1.00 26.42 323 THR A CA 1
ATOM 2640 C C . THR A 1 323 ? -13.911 -2.331 -21.292 1.00 26.42 323 THR A C 1
ATOM 2642 O O . THR A 1 323 ? -14.603 -1.634 -20.557 1.00 26.42 323 THR A O 1
ATOM 2645 N N . GLU A 1 324 ? -12.610 -2.571 -21.098 1.00 31.30 324 GLU A N 1
ATOM 2646 C CA . GLU A 1 324 ? -11.692 -1.902 -20.155 1.00 31.30 324 GLU A CA 1
ATOM 2647 C C . GLU A 1 324 ? -11.611 -2.465 -18.718 1.00 31.30 324 GLU A C 1
ATOM 2649 O O . GLU A 1 324 ? -12.577 -2.531 -17.960 1.00 31.30 324 GLU A O 1
ATOM 2654 N N . GLU A 1 325 ? -10.393 -2.876 -18.334 1.00 38.94 325 GLU A N 1
ATOM 2655 C CA . GLU A 1 325 ? -10.006 -3.274 -16.975 1.00 38.94 325 GLU A CA 1
ATOM 2656 C C . GLU A 1 325 ? -10.217 -2.110 -15.989 1.00 38.94 325 GLU A C 1
ATOM 2658 O O . GLU A 1 325 ? -9.317 -1.320 -15.717 1.00 38.94 325 GLU A O 1
ATOM 2663 N N . GLN A 1 326 ? -11.416 -1.999 -15.422 1.00 43.38 326 GLN A N 1
ATOM 2664 C CA . GLN A 1 326 ? -11.709 -1.040 -14.362 1.00 43.38 326 GLN A CA 1
ATOM 2665 C C . GLN A 1 326 ? -11.037 -1.461 -13.035 1.00 43.38 326 GLN A C 1
ATOM 2667 O O . GLN A 1 326 ? -11.255 -2.561 -12.514 1.00 43.38 326 GLN A O 1
ATOM 2672 N N . GLU A 1 327 ? -10.234 -0.554 -12.458 1.00 63.53 327 GLU A N 1
ATOM 2673 C CA . GLU A 1 327 ? -9.629 -0.657 -11.109 1.00 63.53 327 GLU A CA 1
ATOM 2674 C C . GLU A 1 327 ? -10.687 -0.712 -9.988 1.00 63.53 327 GLU A C 1
ATOM 2676 O O . GLU A 1 327 ? -10.410 -1.121 -8.858 1.00 63.53 327 GLU A O 1
ATOM 2681 N N . CYS A 1 328 ? -11.917 -0.317 -10.309 1.00 78.94 328 CYS A N 1
ATOM 2682 C CA . CYS A 1 328 ? -13.084 -0.399 -9.448 1.00 78.94 328 CYS A CA 1
ATOM 2683 C C . CYS A 1 328 ? -14.024 -1.505 -9.927 1.00 78.94 328 CYS A C 1
ATOM 2685 O O . CYS A 1 328 ? -14.061 -1.866 -11.096 1.00 78.94 328 CYS A O 1
ATOM 2687 N N . LYS A 1 329 ? -14.834 -2.037 -9.023 1.00 90.00 329 LYS A N 1
ATOM 2688 C CA . LYS A 1 329 ? -16.014 -2.820 -9.399 1.00 90.00 329 LYS A CA 1
ATOM 2689 C C . LYS A 1 329 ? -17.224 -1.896 -9.403 1.00 90.00 329 LYS A C 1
ATOM 2691 O O . LYS A 1 329 ? -17.374 -1.098 -8.482 1.00 90.00 329 LYS A O 1
ATOM 2696 N N . ILE A 1 330 ? -18.073 -1.995 -10.419 1.00 92.00 330 ILE A N 1
ATOM 2697 C CA . ILE A 1 330 ? -19.301 -1.201 -10.487 1.00 92.00 330 ILE A CA 1
ATOM 2698 C C . ILE A 1 330 ? -20.410 -1.932 -9.732 1.00 92.00 330 ILE A C 1
ATOM 2700 O O . ILE A 1 330 ? -20.701 -3.089 -10.028 1.00 92.00 330 ILE A O 1
ATOM 2704 N N . ILE A 1 331 ? -21.031 -1.259 -8.764 1.00 92.38 331 ILE A N 1
ATOM 2705 C CA . ILE A 1 331 ? -22.191 -1.758 -8.014 1.00 92.38 331 ILE A CA 1
ATOM 2706 C C . ILE A 1 331 ? -23.263 -0.672 -8.067 1.00 92.38 331 ILE A C 1
ATOM 2708 O O . ILE A 1 331 ? -23.014 0.469 -7.683 1.00 92.38 331 ILE A O 1
ATOM 2712 N N . ARG A 1 332 ? -24.449 -1.012 -8.588 1.00 92.75 332 ARG A N 1
ATOM 2713 C CA . ARG A 1 332 ? -25.572 -0.070 -8.797 1.00 92.75 332 ARG A CA 1
ATOM 2714 C C . ARG A 1 332 ? -25.169 1.220 -9.535 1.00 92.75 332 ARG A C 1
ATOM 2716 O O . ARG A 1 332 ? -25.650 2.299 -9.216 1.00 92.75 332 ARG A O 1
ATOM 2723 N N . GLY A 1 333 ? -24.269 1.099 -10.513 1.00 87.31 333 GLY A N 1
ATOM 2724 C CA . GLY A 1 333 ? -23.790 2.222 -11.325 1.00 87.31 333 GLY A CA 1
ATOM 2725 C C . GLY A 1 333 ? -22.691 3.078 -10.685 1.00 87.31 333 GLY A C 1
ATOM 2726 O O . GLY A 1 333 ? -22.190 3.974 -11.355 1.00 87.31 333 GLY A O 1
ATOM 2727 N N . LEU A 1 334 ? -22.269 2.795 -9.445 1.00 91.94 334 LEU A N 1
ATOM 2728 C CA . LEU A 1 334 ? -21.176 3.510 -8.782 1.00 91.94 334 LEU A CA 1
ATOM 2729 C C . LEU A 1 334 ? -19.899 2.648 -8.727 1.00 91.94 334 LEU A C 1
ATOM 2731 O O . LEU A 1 334 ? -19.983 1.451 -8.430 1.00 91.94 334 LEU A O 1
ATOM 2735 N N . PRO A 1 335 ? -18.710 3.219 -8.985 1.00 92.88 335 PRO A N 1
ATOM 2736 C CA . PRO A 1 335 ? -17.441 2.530 -8.771 1.00 92.88 335 PRO A CA 1
ATOM 2737 C C . PRO A 1 335 ? -17.133 2.331 -7.282 1.00 92.88 335 PRO A C 1
ATOM 2739 O O . PRO A 1 335 ? -17.186 3.266 -6.492 1.00 92.88 335 PRO A O 1
ATOM 2742 N N . PHE A 1 336 ? -16.717 1.125 -6.901 1.00 93.19 336 PHE A N 1
ATOM 2743 C CA . PHE A 1 336 ? -16.222 0.781 -5.565 1.00 93.19 336 PHE A CA 1
ATOM 2744 C C . PHE A 1 336 ? -14.838 0.123 -5.630 1.00 93.19 336 PHE A C 1
ATOM 2746 O O . PHE A 1 336 ? -14.498 -0.479 -6.653 1.00 93.19 336 PHE A O 1
ATOM 2753 N N . PRO A 1 337 ? -14.040 0.152 -4.542 1.00 88.56 337 PRO A N 1
ATOM 2754 C CA . PRO A 1 337 ? -12.730 -0.492 -4.523 1.00 88.56 337 PRO A CA 1
ATOM 2755 C C . PRO A 1 337 ? -12.806 -1.990 -4.854 1.00 88.56 337 PRO A C 1
ATOM 2757 O O . PRO A 1 337 ? -13.613 -2.731 -4.285 1.00 88.56 337 PRO A O 1
ATOM 2760 N N . LYS A 1 338 ? -11.929 -2.458 -5.747 1.00 82.19 338 LYS A N 1
ATOM 2761 C CA . LYS A 1 338 ? -11.757 -3.882 -6.061 1.00 82.19 338 LYS A CA 1
ATOM 2762 C C . LYS A 1 338 ? -10.601 -4.454 -5.232 1.00 82.19 338 LYS A C 1
ATOM 2764 O O . LYS A 1 338 ? -9.463 -4.496 -5.687 1.00 82.19 338 LYS A O 1
ATOM 2769 N N . ALA A 1 339 ? -10.889 -4.873 -3.999 1.00 78.50 339 ALA A N 1
ATOM 2770 C CA . ALA A 1 339 ? -9.906 -5.473 -3.090 1.00 78.50 339 ALA A CA 1
ATOM 2771 C C . ALA A 1 339 ? -10.505 -6.654 -2.298 1.00 78.50 339 ALA A C 1
ATOM 2773 O O . ALA A 1 339 ? -11.708 -6.635 -2.032 1.00 78.50 339 ALA A O 1
ATOM 2774 N N . PRO A 1 340 ? -9.701 -7.655 -1.874 1.00 73.38 340 PRO A N 1
ATOM 2775 C CA . PRO A 1 340 ? -10.194 -8.818 -1.121 1.00 73.38 340 PRO A CA 1
ATOM 2776 C C . PRO A 1 340 ? -10.962 -8.465 0.161 1.00 73.38 340 PRO A C 1
ATOM 2778 O O . PRO A 1 340 ? -11.921 -9.139 0.518 1.00 73.38 340 PRO A O 1
ATOM 2781 N N . TRP A 1 341 ? -10.577 -7.377 0.831 1.00 78.56 341 TRP A N 1
ATOM 2782 C CA . TRP A 1 341 ? -11.225 -6.872 2.048 1.00 78.56 341 TRP A CA 1
ATOM 2783 C C . TRP A 1 341 ? -12.398 -5.915 1.781 1.00 78.56 341 TRP A C 1
ATOM 2785 O O . TRP A 1 341 ? -12.925 -5.337 2.724 1.00 78.56 341 TRP A O 1
ATOM 2795 N N . PHE A 1 342 ? -12.824 -5.760 0.524 1.00 86.50 342 PHE A N 1
ATOM 2796 C CA . PHE A 1 342 ? -14.077 -5.109 0.129 1.00 86.50 342 PHE A CA 1
ATOM 2797 C C . PHE A 1 342 ? -14.947 -6.119 -0.633 1.00 86.50 342 PHE A C 1
ATOM 2799 O O . PHE A 1 342 ? -14.982 -6.092 -1.867 1.00 86.50 342 PHE A O 1
ATOM 2806 N N . PRO A 1 343 ? -15.646 -7.048 0.043 1.00 91.50 343 PRO A N 1
ATOM 2807 C CA . PRO A 1 343 ? -16.543 -7.989 -0.623 1.00 91.50 343 PRO A CA 1
ATOM 2808 C C . PRO A 1 343 ? -17.714 -7.266 -1.298 1.00 91.50 343 PRO A C 1
ATOM 2810 O O . PRO A 1 343 ? -18.205 -6.257 -0.801 1.00 91.50 343 PRO A O 1
ATOM 2813 N N . THR A 1 344 ? -18.179 -7.754 -2.453 1.00 93.75 344 THR A N 1
ATOM 2814 C CA . THR A 1 344 ? -19.355 -7.163 -3.133 1.00 93.75 344 THR A CA 1
ATOM 2815 C C . THR A 1 344 ? -20.596 -7.268 -2.262 1.00 93.75 344 THR A C 1
ATOM 2817 O O . THR A 1 344 ? -21.288 -6.273 -2.091 1.00 93.75 344 THR A O 1
ATOM 2820 N N . LYS A 1 345 ? -20.778 -8.421 -1.611 1.00 95.56 345 LYS A N 1
ATOM 2821 C CA . LYS A 1 345 ? -21.866 -8.651 -0.664 1.00 95.56 345 LYS A CA 1
ATOM 2822 C C . LYS A 1 345 ? -21.904 -7.600 0.450 1.00 95.56 345 LYS A C 1
ATOM 2824 O O . LYS A 1 345 ? -22.955 -7.038 0.699 1.00 95.56 345 LYS A O 1
ATOM 2829 N N . ASN A 1 346 ? -20.766 -7.285 1.073 1.00 97.06 346 ASN A N 1
ATOM 2830 C CA . ASN A 1 346 ? -20.732 -6.308 2.167 1.00 97.06 346 ASN A CA 1
ATOM 2831 C C . ASN A 1 346 ? -21.175 -4.917 1.702 1.00 97.06 346 ASN A C 1
ATOM 2833 O O . ASN A 1 346 ? -21.864 -4.218 2.438 1.00 97.06 346 ASN A O 1
ATOM 2837 N N . ILE A 1 347 ? -20.800 -4.521 0.483 1.00 96.94 347 ILE A N 1
ATOM 2838 C CA . ILE A 1 347 ? -21.224 -3.243 -0.096 1.00 96.94 347 ILE A CA 1
ATOM 2839 C C . ILE A 1 347 ? -22.725 -3.270 -0.390 1.00 96.94 347 ILE A C 1
ATOM 2841 O O . ILE A 1 347 ? -23.421 -2.344 0.001 1.00 96.94 347 ILE A O 1
ATOM 2845 N N . GLU A 1 348 ? -23.241 -4.325 -1.023 1.00 97.44 348 GLU A N 1
ATOM 2846 C CA . GLU A 1 348 ? -24.681 -4.456 -1.288 1.00 97.44 348 GLU A CA 1
ATOM 2847 C C . GLU A 1 348 ? -25.502 -4.463 0.005 1.00 97.44 348 GLU A C 1
ATOM 2849 O O . GLU A 1 348 ? -26.446 -3.686 0.124 1.00 97.44 348 GLU A O 1
ATOM 2854 N N . ASP A 1 349 ? -25.079 -5.238 1.007 1.00 97.75 349 ASP A N 1
ATOM 2855 C CA . ASP A 1 349 ? -25.698 -5.261 2.332 1.00 97.75 349 ASP A CA 1
ATOM 2856 C C . ASP A 1 349 ? -25.674 -3.862 2.975 1.00 97.75 349 ASP A C 1
ATOM 2858 O O . ASP A 1 349 ? -26.648 -3.460 3.601 1.00 97.75 349 ASP A O 1
ATOM 2862 N N . THR A 1 350 ? -24.580 -3.104 2.818 1.00 98.00 350 THR A N 1
ATOM 2863 C CA . THR A 1 350 ? -24.464 -1.727 3.335 1.00 98.00 350 THR A CA 1
ATOM 2864 C C . THR A 1 350 ? -25.436 -0.782 2.632 1.00 98.00 350 THR A C 1
ATOM 2866 O O . THR A 1 350 ? -26.060 0.050 3.284 1.00 98.00 350 THR A O 1
ATOM 2869 N N . LEU A 1 351 ? -25.598 -0.917 1.313 1.00 98.06 351 LEU A N 1
ATOM 2870 C CA . LEU A 1 351 ? -26.542 -0.117 0.528 1.00 98.06 351 LEU A CA 1
ATOM 2871 C C . LEU A 1 351 ? -28.006 -0.437 0.873 1.00 98.06 351 LEU A C 1
ATOM 2873 O O . LEU A 1 351 ? -28.862 0.443 0.777 1.00 98.06 351 LEU A O 1
ATOM 2877 N N . ASP A 1 352 ? -28.292 -1.675 1.279 1.00 98.19 352 ASP A N 1
ATOM 2878 C CA . ASP A 1 352 ? -29.636 -2.135 1.648 1.00 98.19 352 ASP A CA 1
ATOM 2879 C C . ASP A 1 352 ? -29.948 -2.035 3.146 1.00 98.19 352 ASP A C 1
ATOM 2881 O O . ASP A 1 352 ? -31.112 -2.166 3.535 1.00 98.19 352 ASP A O 1
ATOM 2885 N N . LEU A 1 353 ? -28.945 -1.767 3.986 1.00 98.25 353 LEU A N 1
ATOM 2886 C CA . LEU A 1 353 ? -29.117 -1.596 5.423 1.00 98.25 353 LEU A CA 1
ATOM 2887 C C . LEU A 1 353 ? -30.032 -0.409 5.712 1.00 98.25 353 LEU A C 1
ATOM 2889 O O . LEU A 1 353 ? -29.693 0.731 5.410 1.00 98.25 353 LEU A O 1
ATOM 2893 N N . VAL A 1 354 ? -31.151 -0.676 6.382 1.00 98.19 354 VAL A N 1
ATOM 2894 C CA . VAL A 1 354 ? -31.975 0.354 7.017 1.00 98.19 354 VAL A CA 1
ATOM 2895 C C . VAL A 1 354 ? -31.432 0.590 8.431 1.00 98.19 354 VAL A C 1
ATOM 2897 O O . VAL A 1 354 ? -31.438 -0.353 9.229 1.00 98.19 354 VAL A O 1
ATOM 2900 N N . PRO A 1 355 ? -30.956 1.803 8.768 1.00 98.00 355 PRO A N 1
ATOM 2901 C CA . PRO A 1 355 ? -30.516 2.116 10.126 1.00 98.00 355 PRO A CA 1
ATOM 2902 C C . PRO A 1 355 ? -31.631 1.923 11.162 1.00 98.00 355 PRO A C 1
ATOM 2904 O O . PRO A 1 355 ? -32.808 2.160 10.884 1.00 98.00 355 PRO A O 1
ATOM 2907 N N . ASN A 1 356 ? -31.268 1.521 12.379 1.00 97.56 356 ASN A N 1
ATOM 2908 C CA . ASN A 1 356 ? -32.206 1.454 13.500 1.00 97.56 356 ASN A CA 1
ATOM 2909 C C . ASN A 1 356 ? -32.392 2.835 14.140 1.00 97.56 356 ASN A C 1
ATOM 2911 O O . ASN A 1 356 ? -31.528 3.706 14.048 1.00 97.56 356 ASN A O 1
ATOM 2915 N N . ASP A 1 357 ? -33.489 2.992 14.880 1.00 97.12 357 ASP A N 1
ATOM 2916 C CA . ASP A 1 357 ? -33.712 4.150 15.746 1.00 97.12 357 ASP A CA 1
ATOM 2917 C C . ASP A 1 357 ? -32.527 4.324 16.716 1.00 97.12 357 ASP A C 1
ATOM 2919 O O . ASP A 1 357 ? -32.192 3.401 17.477 1.00 97.12 357 ASP A O 1
ATOM 2923 N N . GLY A 1 358 ? -31.918 5.514 16.692 1.00 95.81 358 GLY A N 1
ATOM 2924 C CA . GLY A 1 358 ? -30.764 5.881 17.515 1.00 95.81 358 GLY A CA 1
ATOM 2925 C C . GLY A 1 358 ? -29.398 5.434 16.979 1.00 95.81 358 GLY A C 1
ATOM 2926 O O . GLY A 1 358 ? -28.402 5.611 17.679 1.00 95.81 358 GLY A O 1
ATOM 2927 N N . ASP A 1 359 ? -29.319 4.857 15.776 1.00 98.44 359 ASP A N 1
ATOM 2928 C CA . ASP A 1 359 ? -28.028 4.609 15.127 1.00 98.44 359 ASP A CA 1
ATOM 2929 C C . ASP A 1 359 ? -27.297 5.924 14.825 1.00 98.44 359 ASP A C 1
ATOM 2931 O O . ASP A 1 359 ? -27.911 6.916 14.432 1.00 98.44 359 ASP A O 1
ATOM 2935 N N . ILE A 1 360 ? -25.971 5.900 14.951 1.00 98.75 360 ILE A N 1
ATOM 2936 C CA . ILE A 1 360 ? -25.077 6.999 14.588 1.00 98.75 360 ILE A CA 1
ATOM 2937 C C . ILE A 1 360 ? -24.254 6.562 13.371 1.00 98.75 360 ILE A C 1
ATOM 2939 O O . ILE A 1 360 ? -23.364 5.713 13.461 1.00 98.75 360 ILE A O 1
ATOM 2943 N N . VAL A 1 361 ? -24.546 7.163 12.224 1.00 98.69 361 VAL A N 1
ATOM 2944 C CA . VAL A 1 361 ? -23.936 6.858 10.932 1.00 98.69 361 VAL A CA 1
ATOM 2945 C C . VAL A 1 361 ? -22.910 7.929 10.590 1.00 98.69 361 VAL A C 1
ATOM 2947 O O . VAL A 1 361 ? -23.247 9.093 10.396 1.00 98.69 361 VAL A O 1
ATOM 2950 N N . ILE A 1 362 ? -21.642 7.543 10.486 1.00 98.88 362 ILE A N 1
ATOM 2951 C CA . ILE A 1 362 ? -20.569 8.425 10.025 1.00 98.88 362 ILE A CA 1
ATOM 2952 C C . ILE A 1 362 ? -20.354 8.179 8.535 1.00 98.88 362 ILE A C 1
ATOM 2954 O O . ILE A 1 362 ? -19.880 7.119 8.128 1.00 98.88 362 ILE A O 1
ATOM 2958 N N . ALA A 1 363 ? -20.654 9.175 7.717 1.00 98.50 363 ALA A N 1
ATOM 2959 C CA . ALA A 1 363 ? -20.459 9.109 6.281 1.00 98.50 363 ALA A CA 1
ATOM 2960 C C . ALA A 1 363 ? -19.390 10.102 5.825 1.00 98.50 363 ALA A C 1
ATOM 2962 O O . ALA A 1 363 ? -19.169 11.153 6.429 1.00 98.50 363 ALA A O 1
ATOM 2963 N N . SER A 1 364 ? -18.679 9.770 4.754 1.00 98.56 364 SER A N 1
ATOM 2964 C CA . SER A 1 364 ? -17.754 10.714 4.130 1.00 98.56 364 SER A CA 1
ATOM 2965 C C . SER A 1 364 ? -17.361 10.250 2.738 1.00 98.56 364 SER A C 1
ATOM 2967 O O . SER A 1 364 ? -17.284 9.048 2.503 1.00 98.56 364 SER A O 1
ATOM 2969 N N . TYR A 1 365 ? -16.968 11.165 1.856 1.00 98.38 365 TYR A N 1
ATOM 2970 C CA . TYR A 1 365 ? -16.110 10.772 0.737 1.00 98.38 365 TYR A CA 1
ATOM 2971 C C . TYR A 1 365 ? -14.741 10.301 1.282 1.00 98.38 365 TYR A C 1
ATOM 2973 O O . TYR A 1 365 ? -14.319 10.764 2.355 1.00 98.38 365 TYR A O 1
ATOM 2981 N N . PRO A 1 366 ? -14.011 9.380 0.627 1.00 96.56 366 PRO A N 1
ATOM 2982 C CA . PRO A 1 366 ? -12.690 8.994 1.101 1.00 96.56 366 PRO A CA 1
ATOM 2983 C C . PRO A 1 366 ? -11.768 10.201 1.304 1.00 96.56 366 PRO A C 1
ATOM 2985 O O . PRO A 1 366 ? -11.630 11.067 0.448 1.00 96.56 366 PRO A O 1
ATOM 2988 N N . LYS A 1 367 ? -11.065 10.211 2.440 1.00 95.38 367 LYS A N 1
ATOM 2989 C CA . LYS A 1 367 ? -9.985 11.171 2.756 1.00 95.38 367 LYS A CA 1
ATOM 2990 C C . LYS A 1 367 ? -10.405 12.610 3.045 1.00 95.38 367 LYS A C 1
ATOM 2992 O O . LYS A 1 367 ? -9.539 13.480 3.146 1.00 95.38 367 LYS A O 1
ATOM 2997 N N . THR A 1 368 ? -11.676 12.816 3.364 1.00 96.94 368 THR A N 1
ATOM 2998 C CA . THR A 1 368 ? -12.178 14.086 3.905 1.00 96.94 368 THR A CA 1
ATOM 2999 C C . THR A 1 368 ? -12.043 14.214 5.428 1.00 96.94 368 THR A C 1
ATOM 3001 O O . THR A 1 368 ? -12.436 15.221 5.993 1.00 96.94 368 THR A O 1
ATOM 3004 N N . GLY A 1 369 ? -11.453 13.229 6.119 1.00 94.81 369 GLY A N 1
ATOM 3005 C CA . GLY A 1 369 ? -11.248 13.278 7.577 1.00 94.81 369 GLY A CA 1
ATOM 3006 C C . GLY A 1 369 ? -12.122 12.318 8.385 1.00 94.81 369 GLY A C 1
ATOM 3007 O O . GLY A 1 369 ? -12.254 12.484 9.592 1.00 94.81 369 GLY A O 1
ATOM 3008 N N . THR A 1 370 ? -12.661 11.271 7.759 1.00 95.00 370 THR A N 1
ATOM 3009 C CA . THR A 1 370 ? -13.528 10.250 8.381 1.00 95.00 370 THR A CA 1
ATOM 3010 C C . THR A 1 370 ? -13.003 9.726 9.708 1.00 95.00 370 THR A C 1
ATOM 3012 O O . THR A 1 370 ? -13.744 9.645 10.675 1.00 95.00 370 THR A O 1
ATOM 3015 N N . THR A 1 371 ? -11.717 9.370 9.767 1.00 92.69 371 THR A N 1
ATOM 3016 C CA . THR A 1 371 ? -11.082 8.861 10.989 1.00 92.69 371 THR A CA 1
ATOM 3017 C C . THR A 1 371 ? -11.116 9.878 12.119 1.00 92.69 371 THR A C 1
ATOM 3019 O O . THR A 1 371 ? -11.246 9.494 13.274 1.00 92.69 371 THR A O 1
ATOM 3022 N N . TRP A 1 372 ? -10.989 11.162 11.794 1.00 95.31 372 TRP A N 1
ATOM 3023 C CA . TRP A 1 372 ? -10.999 12.220 12.788 1.00 95.31 372 TRP A CA 1
ATOM 3024 C C . TRP A 1 372 ? -12.397 12.397 13.373 1.00 95.31 372 TRP A C 1
ATOM 3026 O O . TRP A 1 372 ? -12.553 12.270 14.583 1.00 95.31 372 TRP A O 1
ATOM 3036 N N . LEU A 1 373 ? -13.415 12.548 12.517 1.00 98.00 373 LEU A N 1
ATOM 3037 C CA . LEU A 1 373 ? -14.815 12.608 12.949 1.00 98.00 373 LEU A CA 1
ATOM 3038 C C . LEU A 1 373 ? -15.214 11.351 13.733 1.00 98.00 373 LEU A C 1
ATOM 3040 O O . LEU A 1 373 ? -15.806 11.446 14.801 1.00 98.00 373 LEU A O 1
ATOM 3044 N N . GLN A 1 374 ? -14.831 10.175 13.239 1.00 95.88 374 GLN A N 1
ATOM 3045 C CA . GLN A 1 374 ? -15.082 8.903 13.906 1.00 95.88 374 GLN A CA 1
ATOM 3046 C C . GLN A 1 374 ? -14.499 8.867 15.316 1.00 95.88 374 GLN A C 1
ATOM 3048 O O . GLN A 1 374 ? -15.187 8.461 16.246 1.00 95.88 374 GLN A O 1
ATOM 3053 N N . TYR A 1 375 ? -13.249 9.298 15.487 1.00 94.69 375 TYR A N 1
ATOM 3054 C CA . TYR A 1 375 ? -12.611 9.300 16.798 1.00 94.69 375 TYR A CA 1
ATOM 3055 C C . TYR A 1 375 ? -13.196 10.375 17.724 1.00 94.69 375 TYR A C 1
ATOM 3057 O O . TYR A 1 375 ? -13.316 10.128 18.918 1.00 94.69 375 TYR A O 1
ATOM 3065 N N . ILE A 1 376 ? -13.630 11.523 17.186 1.00 97.62 376 ILE A N 1
ATOM 3066 C CA . ILE A 1 376 ? -14.374 12.547 17.939 1.00 97.62 376 ILE A CA 1
ATOM 3067 C C . ILE A 1 376 ? -15.688 11.973 18.472 1.00 97.62 376 ILE A C 1
ATOM 3069 O O . ILE A 1 376 ? -15.922 12.022 19.675 1.00 97.62 376 ILE A O 1
ATOM 3073 N N . VAL A 1 377 ? -16.511 11.373 17.608 1.00 98.38 377 VAL A N 1
ATOM 3074 C CA . VAL A 1 377 ? -17.788 10.757 18.005 1.00 98.38 377 VAL A CA 1
ATOM 3075 C C . VAL A 1 377 ? -17.560 9.666 19.049 1.00 98.38 377 VAL A C 1
ATOM 3077 O O . VAL A 1 377 ? -18.240 9.644 20.070 1.00 98.38 377 VAL A O 1
ATOM 3080 N N . LEU A 1 378 ? -16.566 8.800 18.834 1.00 96.56 378 LEU A N 1
ATOM 3081 C CA . LEU A 1 378 ? -16.208 7.754 19.787 1.00 96.56 378 LEU A CA 1
ATOM 3082 C C . LEU A 1 378 ? -15.803 8.327 21.152 1.00 96.56 378 LEU A C 1
ATOM 3084 O O . LEU A 1 378 ? -16.309 7.849 22.159 1.00 96.56 378 LEU A O 1
ATOM 3088 N N . GLN A 1 379 ? -14.947 9.354 21.197 1.00 96.31 379 GLN A N 1
ATOM 3089 C CA . GLN A 1 379 ? -14.522 9.997 22.447 1.00 96.31 379 GLN A CA 1
ATOM 3090 C C . GLN A 1 379 ? -15.668 10.739 23.155 1.00 96.31 379 GLN A C 1
ATOM 3092 O O . GLN A 1 379 ? -15.714 10.743 24.381 1.00 96.31 379 GLN A O 1
ATOM 3097 N N . ILE A 1 380 ? -16.609 11.334 22.415 1.00 98.00 380 ILE A N 1
ATOM 3098 C CA . ILE A 1 380 ? -17.809 11.956 22.997 1.00 98.00 380 ILE A CA 1
ATOM 3099 C C . ILE A 1 380 ? -18.697 10.883 23.637 1.00 98.00 380 ILE A C 1
ATOM 3101 O O . ILE A 1 380 ? -19.040 10.981 24.815 1.00 98.00 380 ILE A O 1
ATOM 3105 N N . VAL A 1 381 ? -19.035 9.830 22.885 1.00 97.00 381 VAL A N 1
ATOM 3106 C CA . VAL A 1 381 ? -19.938 8.769 23.359 1.00 97.00 381 VAL A CA 1
ATOM 3107 C C . VAL A 1 381 ? -19.313 7.970 24.506 1.00 97.00 381 VAL A C 1
ATOM 3109 O O . VAL A 1 381 ? -20.017 7.589 25.440 1.00 97.00 381 VAL A O 1
ATOM 3112 N N . SER A 1 382 ? -17.993 7.764 24.480 1.00 94.62 382 SER A N 1
ATOM 3113 C CA . SER A 1 382 ? -17.252 7.067 25.535 1.00 94.62 382 SER A CA 1
ATOM 3114 C C . SER A 1 382 ? -16.847 7.959 26.710 1.00 94.62 382 SER A C 1
ATOM 3116 O O . SER A 1 382 ? -16.180 7.476 27.619 1.00 94.62 382 SER A O 1
ATOM 3118 N N . LYS A 1 383 ? -17.217 9.249 26.715 1.00 94.69 383 LYS A N 1
ATOM 3119 C CA . LYS A 1 383 ? -16.842 10.216 27.765 1.00 94.69 383 LYS A CA 1
ATOM 3120 C C . LYS A 1 383 ? -15.323 10.281 27.998 1.00 94.69 383 LYS A C 1
ATOM 3122 O O . LYS A 1 383 ? -14.834 10.327 29.125 1.00 94.69 383 LYS A O 1
ATOM 3127 N N . GLY A 1 384 ? -14.563 10.286 26.906 1.00 91.56 384 GLY A N 1
ATOM 3128 C CA . GLY A 1 384 ? -13.106 10.408 26.907 1.00 91.56 384 GLY A CA 1
ATOM 3129 C C . GLY A 1 384 ? -12.356 9.120 27.261 1.00 91.56 384 GLY A C 1
ATOM 3130 O O . GLY A 1 384 ? -11.150 9.180 27.516 1.00 91.56 384 GLY A O 1
ATOM 3131 N N . GLU A 1 385 ? -13.030 7.970 27.322 1.00 90.31 385 GLU A N 1
ATOM 3132 C CA . GLU A 1 385 ? -12.370 6.677 27.524 1.00 90.31 385 GLU A CA 1
ATOM 3133 C C . GLU A 1 385 ? -11.509 6.287 26.318 1.00 90.31 385 GLU A C 1
ATOM 3135 O O . GLU A 1 385 ? -11.837 6.579 25.161 1.00 90.31 385 GLU A O 1
ATOM 3140 N N . LEU A 1 386 ? -10.386 5.623 26.596 1.00 87.62 386 LEU A N 1
ATOM 3141 C CA . LEU A 1 386 ? -9.463 5.138 25.574 1.00 87.62 386 LEU A CA 1
ATOM 3142 C C . LEU A 1 386 ? -9.908 3.783 25.026 1.00 87.62 386 LEU A C 1
ATOM 3144 O O . LEU A 1 386 ? -10.529 2.978 25.716 1.00 87.62 386 LEU A O 1
ATOM 3148 N N . PHE A 1 387 ? -9.534 3.516 23.778 1.00 85.00 387 PHE A N 1
ATOM 3149 C CA . PHE A 1 387 ? -9.852 2.262 23.105 1.00 85.00 387 PHE A CA 1
ATOM 3150 C C . PHE A 1 387 ? -8.635 1.328 23.075 1.00 85.00 387 PHE A C 1
ATOM 3152 O O . PHE A 1 387 ? -7.510 1.819 22.953 1.00 85.00 387 PHE A O 1
ATOM 3159 N N . PRO A 1 388 ? -8.835 -0.005 23.126 1.00 77.81 388 PRO A N 1
ATOM 3160 C CA . PRO A 1 388 ? -7.735 -0.973 23.157 1.00 77.81 388 PRO A CA 1
ATOM 3161 C C . PRO A 1 388 ? -6.778 -0.861 21.965 1.00 77.81 388 PRO A C 1
ATOM 3163 O O . PRO A 1 388 ? -5.563 -0.973 22.124 1.00 77.81 388 PRO A O 1
ATOM 3166 N N . SER A 1 389 ? -7.310 -0.611 20.766 1.00 82.81 389 SER A N 1
ATOM 3167 C CA . SER A 1 389 ? -6.502 -0.358 19.577 1.00 82.81 389 SER A CA 1
ATOM 3168 C C . SER A 1 389 ? -7.249 0.467 18.529 1.00 82.81 389 SER A C 1
ATOM 3170 O O . SER A 1 389 ? -8.482 0.546 18.501 1.00 82.81 389 SER A O 1
ATOM 3172 N N . PHE A 1 390 ? -6.490 1.056 17.601 1.00 84.06 390 PHE A N 1
ATOM 3173 C CA . PHE A 1 390 ? -7.077 1.746 16.455 1.00 84.06 390 PHE A CA 1
ATOM 3174 C C . PHE A 1 390 ? -7.827 0.781 15.520 1.00 84.06 390 PHE A C 1
ATOM 3176 O O . PHE A 1 390 ? -8.868 1.137 14.974 1.00 84.06 390 PHE A O 1
ATOM 3183 N N . ASN A 1 391 ? -7.358 -0.462 15.377 1.00 83.81 391 ASN A N 1
ATOM 3184 C CA . ASN A 1 391 ? -8.043 -1.490 14.593 1.00 83.81 391 ASN A CA 1
ATOM 3185 C C . ASN A 1 391 ? -9.394 -1.890 15.205 1.00 83.81 391 ASN A C 1
ATOM 3187 O O . ASN A 1 391 ? -10.346 -2.103 14.449 1.00 83.81 391 ASN A O 1
ATOM 3191 N N . ASP A 1 392 ? -9.509 -1.912 16.535 1.00 83.25 392 ASP A N 1
ATOM 3192 C CA . ASP A 1 392 ? -10.777 -2.173 17.228 1.00 83.25 392 ASP A CA 1
ATOM 3193 C C . ASP A 1 392 ? -11.756 -1.016 17.052 1.00 83.25 392 ASP A C 1
ATOM 3195 O O . ASP A 1 392 ? -12.941 -1.244 16.814 1.00 83.25 392 ASP A O 1
ATOM 3199 N N . CYS A 1 393 ? -11.273 0.232 17.053 1.00 84.50 393 CYS A N 1
ATOM 3200 C CA . CYS A 1 393 ? -12.112 1.385 16.704 1.00 84.50 393 CYS A CA 1
ATOM 3201 C C . CYS A 1 393 ? -12.746 1.206 15.316 1.00 84.50 393 CYS A C 1
ATOM 3203 O O . CYS A 1 393 ? -13.923 1.495 15.123 1.00 84.50 393 CYS A O 1
ATOM 3205 N N . LEU A 1 394 ? -11.972 0.690 14.356 1.00 80.19 394 LEU A N 1
ATOM 3206 C CA . LEU A 1 394 ? -12.391 0.486 12.967 1.00 80.19 394 LEU A CA 1
ATOM 3207 C C . LEU A 1 394 ? -13.178 -0.807 12.714 1.00 80.19 394 LEU A C 1
ATOM 3209 O O . LEU A 1 394 ? -13.748 -0.954 11.631 1.00 80.19 394 LEU A O 1
ATOM 3213 N N . SER A 1 395 ? -13.170 -1.753 13.656 1.00 83.19 395 SER A N 1
ATOM 3214 C CA . SER A 1 395 ? -13.731 -3.100 13.461 1.00 83.19 395 SER A CA 1
ATOM 3215 C C . SER A 1 395 ? -14.860 -3.453 14.424 1.00 83.19 395 SER A C 1
ATOM 3217 O O . SER A 1 395 ? -15.665 -4.312 14.081 1.00 83.19 395 SER A O 1
ATOM 3219 N N . ILE A 1 396 ? -14.900 -2.827 15.602 1.00 87.25 396 ILE A N 1
ATOM 3220 C CA . ILE A 1 396 ? -15.785 -3.186 16.717 1.00 87.25 396 ILE A CA 1
ATOM 3221 C C . ILE A 1 396 ? -16.610 -1.974 17.149 1.00 87.25 396 ILE A C 1
ATOM 3223 O O . ILE A 1 396 ? -17.833 -2.042 17.135 1.00 87.25 396 ILE A O 1
ATOM 3227 N N . TYR A 1 397 ? -15.959 -0.862 17.506 1.00 91.75 397 TYR A N 1
ATOM 3228 C CA . TYR A 1 397 ? -16.658 0.281 18.114 1.00 91.75 397 TYR A CA 1
ATOM 3229 C C . TYR A 1 397 ? -17.337 1.197 17.090 1.00 91.75 397 TYR A C 1
ATOM 3231 O O . TYR A 1 397 ? -18.393 1.751 17.369 1.00 91.75 397 TYR A O 1
ATOM 3239 N N . ALA A 1 398 ? -16.736 1.355 15.909 1.00 95.31 398 ALA A N 1
ATOM 3240 C CA . ALA A 1 398 ? -17.320 2.067 14.777 1.00 95.31 398 ALA A CA 1
ATOM 3241 C C . ALA A 1 398 ? -16.945 1.366 13.452 1.00 95.31 398 ALA A C 1
ATOM 3243 O O . ALA A 1 398 ? -16.115 1.876 12.690 1.00 95.31 398 ALA A O 1
ATOM 3244 N N . PRO A 1 399 ? -17.481 0.163 13.176 1.00 95.56 399 PRO A N 1
ATOM 3245 C CA . PRO A 1 399 ? -17.080 -0.648 12.033 1.00 95.56 399 PRO A CA 1
ATOM 3246 C C . PRO A 1 399 ? -17.285 0.054 10.687 1.00 95.56 399 PRO A C 1
ATOM 3248 O O . PRO A 1 399 ? -18.256 0.779 10.475 1.00 95.56 399 PRO A O 1
ATOM 3251 N N . PHE A 1 400 ? -16.364 -0.203 9.755 1.00 95.38 400 PHE A N 1
ATOM 3252 C CA . PHE A 1 400 ? -16.507 0.181 8.350 1.00 95.38 400 PHE A CA 1
ATOM 3253 C C . PHE A 1 400 ? -17.276 -0.903 7.587 1.00 95.38 400 PHE A C 1
ATOM 3255 O O . PHE A 1 400 ? -16.735 -1.988 7.344 1.00 95.38 400 PHE A O 1
ATOM 3262 N N . LEU A 1 401 ? -18.537 -0.631 7.248 1.00 96.69 401 LEU A N 1
ATOM 3263 C CA . LEU A 1 401 ? -19.479 -1.666 6.813 1.00 96.69 401 LEU A CA 1
ATOM 3264 C C . LEU A 1 401 ? -19.101 -2.314 5.479 1.00 96.69 401 LEU A C 1
ATOM 3266 O O . LEU A 1 401 ? -19.193 -3.532 5.345 1.00 96.69 401 LEU A O 1
ATOM 3270 N N . GLU A 1 402 ? -18.548 -1.557 4.538 1.00 94.94 402 GLU A N 1
ATOM 3271 C CA . GLU A 1 402 ? -18.108 -2.078 3.241 1.00 94.94 402 GLU A CA 1
ATOM 3272 C C . GLU A 1 402 ? -16.981 -3.113 3.372 1.00 94.94 402 GLU A C 1
ATOM 3274 O O . GLU A 1 402 ? -16.812 -3.965 2.498 1.00 94.94 402 GLU A O 1
ATOM 3279 N N . MET A 1 403 ? -16.229 -3.071 4.478 1.00 91.06 403 MET A N 1
ATOM 3280 C CA . MET A 1 403 ? -15.189 -4.050 4.794 1.00 91.06 403 MET A CA 1
ATOM 3281 C C . MET A 1 403 ? -15.681 -5.153 5.733 1.00 91.06 403 MET A C 1
ATOM 3283 O O . MET A 1 403 ? -15.343 -6.319 5.539 1.00 91.06 403 MET A O 1
ATOM 3287 N N . LYS A 1 404 ? -16.466 -4.807 6.759 1.00 91.56 404 LYS A N 1
ATOM 3288 C CA . LYS A 1 404 ? -16.841 -5.725 7.850 1.00 91.56 404 LYS A CA 1
ATOM 3289 C C . LYS A 1 404 ? -18.181 -6.435 7.647 1.00 91.56 404 LYS A C 1
ATOM 3291 O O . LYS A 1 404 ? -18.391 -7.481 8.254 1.00 91.56 404 LYS A O 1
ATOM 3296 N N . GLY A 1 405 ? -19.037 -5.909 6.775 1.00 93.75 405 GLY A N 1
ATOM 3297 C CA . GLY A 1 405 ? -20.409 -6.367 6.581 1.00 93.75 405 GLY A CA 1
ATOM 3298 C C . GLY A 1 405 ? -21.345 -5.848 7.671 1.00 93.75 405 GLY A C 1
ATOM 3299 O O . GLY A 1 405 ? -20.911 -5.433 8.743 1.00 93.75 405 GLY A O 1
ATOM 3300 N N . THR A 1 406 ? -22.647 -5.872 7.403 1.00 95.81 406 THR A N 1
ATOM 3301 C CA . THR A 1 406 ? -23.678 -5.326 8.304 1.00 95.81 406 THR A CA 1
ATOM 3302 C C . THR A 1 406 ? -23.979 -6.229 9.498 1.00 95.81 406 THR A C 1
ATOM 3304 O O . THR A 1 406 ? -24.429 -5.742 10.531 1.00 95.81 406 THR A O 1
ATOM 3307 N N . SER A 1 407 ? -23.653 -7.524 9.417 1.00 94.31 407 SER A N 1
ATOM 3308 C CA . SER A 1 407 ? -23.872 -8.494 10.500 1.00 94.31 407 SER A CA 1
ATOM 3309 C C . SER A 1 407 ? -23.122 -8.149 11.789 1.00 94.31 407 SER A C 1
ATOM 3311 O O . SER A 1 407 ? -23.502 -8.593 12.869 1.00 94.31 407 SER A O 1
ATOM 3313 N N . VAL A 1 408 ? -22.052 -7.347 11.716 1.00 93.75 408 VAL A N 1
ATOM 3314 C CA . VAL A 1 408 ? -21.350 -6.873 12.922 1.00 93.75 408 VAL A CA 1
ATOM 3315 C C . VAL A 1 408 ? -22.248 -6.007 13.809 1.00 93.75 408 VAL A C 1
ATOM 3317 O O . VAL A 1 408 ? -22.066 -5.999 15.022 1.00 93.75 408 VAL A O 1
ATOM 3320 N N . LEU A 1 409 ? -23.256 -5.347 13.228 1.00 95.62 409 LEU A N 1
ATOM 3321 C CA . LEU A 1 409 ? -24.188 -4.473 13.940 1.00 95.62 409 LEU A CA 1
ATOM 3322 C C . LEU A 1 409 ? -25.190 -5.232 14.818 1.00 95.62 409 LEU A C 1
ATOM 3324 O O . LEU A 1 409 ? -25.810 -4.621 15.684 1.00 95.62 409 LEU A O 1
ATOM 3328 N N . GLU A 1 410 ? -25.374 -6.537 14.605 1.00 91.56 410 GLU A N 1
ATOM 3329 C CA . GLU A 1 410 ? -26.265 -7.378 15.422 1.00 91.56 410 GLU A CA 1
ATOM 3330 C C . GLU A 1 410 ? -25.712 -7.600 16.833 1.00 91.56 410 GLU A C 1
ATOM 3332 O O . GLU A 1 410 ? -26.463 -7.864 17.767 1.00 91.56 410 GLU A O 1
ATOM 3337 N N . LYS A 1 411 ? -24.388 -7.485 16.986 1.00 89.06 411 LYS A N 1
ATOM 3338 C CA . LYS A 1 411 ? -23.664 -7.722 18.241 1.00 89.06 411 LYS A CA 1
ATOM 3339 C C . LYS A 1 411 ? -23.309 -6.433 18.981 1.00 89.06 411 LYS A C 1
ATOM 3341 O O . LYS A 1 411 ? -22.690 -6.501 20.037 1.00 89.06 411 LYS A O 1
ATOM 3346 N N . MET A 1 412 ? -23.641 -5.275 18.412 1.00 93.44 412 MET A N 1
ATOM 3347 C CA . MET A 1 412 ? -23.325 -3.980 19.005 1.00 93.44 412 MET A CA 1
ATOM 3348 C C . MET A 1 412 ? -24.399 -3.558 20.004 1.00 93.44 412 MET A C 1
ATOM 3350 O O . MET A 1 412 ? -25.595 -3.625 19.717 1.00 93.44 412 MET A O 1
ATOM 3354 N N . GLU A 1 413 ? -23.957 -3.060 21.155 1.00 89.75 413 GLU A N 1
ATOM 3355 C CA . GLU A 1 413 ? -24.826 -2.362 22.098 1.00 89.75 413 GLU A CA 1
ATOM 3356 C C . GLU A 1 413 ? -25.233 -0.987 21.547 1.00 89.75 413 GLU A C 1
ATOM 3358 O O . GLU A 1 413 ? -24.594 -0.438 20.646 1.00 89.75 413 GLU A O 1
ATOM 3363 N N . LYS A 1 414 ? -26.334 -0.434 22.067 1.00 91.44 414 LYS A N 1
ATOM 3364 C CA . LYS A 1 414 ? -26.801 0.899 21.672 1.00 91.44 414 LYS A CA 1
ATOM 3365 C C . LYS A 1 414 ? -26.045 2.004 22.438 1.00 91.44 414 LYS A C 1
ATOM 3367 O O . LYS A 1 414 ? -25.802 1.826 23.630 1.00 91.44 414 LYS A O 1
ATOM 3372 N N . PRO A 1 415 ? -25.776 3.161 21.802 1.00 94.50 415 PRO A N 1
ATOM 3373 C CA . PRO A 1 415 ? -26.036 3.447 20.389 1.00 94.50 415 PRO A CA 1
ATOM 3374 C C . PRO A 1 415 ? -25.041 2.721 19.474 1.00 94.50 415 PRO A C 1
ATOM 3376 O O . PRO A 1 415 ? -23.846 2.658 19.761 1.00 94.50 415 PRO A O 1
ATOM 3379 N N . ARG A 1 416 ? -25.527 2.199 18.340 1.00 97.62 416 ARG A N 1
ATOM 3380 C CA . ARG A 1 416 ? -24.639 1.605 17.335 1.00 97.62 416 ARG A CA 1
ATOM 3381 C C . ARG A 1 416 ? -23.998 2.730 16.541 1.00 97.62 416 ARG A C 1
ATOM 3383 O O . ARG A 1 416 ? -24.706 3.552 15.965 1.00 97.62 416 ARG A O 1
ATOM 3390 N N . ILE A 1 417 ? -22.674 2.743 16.490 1.00 98.31 417 ILE A N 1
ATOM 3391 C CA . ILE A 1 417 ? -21.900 3.699 15.701 1.00 98.31 417 ILE A CA 1
ATOM 3392 C C . ILE A 1 417 ? -21.264 2.920 14.561 1.00 98.31 417 ILE A C 1
ATOM 3394 O O . ILE A 1 417 ? -20.673 1.876 14.798 1.00 98.31 417 ILE A O 1
ATOM 3398 N N . TYR A 1 418 ? -21.357 3.382 13.324 1.00 98.38 418 TYR A N 1
ATOM 3399 C CA . TYR A 1 418 ? -20.672 2.743 12.196 1.00 98.38 418 TYR A CA 1
ATOM 3400 C C . TYR A 1 418 ? -20.417 3.748 11.089 1.00 98.38 418 TYR A C 1
ATOM 3402 O O . TYR A 1 418 ? -20.911 4.874 11.131 1.00 98.38 418 TYR A O 1
ATOM 3410 N N . LYS A 1 419 ? -19.609 3.356 10.104 1.00 98.12 419 LYS A N 1
ATOM 3411 C CA . LYS A 1 419 ? -19.287 4.231 8.983 1.00 98.12 419 LYS A CA 1
ATOM 3412 C C . LYS A 1 419 ? -19.421 3.573 7.626 1.00 98.12 419 LYS A C 1
ATOM 3414 O O . LYS A 1 419 ? -19.228 2.362 7.500 1.00 98.12 419 LYS A O 1
ATOM 3419 N N . HIS A 1 420 ? -19.646 4.420 6.628 1.00 98.00 420 HIS A N 1
ATOM 3420 C CA . HIS A 1 420 ? -19.551 4.080 5.216 1.00 98.00 420 HIS A CA 1
ATOM 3421 C C . HIS A 1 420 ? -19.055 5.268 4.379 1.00 98.00 420 HIS A C 1
ATOM 3423 O O . HIS A 1 420 ? -19.056 6.422 4.807 1.00 98.00 420 HIS A O 1
ATOM 3429 N N . HIS A 1 421 ? -18.631 4.975 3.160 1.00 98.31 421 HIS A N 1
ATOM 3430 C CA . HIS A 1 421 ? -18.273 5.925 2.114 1.00 98.31 421 HIS A CA 1
ATOM 3431 C C . HIS A 1 421 ? -19.301 5.949 0.974 1.00 98.31 421 HIS A C 1
ATOM 3433 O O . HIS A 1 421 ? -19.045 6.530 -0.069 1.00 98.31 421 HIS A O 1
ATOM 3439 N N . CYS A 1 422 ? -20.458 5.304 1.141 1.00 98.00 422 CYS A N 1
ATOM 3440 C CA . CYS A 1 422 ? -21.529 5.329 0.144 1.00 98.00 422 CYS A CA 1
ATOM 3441 C C . CYS A 1 422 ? -22.235 6.709 0.072 1.00 98.00 422 CYS A C 1
ATOM 3443 O O . CYS A 1 422 ? -22.508 7.283 1.133 1.00 98.00 422 CYS A O 1
ATOM 3445 N N . PRO A 1 423 ? -22.598 7.202 -1.133 1.00 97.81 423 PRO A N 1
ATOM 3446 C CA . PRO A 1 423 ? -23.429 8.395 -1.315 1.00 97.81 423 PRO A CA 1
ATOM 3447 C C . PRO A 1 423 ? -24.796 8.281 -0.628 1.00 97.81 423 PRO A C 1
ATOM 3449 O O . PRO A 1 423 ? -25.396 7.201 -0.597 1.00 97.81 423 PRO A O 1
ATOM 3452 N N . TYR A 1 424 ? -25.335 9.400 -0.137 1.00 98.00 424 TYR A N 1
ATOM 3453 C CA . TYR A 1 424 ? -26.586 9.398 0.628 1.00 98.00 424 TYR A CA 1
ATOM 3454 C C . TYR A 1 424 ? -27.775 8.913 -0.206 1.00 98.00 424 TYR A C 1
ATOM 3456 O O . TYR A 1 424 ? -28.620 8.153 0.264 1.00 98.00 424 TYR A O 1
ATOM 3464 N N . ASN A 1 425 ? -27.828 9.276 -1.488 1.00 95.69 425 ASN A N 1
ATOM 3465 C CA . ASN A 1 425 ? -28.886 8.853 -2.406 1.00 95.69 425 ASN A CA 1
ATOM 3466 C C . ASN A 1 425 ? -28.894 7.334 -2.688 1.00 95.69 425 ASN A C 1
ATOM 3468 O O . ASN A 1 425 ? -29.913 6.826 -3.152 1.00 95.69 425 ASN A O 1
ATOM 3472 N N . MET A 1 426 ? -27.825 6.597 -2.363 1.00 96.81 426 MET A N 1
ATOM 3473 C CA . MET A 1 426 ? -27.726 5.152 -2.610 1.00 96.81 426 MET A CA 1
ATOM 3474 C C . MET A 1 426 ? -28.062 4.264 -1.407 1.00 96.81 426 MET A C 1
ATOM 3476 O O . MET A 1 426 ? -28.391 3.094 -1.608 1.00 96.81 426 MET A O 1
ATOM 3480 N N . VAL A 1 427 ? -27.985 4.787 -0.183 1.00 97.94 427 VAL A N 1
ATOM 3481 C CA . VAL A 1 427 ? -28.264 4.026 1.049 1.00 97.94 427 VAL A CA 1
ATOM 3482 C C . VAL A 1 427 ? -29.732 4.135 1.465 1.00 97.94 427 VAL A C 1
ATOM 3484 O O . VAL A 1 427 ? -30.438 5.070 1.065 1.00 97.94 427 VAL A O 1
ATOM 3487 N N . LYS A 1 428 ? -30.225 3.186 2.269 1.00 98.12 428 LYS A N 1
ATOM 3488 C CA . LYS A 1 428 ? -31.523 3.335 2.946 1.00 98.12 428 LYS A CA 1
ATOM 3489 C C . LYS A 1 428 ? -31.390 4.257 4.157 1.00 98.12 428 LYS A C 1
ATOM 3491 O O . LYS A 1 428 ? -30.306 4.439 4.701 1.00 98.12 428 LYS A O 1
ATOM 3496 N N . LYS A 1 429 ? -32.511 4.864 4.545 1.00 96.69 429 LYS A N 1
ATOM 3497 C CA . LYS A 1 429 ? -32.577 5.865 5.608 1.00 96.69 429 LYS A CA 1
ATOM 3498 C C . LYS A 1 429 ? -33.600 5.467 6.656 1.00 96.69 429 LYS A C 1
ATOM 3500 O O . LYS A 1 429 ? -34.548 4.734 6.375 1.00 96.69 429 LYS A O 1
ATOM 3505 N N . ASN A 1 430 ? -33.385 6.005 7.839 1.00 97.31 430 ASN A N 1
ATOM 3506 C CA . ASN A 1 430 ? -34.322 6.080 8.942 1.00 97.31 430 ASN A CA 1
ATOM 3507 C C . ASN A 1 430 ? -34.180 7.478 9.549 1.00 97.31 430 ASN A C 1
ATOM 3509 O O . ASN A 1 430 ? -33.069 7.857 9.927 1.00 97.31 430 ASN A O 1
ATOM 3513 N N . ASP A 1 431 ? -35.286 8.211 9.642 1.00 95.56 431 ASP A N 1
ATOM 3514 C CA . ASP A 1 431 ? -35.332 9.600 10.120 1.00 95.56 431 ASP A CA 1
ATOM 3515 C C . ASP A 1 431 ? -34.991 9.723 11.614 1.00 95.56 431 ASP A C 1
ATOM 3517 O O . ASP A 1 431 ? -34.701 10.806 12.109 1.00 95.56 431 ASP A O 1
ATOM 3521 N N . LYS A 1 432 ? -34.996 8.602 12.346 1.00 96.88 432 LYS A N 1
ATOM 3522 C CA . LYS A 1 432 ? -34.602 8.526 13.760 1.00 96.88 432 LYS A CA 1
ATOM 3523 C C . LYS A 1 432 ? -33.147 8.099 13.970 1.00 96.88 432 LYS A C 1
ATOM 3525 O O . LYS A 1 432 ? -32.731 7.890 15.112 1.00 96.88 432 LYS A O 1
ATOM 3530 N N . ALA A 1 433 ? -32.390 7.900 12.895 1.00 98.06 433 ALA A N 1
ATOM 3531 C CA . ALA A 1 433 ? -30.943 7.738 12.954 1.00 98.06 433 ALA A CA 1
ATOM 3532 C C . ALA A 1 433 ? -30.258 9.096 12.746 1.00 98.06 433 ALA A C 1
ATOM 3534 O O . ALA A 1 433 ? -30.828 10.015 12.162 1.00 98.06 433 ALA A O 1
ATOM 3535 N N . LYS A 1 434 ? -29.020 9.214 13.224 1.00 98.69 434 LYS A N 1
ATOM 3536 C CA . LYS A 1 434 ? -28.204 10.426 13.113 1.00 98.69 434 LYS A CA 1
ATOM 3537 C C . LYS A 1 434 ? -27.095 10.205 12.098 1.00 98.69 434 LYS A C 1
ATOM 3539 O O . LYS A 1 434 ? -26.281 9.305 12.273 1.00 98.69 434 LYS A O 1
ATOM 3544 N N . TYR A 1 435 ? -27.027 11.038 11.070 1.00 98.75 435 TYR A N 1
ATOM 3545 C CA . TYR A 1 435 ? -26.030 10.987 10.007 1.00 98.75 435 TYR A CA 1
ATOM 3546 C C . TYR A 1 435 ? -25.061 12.154 10.173 1.00 98.75 435 TYR A C 1
ATOM 3548 O O . TYR A 1 435 ? -25.462 13.313 10.130 1.00 98.75 435 TYR A O 1
ATOM 3556 N N . LEU A 1 436 ? -23.778 11.857 10.356 1.00 98.88 436 LEU A N 1
ATOM 3557 C CA . LEU A 1 436 ? -22.712 12.851 10.383 1.00 98.88 436 LEU A CA 1
ATOM 3558 C C . LEU A 1 436 ? -21.886 12.708 9.110 1.00 98.88 436 LEU A C 1
ATOM 3560 O O . LEU A 1 436 ? -21.218 11.689 8.921 1.00 98.88 436 LEU A O 1
ATOM 3564 N N . TYR A 1 437 ? -21.909 13.725 8.252 1.00 98.81 437 TYR A N 1
ATOM 3565 C CA . TYR A 1 437 ? -21.164 13.737 6.999 1.00 98.81 437 TYR A CA 1
ATOM 3566 C C . TYR A 1 437 ? -20.001 14.724 7.048 1.00 98.81 437 TYR A C 1
ATOM 3568 O O . TYR A 1 437 ? -20.218 15.933 7.122 1.00 98.81 437 TYR A O 1
ATOM 3576 N N . ILE A 1 438 ? -18.762 14.225 6.967 1.00 98.62 438 ILE A N 1
ATOM 3577 C CA . ILE A 1 438 ? -17.574 15.090 6.901 1.00 98.62 438 ILE A CA 1
ATOM 3578 C C . ILE A 1 438 ? -17.119 15.344 5.463 1.00 98.62 438 ILE A C 1
ATOM 3580 O O . ILE A 1 438 ? -16.828 14.409 4.705 1.00 98.62 438 ILE A O 1
ATOM 3584 N N . TYR A 1 439 ? -16.985 16.622 5.115 1.00 97.38 439 TYR A N 1
ATOM 3585 C CA . TYR A 1 439 ? -16.437 17.095 3.845 1.00 97.38 439 TYR A CA 1
ATOM 3586 C C . TYR A 1 439 ? -15.169 17.923 4.067 1.00 97.38 439 TYR A C 1
ATOM 3588 O O . TYR A 1 439 ? -14.876 18.367 5.175 1.00 97.38 439 TYR A O 1
ATOM 3596 N N . ARG A 1 440 ? -14.379 18.072 3.003 1.00 95.62 440 ARG A N 1
ATOM 3597 C CA . ARG A 1 440 ? -13.069 18.726 3.028 1.00 95.62 440 ARG A CA 1
ATOM 3598 C C . ARG A 1 440 ? -12.760 19.294 1.660 1.00 95.62 440 ARG A C 1
ATOM 3600 O O . ARG A 1 440 ? -13.075 18.642 0.673 1.00 95.62 440 ARG A O 1
ATOM 3607 N N . ARG A 1 441 ? -12.062 20.421 1.574 1.00 93.12 441 ARG A N 1
ATOM 3608 C CA . ARG A 1 441 ? -11.700 21.024 0.283 1.00 93.12 441 ARG A CA 1
ATOM 3609 C C . ARG A 1 441 ? -11.146 20.010 -0.734 1.00 93.12 441 ARG A C 1
ATOM 3611 O O . ARG A 1 441 ? -10.320 19.157 -0.372 1.00 93.12 441 ARG A O 1
ATOM 3618 N N . PRO A 1 442 ? -11.592 20.070 -2.002 1.00 94.44 442 PRO A N 1
ATOM 3619 C CA . PRO A 1 442 ? -11.266 19.055 -2.998 1.00 94.44 442 PRO A CA 1
ATOM 3620 C C . PRO A 1 442 ? -9.761 18.965 -3.278 1.00 94.44 442 PRO A C 1
ATOM 3622 O O . PRO A 1 442 ? -9.248 17.861 -3.455 1.00 94.44 442 PRO A O 1
ATOM 3625 N N . GLU A 1 443 ? -9.034 20.087 -3.241 1.00 94.25 443 GLU A N 1
ATOM 3626 C CA . GLU A 1 443 ? -7.587 20.126 -3.475 1.00 94.25 443 GLU A CA 1
ATOM 3627 C C . GLU A 1 443 ? -6.793 19.356 -2.413 1.00 94.25 443 GLU A C 1
ATOM 3629 O O . GLU A 1 443 ? -5.836 18.648 -2.729 1.00 94.25 443 GLU A O 1
ATOM 3634 N N . ASP A 1 444 ? -7.208 19.439 -1.150 1.00 94.31 444 ASP A N 1
ATOM 3635 C CA . ASP A 1 444 ? -6.584 18.695 -0.061 1.00 94.31 444 ASP A CA 1
ATOM 3636 C C . ASP A 1 444 ? -7.026 17.224 -0.068 1.00 94.31 444 ASP A C 1
ATOM 3638 O O . ASP A 1 444 ? -6.239 16.321 0.251 1.00 94.31 444 ASP A O 1
ATOM 3642 N N . THR A 1 445 ? -8.280 16.972 -0.450 1.00 96.00 445 THR A N 1
ATOM 3643 C CA . THR A 1 445 ? -8.861 15.630 -0.538 1.00 96.00 445 THR A CA 1
ATOM 3644 C C . THR A 1 445 ? -8.152 14.791 -1.599 1.00 96.00 445 THR A C 1
ATOM 3646 O O . THR A 1 445 ? -7.682 13.699 -1.273 1.00 96.00 445 THR A O 1
ATOM 3649 N N . VAL A 1 446 ? -7.980 15.297 -2.829 1.00 95.88 446 VAL A N 1
ATOM 3650 C CA . VAL A 1 446 ? -7.328 14.546 -3.920 1.00 95.88 446 VAL A CA 1
ATOM 3651 C C . VAL A 1 446 ? -5.873 14.199 -3.597 1.00 95.88 446 VAL A C 1
ATOM 3653 O O . VAL A 1 446 ? -5.457 13.052 -3.768 1.00 95.88 446 VAL A O 1
ATOM 3656 N N . VAL A 1 447 ? -5.113 15.138 -3.021 1.00 93.69 447 VAL A N 1
ATOM 3657 C CA . VAL A 1 447 ? -3.720 14.901 -2.605 1.00 93.69 447 VAL A CA 1
ATOM 3658 C C . VAL A 1 447 ? -3.657 13.888 -1.467 1.00 93.69 447 VAL A C 1
ATOM 3660 O O . VAL A 1 447 ? -2.827 12.974 -1.469 1.00 93.69 447 VAL A O 1
ATOM 3663 N N . SER A 1 448 ? -4.559 14.001 -0.488 1.00 93.56 448 SER A N 1
ATOM 3664 C CA . SER A 1 448 ? -4.633 13.019 0.590 1.00 93.56 448 SER A CA 1
ATOM 3665 C C . SER A 1 448 ? -5.052 11.635 0.094 1.00 93.56 448 SER A C 1
ATOM 3667 O O . SER A 1 448 ? -4.649 10.647 0.713 1.00 93.56 448 SER A O 1
ATOM 3669 N N . TYR A 1 449 ? -5.864 11.550 -0.959 1.00 94.38 449 TYR A N 1
ATOM 3670 C CA . TYR A 1 449 ? -6.310 10.291 -1.547 1.00 94.38 449 TYR A CA 1
ATOM 3671 C C . TYR A 1 449 ? -5.205 9.613 -2.337 1.00 94.38 449 TYR A C 1
ATOM 3673 O O . TYR A 1 449 ? -4.900 8.452 -2.062 1.00 94.38 449 TYR A O 1
ATOM 3681 N N . TYR A 1 450 ? -4.493 10.363 -3.168 1.00 92.12 450 TYR A N 1
ATOM 3682 C CA . TYR A 1 450 ? -3.327 9.863 -3.881 1.00 92.12 450 TYR A CA 1
ATOM 3683 C C . TYR A 1 450 ? -2.295 9.223 -2.934 1.00 92.12 450 TYR A C 1
ATOM 3685 O O . TYR A 1 450 ? -1.963 8.041 -3.049 1.00 92.12 450 TYR A O 1
ATOM 3693 N N . HIS A 1 451 ? -1.863 9.955 -1.901 1.00 88.44 451 HIS A N 1
ATOM 3694 C CA . HIS A 1 451 ? -0.902 9.422 -0.929 1.00 88.44 451 HIS A CA 1
ATOM 3695 C C . HIS A 1 451 ? -1.460 8.282 -0.075 1.00 88.44 451 HIS A C 1
ATOM 3697 O O . HIS A 1 451 ? -0.704 7.419 0.367 1.00 88.44 451 HIS A O 1
ATOM 3703 N N . PHE A 1 452 ? -2.767 8.265 0.187 1.00 88.25 452 PHE A N 1
ATOM 3704 C CA . PHE A 1 452 ? -3.380 7.166 0.922 1.00 88.25 452 PHE A CA 1
ATOM 3705 C C . PHE A 1 452 ? -3.321 5.855 0.143 1.00 88.25 452 PHE A C 1
ATOM 3707 O O . PHE A 1 452 ? -2.983 4.835 0.738 1.00 88.25 452 PHE A O 1
ATOM 3714 N N . MET A 1 453 ? -3.581 5.891 -1.166 1.00 85.56 453 MET A N 1
ATOM 3715 C CA . MET A 1 453 ? -3.466 4.714 -2.026 1.00 85.56 453 MET A CA 1
ATOM 3716 C C . MET A 1 453 ? -2.033 4.167 -2.016 1.00 85.56 453 MET A C 1
ATOM 3718 O O . MET A 1 453 ? -1.840 2.982 -1.748 1.00 85.56 453 MET A O 1
ATOM 3722 N N . ILE A 1 454 ? -1.032 5.046 -2.145 1.00 84.31 454 ILE A N 1
ATOM 3723 C CA . ILE A 1 454 ? 0.389 4.680 -2.015 1.00 84.31 454 ILE A CA 1
ATOM 3724 C C . ILE A 1 454 ? 0.675 4.051 -0.642 1.00 84.31 454 ILE A C 1
ATOM 3726 O O . ILE A 1 454 ? 1.283 2.986 -0.545 1.00 84.31 454 ILE A O 1
ATOM 3730 N N . ASN A 1 455 ? 0.214 4.677 0.445 1.00 82.19 455 ASN A N 1
ATOM 3731 C CA . ASN A 1 455 ? 0.495 4.208 1.804 1.00 82.19 455 ASN A CA 1
ATOM 3732 C C . ASN A 1 455 ? -0.193 2.875 2.127 1.00 82.19 455 ASN A C 1
ATOM 3734 O O . ASN A 1 455 ? 0.350 2.091 2.911 1.00 82.19 455 ASN A O 1
ATOM 3738 N N . LEU A 1 456 ? -1.346 2.590 1.513 1.00 75.44 456 LEU A N 1
ATOM 3739 C CA . LEU A 1 456 ? -2.020 1.287 1.537 1.00 75.44 456 LEU A CA 1
ATOM 3740 C C . LEU A 1 456 ? -1.330 0.226 0.665 1.00 75.44 456 LEU A C 1
ATOM 3742 O O . LEU A 1 456 ? -1.638 -0.957 0.794 1.00 75.44 456 LEU A O 1
ATOM 3746 N N . GLY A 1 457 ? -0.286 0.597 -0.076 1.00 71.31 457 GLY A N 1
ATOM 3747 C CA . GLY A 1 457 ? 0.474 -0.327 -0.912 1.00 71.31 457 GLY A CA 1
ATOM 3748 C C . GLY A 1 457 ? -0.221 -0.619 -2.238 1.00 71.31 457 GLY A C 1
ATOM 3749 O O . GLY A 1 457 ? 0.153 -1.579 -2.906 1.00 71.31 457 GLY A O 1
ATOM 3750 N N . HIS A 1 458 ? -1.217 0.192 -2.605 1.00 74.75 458 HIS A N 1
ATOM 3751 C CA . HIS A 1 458 ? -1.712 0.248 -3.971 1.00 74.75 458 HIS A CA 1
ATOM 3752 C C . HIS A 1 458 ? -0.720 1.027 -4.837 1.00 74.75 458 HIS A C 1
ATOM 3754 O O . HIS A 1 458 ? 0.057 1.842 -4.335 1.00 74.75 458 HIS A O 1
ATOM 3760 N N . ASP A 1 459 ? -0.784 0.793 -6.140 1.00 70.50 459 ASP A N 1
ATOM 3761 C CA . ASP A 1 459 ? -0.035 1.540 -7.146 1.00 70.50 459 ASP A CA 1
ATOM 3762 C C . ASP A 1 459 ? -1.026 2.437 -7.898 1.00 70.50 459 ASP A C 1
ATOM 3764 O O . ASP A 1 459 ? -1.483 2.054 -8.975 1.00 70.50 459 ASP A O 1
ATOM 3768 N N . PRO A 1 460 ? -1.491 3.556 -7.296 1.00 76.12 460 PRO A N 1
ATOM 3769 C CA . PRO A 1 460 ? -2.363 4.466 -8.021 1.00 76.12 460 PRO A CA 1
ATOM 3770 C C . PRO A 1 460 ? -1.629 4.991 -9.264 1.00 76.12 460 PRO A C 1
ATOM 3772 O O . PRO A 1 460 ? -0.395 5.077 -9.258 1.00 76.12 460 PRO A O 1
ATOM 3775 N N . PRO A 1 461 ? -2.367 5.395 -10.309 1.00 76.25 461 PRO A N 1
ATOM 3776 C CA . PRO A 1 461 ? -1.763 6.079 -11.445 1.00 76.25 461 PRO A CA 1
ATOM 3777 C C . PRO A 1 461 ? -1.034 7.347 -10.992 1.00 76.25 461 PRO A C 1
ATOM 3779 O O . PRO A 1 461 ? -1.242 7.809 -9.868 1.00 76.25 461 PRO A O 1
ATOM 3782 N N . ASP A 1 462 ? -0.180 7.920 -11.846 1.00 87.56 462 ASP A N 1
ATOM 3783 C CA . ASP A 1 462 ? 0.569 9.120 -11.472 1.00 87.56 462 ASP A CA 1
ATOM 3784 C C . ASP A 1 462 ? -0.363 10.258 -11.025 1.00 87.56 462 ASP A C 1
ATOM 3786 O O . ASP A 1 462 ? -1.553 10.278 -11.339 1.00 87.56 462 ASP A O 1
ATOM 3790 N N . GLN A 1 463 ? 0.172 11.214 -10.267 1.00 85.25 463 GLN A N 1
ATOM 3791 C CA . GLN A 1 463 ? -0.641 12.240 -9.616 1.00 85.25 463 GLN A CA 1
ATOM 3792 C C . GLN A 1 463 ? -1.530 13.030 -10.595 1.00 85.25 463 GLN A C 1
ATOM 3794 O O . GLN A 1 463 ? -2.614 13.454 -10.196 1.00 85.25 463 GLN A O 1
ATOM 3799 N N . ASN A 1 464 ? -1.122 13.205 -11.859 1.00 86.19 464 ASN A N 1
ATOM 3800 C CA . ASN A 1 464 ? -1.926 13.913 -12.854 1.00 86.19 464 ASN A CA 1
ATOM 3801 C C . ASN A 1 464 ? -3.080 13.048 -13.367 1.00 86.19 464 ASN A C 1
ATOM 3803 O O . ASN A 1 464 ? -4.210 13.531 -13.433 1.00 86.19 464 ASN A O 1
ATOM 3807 N N . GLU A 1 465 ? -2.833 11.776 -13.682 1.00 87.75 465 GLU A N 1
ATOM 3808 C CA . GLU A 1 465 ? -3.902 10.846 -14.067 1.00 87.75 465 GLU A CA 1
ATOM 3809 C C . GLU A 1 465 ? -4.851 10.579 -12.884 1.00 87.75 465 GLU A C 1
ATOM 3811 O O . GLU A 1 465 ? -6.071 10.601 -13.049 1.00 87.75 465 GLU A O 1
ATOM 3816 N N . PHE A 1 466 ? -4.322 10.409 -11.669 1.00 89.44 466 PHE A N 1
ATOM 3817 C CA . PHE A 1 466 ? -5.131 10.277 -10.457 1.00 89.44 466 PHE A CA 1
ATOM 3818 C C . PHE A 1 466 ? -6.010 11.511 -10.237 1.00 89.44 466 PHE A C 1
ATOM 3820 O O . PHE A 1 466 ? -7.193 11.383 -9.924 1.00 89.44 466 PHE A O 1
ATOM 3827 N N . PHE A 1 467 ? -5.453 12.710 -10.436 1.00 94.44 467 PHE A N 1
ATOM 3828 C CA . PHE A 1 467 ? -6.210 13.956 -10.397 1.00 94.44 467 PHE A CA 1
ATOM 3829 C C . PHE A 1 467 ? -7.319 13.980 -11.457 1.00 94.44 467 PHE A C 1
ATOM 3831 O O . PHE A 1 467 ? -8.454 14.319 -11.134 1.00 94.44 467 PHE A O 1
ATOM 3838 N N . ALA A 1 468 ? -7.030 13.580 -12.698 1.00 90.56 468 ALA A N 1
ATOM 3839 C CA . ALA A 1 468 ? -8.026 13.532 -13.768 1.00 90.56 468 ALA A CA 1
ATOM 3840 C C . ALA A 1 468 ? -9.156 12.527 -13.465 1.00 90.56 468 ALA A C 1
ATOM 3842 O O . ALA A 1 468 ? -10.333 12.827 -13.678 1.00 90.56 468 ALA A O 1
ATOM 3843 N N . LYS A 1 469 ? -8.824 11.357 -12.902 1.00 90.62 469 LYS A N 1
ATOM 3844 C CA . LYS A 1 469 ? -9.802 10.369 -12.413 1.00 90.62 469 LYS A CA 1
ATOM 3845 C C . LYS A 1 469 ? -10.649 10.923 -11.266 1.00 90.62 469 LYS A C 1
ATOM 3847 O O . LYS A 1 469 ? -11.863 10.754 -11.276 1.00 90.62 469 LYS A O 1
ATOM 3852 N N . PHE A 1 470 ? -10.034 11.627 -10.315 1.00 95.44 470 PHE A N 1
ATOM 3853 C CA . PHE A 1 470 ? -10.748 12.303 -9.230 1.00 95.44 470 PHE A CA 1
ATOM 3854 C C . PHE A 1 470 ? -11.713 13.371 -9.759 1.00 95.44 470 PHE A C 1
ATOM 3856 O O . PHE A 1 470 ? -12.873 13.396 -9.356 1.00 95.44 470 PHE A O 1
ATOM 3863 N N . LEU A 1 471 ? -11.257 14.219 -10.686 1.00 93.94 471 LEU A N 1
ATOM 3864 C CA . LEU A 1 471 ? -12.057 15.298 -11.264 1.00 93.94 471 LEU A CA 1
ATOM 3865 C C . LEU A 1 471 ? -13.240 14.765 -12.088 1.00 93.94 471 LEU A C 1
ATOM 3867 O O . LEU A 1 471 ? -14.341 15.293 -11.988 1.00 93.94 471 LEU A O 1
ATOM 3871 N N . SER A 1 472 ? -13.024 13.706 -12.872 1.00 90.00 472 SER A N 1
ATOM 3872 C CA . SER A 1 472 ? -14.071 13.074 -13.694 1.00 90.00 472 SER A CA 1
ATOM 3873 C C . SER A 1 472 ? -15.021 12.163 -12.910 1.00 90.00 472 SER A C 1
ATOM 3875 O O . SER A 1 472 ? -16.044 11.749 -13.447 1.00 90.00 472 SER A O 1
ATOM 3877 N N . GLY A 1 473 ? -14.693 11.818 -11.660 1.00 89.31 473 GLY A N 1
ATOM 3878 C CA . GLY A 1 473 ? -15.431 10.826 -10.877 1.00 89.31 473 GLY A CA 1
ATOM 3879 C C . GLY A 1 473 ? -15.168 9.372 -11.288 1.00 89.31 473 GLY A C 1
ATOM 3880 O O . GLY A 1 473 ? -15.826 8.467 -10.781 1.00 89.31 473 GLY A O 1
ATOM 3881 N N . ASN A 1 474 ? -14.183 9.118 -12.155 1.00 88.56 474 ASN A N 1
ATOM 3882 C CA . ASN A 1 474 ? -13.738 7.777 -12.549 1.00 88.56 474 ASN A CA 1
ATOM 3883 C C . ASN A 1 474 ? -12.786 7.164 -11.506 1.00 88.56 474 ASN A C 1
ATOM 3885 O O . ASN A 1 474 ? -11.688 6.697 -11.814 1.00 88.56 474 ASN A O 1
ATOM 3889 N N . ILE A 1 475 ? -13.206 7.189 -10.245 1.00 91.19 475 ILE A N 1
ATOM 3890 C CA . ILE A 1 475 ? -12.487 6.666 -9.085 1.00 91.19 475 ILE A CA 1
ATOM 3891 C C . ILE A 1 475 ? -13.498 6.065 -8.104 1.00 91.19 475 ILE A C 1
ATOM 3893 O O . ILE A 1 475 ? -14.690 6.344 -8.197 1.00 91.19 475 ILE A O 1
ATOM 3897 N N . ALA A 1 476 ? -13.052 5.222 -7.172 1.00 91.44 476 ALA A N 1
ATOM 3898 C CA . ALA A 1 476 ? -13.932 4.648 -6.159 1.00 91.44 476 ALA A CA 1
ATOM 3899 C C . ALA A 1 476 ? -14.753 5.735 -5.439 1.00 91.44 476 ALA A C 1
ATOM 3901 O O . ALA A 1 476 ? -14.214 6.763 -5.034 1.00 91.44 476 ALA A O 1
ATOM 3902 N N . TYR A 1 477 ? -16.042 5.447 -5.258 1.00 95.25 477 TYR A N 1
ATOM 3903 C CA . TYR A 1 477 ? -17.098 6.316 -4.730 1.00 95.25 477 TYR A CA 1
ATOM 3904 C C . TYR A 1 477 ? -17.536 7.467 -5.648 1.00 95.25 477 TYR A C 1
ATOM 3906 O O . TYR A 1 477 ? -18.412 8.246 -5.275 1.00 95.25 477 TYR A O 1
ATOM 3914 N N . GLY A 1 478 ? -17.025 7.514 -6.879 1.00 94.81 478 GLY A N 1
ATOM 3915 C CA . GLY A 1 478 ? -17.539 8.364 -7.946 1.00 94.81 478 GLY A CA 1
ATOM 3916 C C . GLY A 1 478 ? -17.074 9.816 -7.862 1.00 94.81 478 GLY A C 1
ATOM 3917 O O . GLY A 1 478 ? -15.995 10.132 -7.365 1.00 94.81 478 GLY A O 1
ATOM 3918 N N . SER A 1 479 ? -17.904 10.713 -8.387 1.00 96.12 479 SER A N 1
ATOM 3919 C CA . SER A 1 479 ? -17.669 12.158 -8.373 1.00 96.12 479 SER A CA 1
ATOM 3920 C C . SER A 1 479 ? -17.689 12.707 -6.948 1.00 96.12 479 SER A C 1
ATOM 3922 O O . SER A 1 479 ? -18.692 12.600 -6.243 1.00 96.12 479 SER A O 1
ATOM 3924 N N . TYR A 1 480 ? -16.591 13.350 -6.541 1.00 97.25 480 TYR A N 1
ATOM 3925 C CA . TYR A 1 480 ? -16.477 14.000 -5.233 1.00 97.25 480 TYR A CA 1
ATOM 3926 C C . TYR A 1 480 ? -17.596 15.029 -4.993 1.00 97.25 480 TYR A C 1
ATOM 3928 O O . TYR A 1 480 ? -18.203 15.049 -3.922 1.00 97.25 480 TYR A O 1
ATOM 3936 N N . TYR A 1 481 ? -17.894 15.863 -5.992 1.00 95.62 481 TYR A N 1
ATOM 3937 C CA . TYR A 1 481 ? -18.903 16.917 -5.870 1.00 95.62 481 TYR A CA 1
ATOM 3938 C C . TYR A 1 481 ? -20.311 16.340 -5.766 1.00 95.62 481 TYR A C 1
ATOM 3940 O O . TYR A 1 481 ? -21.058 16.744 -4.880 1.00 95.62 481 TYR A O 1
ATOM 3948 N N . ASP A 1 482 ? -20.653 15.359 -6.607 1.00 95.88 482 ASP A N 1
ATOM 3949 C CA . ASP A 1 482 ? -21.975 14.723 -6.554 1.00 95.88 482 ASP A CA 1
ATOM 3950 C C . ASP A 1 482 ? -22.146 13.947 -5.235 1.00 95.88 482 ASP A C 1
ATOM 3952 O O . ASP A 1 482 ? -23.224 13.941 -4.642 1.00 95.88 482 ASP A O 1
ATOM 3956 N N . HIS A 1 483 ? -21.060 13.365 -4.712 1.00 98.19 483 HIS A N 1
ATOM 3957 C CA . HIS A 1 483 ? -21.058 12.727 -3.401 1.00 98.19 483 HIS A CA 1
ATOM 3958 C C . HIS A 1 483 ? -21.340 13.728 -2.276 1.00 98.19 483 HIS A C 1
ATOM 3960 O O . HIS A 1 483 ? -22.197 13.466 -1.437 1.00 98.19 483 HIS A O 1
ATOM 3966 N N . VAL A 1 484 ? -20.650 14.873 -2.243 1.00 97.50 484 VAL A N 1
ATOM 3967 C CA . VAL A 1 484 ? -20.897 15.926 -1.241 1.00 97.50 484 VAL A CA 1
ATOM 3968 C C . VAL A 1 484 ? -22.313 16.478 -1.355 1.00 97.50 484 VAL A C 1
ATOM 3970 O O . VAL A 1 484 ? -22.992 16.581 -0.335 1.00 97.50 484 VAL A O 1
ATOM 3973 N N . LEU A 1 485 ? -22.776 16.768 -2.572 1.00 97.00 485 LEU A N 1
ATOM 3974 C CA . LEU A 1 485 ? -24.126 17.273 -2.816 1.00 97.00 485 LEU A CA 1
ATOM 3975 C C . LEU A 1 485 ? -25.199 16.297 -2.338 1.00 97.00 485 LEU A C 1
ATOM 3977 O O . LEU A 1 485 ? -26.146 16.727 -1.693 1.00 97.00 485 LEU A O 1
ATOM 3981 N N . SER A 1 486 ? -24.996 14.986 -2.522 1.00 97.81 486 SER A N 1
ATOM 3982 C CA . SER A 1 486 ? -25.963 13.982 -2.061 1.00 97.81 486 SER A CA 1
ATOM 3983 C C . SER A 1 486 ? -26.276 14.074 -0.563 1.00 97.81 486 SER A C 1
ATOM 3985 O O . SER A 1 486 ? -27.388 13.754 -0.166 1.00 97.81 486 SER A O 1
ATOM 3987 N N . PHE A 1 487 ? -25.322 14.517 0.264 1.00 98.31 487 PHE A N 1
ATOM 3988 C CA . PHE A 1 487 ? -25.548 14.789 1.688 1.00 98.31 487 PHE A CA 1
ATOM 3989 C C . PHE A 1 487 ? -25.953 16.243 1.939 1.00 98.31 487 PHE A C 1
ATOM 3991 O O . PHE A 1 487 ? -26.754 16.507 2.831 1.00 98.31 487 PHE A O 1
ATOM 3998 N N . TYR A 1 488 ? -25.409 17.189 1.168 1.00 97.31 488 TYR A N 1
ATOM 3999 C CA . TYR A 1 488 ? -25.724 18.610 1.310 1.00 97.31 488 TYR A CA 1
ATOM 4000 C C . TYR A 1 488 ? -27.200 18.922 1.061 1.00 97.31 488 TYR A C 1
ATOM 4002 O O . TYR A 1 488 ? -27.770 19.746 1.772 1.00 97.31 488 TYR A O 1
ATOM 4010 N N . ASP A 1 489 ? -27.835 18.220 0.124 1.00 96.44 489 ASP A N 1
ATOM 4011 C CA . ASP A 1 489 ? -29.265 18.363 -0.176 1.00 96.44 489 ASP A CA 1
ATOM 4012 C C . ASP A 1 489 ? -30.166 18.043 1.033 1.00 96.44 489 ASP A C 1
ATOM 4014 O O . ASP A 1 489 ? -31.331 18.427 1.058 1.00 96.44 489 ASP A O 1
ATOM 4018 N N . HIS A 1 490 ? -29.607 17.388 2.055 1.00 96.75 490 HIS A N 1
ATOM 4019 C CA . HIS A 1 490 ? -30.265 16.997 3.299 1.00 96.75 490 HIS A CA 1
ATOM 4020 C C . HIS A 1 490 ? -29.750 17.771 4.519 1.00 96.75 490 HIS A C 1
ATOM 4022 O O . HIS A 1 490 ? -30.021 17.390 5.652 1.00 96.75 490 HIS A O 1
ATOM 4028 N N . LYS A 1 491 ? -28.991 18.858 4.329 1.00 95.44 491 LYS A N 1
ATOM 4029 C CA . LYS A 1 491 ? -28.380 19.630 5.430 1.00 95.44 491 LYS A CA 1
ATOM 4030 C C . LYS A 1 491 ? -29.382 20.176 6.456 1.00 95.44 491 LYS A C 1
ATOM 4032 O O . LYS A 1 491 ? -28.974 20.503 7.566 1.00 95.44 491 LYS A O 1
ATOM 4037 N N . ASP A 1 492 ? -30.640 20.340 6.047 1.00 96.06 492 ASP A N 1
ATOM 4038 C CA . ASP A 1 492 ? -31.719 20.897 6.865 1.00 96.06 492 ASP A CA 1
ATOM 4039 C C . ASP A 1 492 ? -32.564 19.795 7.539 1.00 96.06 492 ASP A C 1
ATOM 4041 O O . ASP A 1 492 ? -33.455 20.106 8.330 1.00 96.06 492 ASP A O 1
ATOM 4045 N N . ASP A 1 493 ? -32.283 18.515 7.259 1.00 97.06 493 ASP A N 1
ATOM 4046 C CA . ASP A 1 493 ? -32.934 17.387 7.925 1.00 97.06 493 ASP A CA 1
ATOM 4047 C C . ASP A 1 493 ? -32.442 17.288 9.378 1.00 97.06 493 ASP A C 1
ATOM 4049 O O . ASP A 1 493 ? -31.242 17.325 9.648 1.00 97.06 493 ASP A O 1
ATOM 4053 N N . GLU A 1 494 ? -33.358 17.088 10.331 1.00 95.25 494 GLU A N 1
ATOM 4054 C CA . GLU A 1 494 ? -33.036 17.033 11.770 1.00 95.25 494 GLU A CA 1
ATOM 4055 C C . GLU A 1 494 ? -31.995 15.949 12.106 1.00 95.25 494 GLU A C 1
ATOM 4057 O O . GLU A 1 494 ? -31.151 16.123 12.986 1.00 95.25 494 GLU A O 1
ATOM 4062 N N . GLY A 1 495 ? -32.032 14.833 11.374 1.00 97.06 495 GLY A N 1
ATOM 4063 C CA . GLY A 1 495 ? -31.099 13.721 11.511 1.00 97.06 495 GLY A CA 1
ATOM 4064 C C . GLY A 1 495 ? -29.776 13.896 10.762 1.00 97.06 495 GLY A C 1
ATOM 4065 O O . GLY A 1 495 ? -28.996 12.949 10.757 1.00 97.06 495 GLY A O 1
ATOM 4066 N N . MET A 1 496 ? -29.489 15.036 10.124 1.00 98.44 496 MET A N 1
ATOM 4067 C CA . MET A 1 496 ? -28.274 15.258 9.329 1.00 98.44 496 MET A CA 1
ATOM 4068 C C . MET A 1 496 ? -27.382 16.349 9.931 1.00 98.44 496 MET A C 1
ATOM 4070 O O . MET A 1 496 ? -27.815 17.465 10.198 1.00 98.44 496 MET A O 1
ATOM 4074 N N . LEU A 1 497 ? -26.089 16.055 10.075 1.00 98.69 497 LEU A N 1
ATOM 4075 C CA . LEU A 1 497 ? -25.068 17.036 10.424 1.00 98.69 497 LEU A CA 1
ATOM 4076 C C . LEU A 1 497 ? -23.938 17.015 9.401 1.00 98.69 497 LEU A C 1
ATOM 4078 O O . LEU A 1 497 ? -23.172 16.053 9.314 1.00 98.69 497 LEU A O 1
ATOM 4082 N N . LEU A 1 498 ? -23.769 18.129 8.692 1.00 98.44 498 LEU A N 1
ATOM 4083 C CA . LEU A 1 498 ? -22.574 18.361 7.893 1.00 98.44 498 LEU A CA 1
ATOM 4084 C C . LEU A 1 498 ? -21.442 18.914 8.764 1.00 98.44 498 LEU A C 1
ATOM 4086 O O . LEU A 1 498 ? -21.613 19.885 9.509 1.00 98.44 498 LEU A O 1
ATOM 4090 N N . VAL A 1 499 ? -20.267 18.313 8.624 1.00 98.25 499 VAL A N 1
ATOM 4091 C CA . VAL A 1 499 ? -19.055 18.658 9.365 1.00 98.25 499 VAL A CA 1
ATOM 4092 C C . VAL A 1 499 ? -17.978 19.092 8.374 1.00 98.25 499 VAL A C 1
ATOM 4094 O O . VAL A 1 499 ? -17.583 18.324 7.499 1.00 98.25 499 VAL A O 1
ATOM 4097 N N . SER A 1 500 ? -17.489 20.322 8.515 1.00 96.62 500 SER A N 1
ATOM 4098 C CA . SER A 1 500 ? -16.367 20.829 7.718 1.00 96.62 500 SER A CA 1
ATOM 4099 C C . SER A 1 500 ? -15.045 20.430 8.371 1.00 96.62 500 SER A C 1
ATOM 4101 O O . SER A 1 500 ? -14.803 20.724 9.546 1.00 96.62 500 SER A O 1
ATOM 4103 N N . TYR A 1 501 ? -14.168 19.773 7.612 1.00 96.06 501 TYR A N 1
ATOM 4104 C CA . TYR A 1 501 ? -12.804 19.480 8.053 1.00 96.06 501 TYR A CA 1
ATOM 4105 C C . TYR A 1 501 ? -12.031 20.766 8.375 1.00 96.06 501 TYR A C 1
ATOM 4107 O O . TYR A 1 501 ? -11.264 20.816 9.337 1.00 96.06 501 TYR A O 1
ATOM 4115 N N . GLU A 1 502 ? -12.237 21.815 7.583 1.00 93.12 502 GLU A N 1
ATOM 4116 C CA . GLU A 1 502 ? -11.602 23.114 7.758 1.00 93.12 502 GLU A CA 1
ATOM 4117 C C . GLU A 1 502 ? -12.080 23.808 9.040 1.00 93.12 502 GLU A C 1
ATOM 4119 O O . GLU A 1 502 ? -11.245 24.301 9.801 1.00 93.12 502 GLU A O 1
ATOM 4124 N N . ASN A 1 503 ? -13.383 23.786 9.337 1.00 93.62 503 ASN A N 1
ATOM 4125 C CA . ASN A 1 503 ? -13.900 24.356 10.585 1.00 93.62 503 ASN A CA 1
ATOM 4126 C C . ASN A 1 503 ? -13.452 23.547 11.804 1.00 93.62 503 ASN A C 1
ATOM 4128 O O . ASN A 1 503 ? -13.086 24.148 12.810 1.00 93.62 503 ASN A O 1
ATOM 4132 N N . LEU A 1 504 ? -13.361 22.215 11.706 1.00 94.62 504 LEU A N 1
ATOM 4133 C CA . LEU A 1 504 ? -12.790 21.385 12.774 1.00 94.62 504 LEU A CA 1
ATOM 4134 C C . LEU A 1 504 ? -11.329 21.746 13.093 1.00 94.62 504 LEU A C 1
ATOM 4136 O O . LEU A 1 504 ? -10.896 21.595 14.235 1.00 94.62 504 LEU A O 1
ATOM 4140 N N . LEU A 1 505 ? -10.554 22.208 12.104 1.00 91.56 505 LEU A N 1
ATOM 4141 C CA . LEU A 1 505 ? -9.182 22.678 12.324 1.00 91.56 505 LEU A CA 1
ATOM 4142 C C . LEU A 1 505 ? -9.123 24.064 12.975 1.00 91.56 505 LEU A C 1
ATOM 4144 O O . LEU A 1 505 ? -8.186 24.328 13.725 1.00 91.56 505 LEU A O 1
ATOM 4148 N N . ILE A 1 506 ? -10.067 24.951 12.654 1.00 90.56 506 ILE A N 1
ATOM 4149 C CA . ILE A 1 506 ? -10.029 26.365 13.060 1.00 90.56 506 ILE A CA 1
ATOM 4150 C C . ILE A 1 506 ? -10.776 26.589 14.384 1.00 90.56 506 ILE A C 1
ATOM 4152 O O . ILE A 1 506 ? -10.220 27.192 15.296 1.00 90.56 506 ILE A O 1
ATOM 4156 N N . ASN A 1 507 ? -12.000 26.070 14.504 1.00 93.44 507 ASN A N 1
ATOM 4157 C CA . ASN A 1 507 ? -12.943 26.290 15.610 1.00 93.44 507 ASN A CA 1
ATOM 4158 C C . ASN A 1 507 ? -13.227 24.974 16.339 1.00 93.44 507 ASN A C 1
ATOM 4160 O O . ASN A 1 507 ? -14.352 24.477 16.423 1.00 93.44 507 ASN A O 1
ATOM 4164 N N . ARG A 1 508 ? -12.152 24.324 16.779 1.00 93.56 508 ARG A N 1
ATOM 4165 C CA . ARG A 1 508 ? -12.197 22.921 17.183 1.00 93.56 508 ARG A CA 1
ATOM 4166 C C . ARG A 1 508 ? -13.112 22.656 18.381 1.00 93.56 508 ARG A C 1
ATOM 4168 O O . ARG A 1 508 ? -13.803 21.641 18.397 1.00 93.56 508 ARG A O 1
ATOM 4175 N N . LYS A 1 509 ? -13.107 23.550 19.374 1.00 96.56 509 LYS A N 1
ATOM 4176 C CA . LYS A 1 509 ? -13.927 23.435 20.590 1.00 96.56 509 LYS A CA 1
ATOM 4177 C C . LYS A 1 509 ? -15.411 23.534 20.239 1.00 96.56 509 LYS A C 1
ATOM 4179 O O . LYS A 1 509 ? -16.202 22.685 20.639 1.00 96.56 509 LYS A O 1
ATOM 4184 N N . GLU A 1 510 ? -15.762 24.525 19.430 1.00 97.38 510 GLU A N 1
ATOM 4185 C CA . GLU A 1 510 ? -17.123 24.809 18.988 1.00 97.38 510 GLU A CA 1
ATOM 4186 C C . GLU A 1 510 ? -17.681 23.677 18.119 1.00 97.38 510 GLU A C 1
ATOM 4188 O O . GLU A 1 510 ? -18.800 23.225 18.351 1.00 97.38 510 GLU A O 1
ATOM 4193 N N . GLU A 1 511 ? -16.897 23.160 17.169 1.00 97.94 511 GLU A N 1
ATOM 4194 C CA . GLU A 1 511 ? -17.330 22.052 16.310 1.00 97.94 511 GLU A CA 1
ATOM 4195 C C . GLU A 1 511 ? -17.494 20.737 17.094 1.00 97.94 511 GLU A C 1
ATOM 4197 O O . GLU A 1 511 ? -18.444 19.993 16.850 1.00 97.94 511 GLU A O 1
ATOM 4202 N N . VAL A 1 512 ? -16.634 20.450 18.082 1.00 98.25 512 VAL A N 1
ATOM 4203 C CA . VAL A 1 512 ? -16.805 19.279 18.967 1.00 98.25 512 VAL A CA 1
ATOM 4204 C C . VAL A 1 512 ? -18.074 19.406 19.815 1.00 98.25 512 VAL A C 1
ATOM 4206 O O . VAL A 1 512 ? -18.837 18.443 19.914 1.00 98.25 512 VAL A O 1
ATOM 4209 N N . LEU A 1 513 ? -18.353 20.589 20.370 1.00 98.38 513 LEU A N 1
ATOM 4210 C CA . LEU A 1 513 ? -19.591 20.849 21.112 1.00 98.38 513 LEU A CA 1
ATOM 4211 C C . LEU A 1 513 ? -20.832 20.764 20.214 1.00 98.38 513 LEU A C 1
ATOM 4213 O O . LEU A 1 513 ? -21.847 20.205 20.627 1.00 98.38 513 LEU A O 1
ATOM 4217 N N . LYS A 1 514 ? -20.750 21.250 18.970 1.00 98.50 514 LYS A N 1
ATOM 4218 C CA . LYS A 1 514 ? -21.811 21.123 17.961 1.00 98.50 514 LYS A CA 1
ATOM 4219 C C . LYS A 1 514 ? -22.112 19.656 17.650 1.00 98.50 514 LYS A C 1
ATOM 4221 O O . LYS A 1 514 ? -23.279 19.269 17.627 1.00 98.50 514 LYS A O 1
ATOM 4226 N N . ILE A 1 515 ? -21.075 18.833 17.467 1.00 98.75 515 ILE A N 1
ATOM 4227 C CA . ILE A 1 515 ? -21.224 17.383 17.277 1.00 98.75 515 ILE A CA 1
ATOM 4228 C C . ILE A 1 515 ? -21.884 16.757 18.510 1.00 98.75 515 ILE A C 1
ATOM 4230 O O . ILE A 1 515 ? -22.856 16.024 18.360 1.00 98.75 515 ILE A O 1
ATOM 4234 N N . ALA A 1 516 ? -21.423 17.072 19.723 1.00 98.56 516 ALA A N 1
ATOM 4235 C CA . ALA A 1 516 ? -22.017 16.541 20.951 1.00 98.56 516 ALA A CA 1
ATOM 4236 C C . ALA A 1 516 ? -23.499 16.929 21.092 1.00 98.56 516 ALA A C 1
ATOM 4238 O O . ALA A 1 516 ? -24.330 16.074 21.389 1.00 98.56 516 ALA A O 1
ATOM 4239 N N . LYS A 1 517 ? -23.848 18.188 20.791 1.00 98.56 517 LYS A N 1
ATOM 4240 C CA . LYS A 1 517 ? -25.235 18.677 20.796 1.00 98.56 517 LYS A CA 1
ATOM 4241 C C . LYS A 1 517 ? -26.115 17.936 19.804 1.00 98.56 517 LYS A C 1
ATOM 4243 O O . LYS A 1 517 ? -27.224 17.545 20.152 1.00 98.56 517 LYS A O 1
ATOM 4248 N N . PHE A 1 518 ? -25.611 17.711 18.597 1.00 98.56 518 PHE A N 1
ATOM 4249 C CA . PHE A 1 518 ? -26.310 16.924 17.590 1.00 98.56 518 PHE A CA 1
ATOM 4250 C C . PHE A 1 518 ? -26.507 15.468 18.036 1.00 98.56 518 PHE A C 1
ATOM 4252 O O . PHE A 1 518 ? -27.582 14.900 17.850 1.00 98.56 518 PHE A O 1
ATOM 4259 N N . LEU A 1 519 ? -25.504 14.864 18.683 1.00 98.25 519 LEU A N 1
ATOM 4260 C CA . LEU A 1 519 ? -25.592 13.501 19.212 1.00 98.25 519 LEU A CA 1
ATOM 4261 C C . LEU A 1 519 ? -26.598 13.360 20.359 1.00 98.25 519 LEU A C 1
ATOM 4263 O O . LEU A 1 519 ? -27.193 12.292 20.470 1.00 98.25 519 LEU A O 1
ATOM 4267 N N . GLY A 1 520 ? -26.867 14.413 21.132 1.00 97.44 520 GLY A N 1
ATOM 4268 C CA . GLY A 1 520 ? -27.910 14.437 22.164 1.00 97.44 520 GLY A CA 1
ATOM 4269 C C . GLY A 1 520 ? -27.499 15.225 23.406 1.00 97.44 520 GLY A C 1
ATOM 4270 O O . GLY A 1 520 ? -26.313 15.453 23.655 1.00 97.44 520 GLY A O 1
ATOM 4271 N N . ASP A 1 521 ? -28.477 15.632 24.215 1.00 97.25 521 ASP A N 1
ATOM 4272 C CA . ASP A 1 521 ? -28.216 16.378 25.453 1.00 97.25 521 ASP A CA 1
ATOM 4273 C C . ASP A 1 521 ? -27.409 15.555 26.461 1.00 97.25 521 ASP A C 1
ATOM 4275 O O . ASP A 1 521 ? -26.563 16.101 27.168 1.00 97.25 521 ASP A O 1
ATOM 4279 N N . GLU A 1 522 ? -27.589 14.235 26.466 1.00 96.44 522 GLU A N 1
ATOM 4280 C CA . GLU A 1 522 ? -26.822 13.294 27.279 1.00 96.44 522 GLU A CA 1
ATOM 4281 C C . GLU A 1 522 ? -25.314 13.296 26.972 1.00 96.44 522 GLU A C 1
ATOM 4283 O O . GLU A 1 522 ? -24.515 12.914 27.830 1.00 96.44 522 GLU A O 1
ATOM 4288 N N . TYR A 1 523 ? -24.921 13.745 25.775 1.00 97.69 523 TYR A N 1
ATOM 4289 C CA . TYR A 1 523 ? -23.526 13.889 25.358 1.00 97.69 523 TYR A CA 1
ATOM 4290 C C . TYR A 1 523 ? -23.043 15.336 25.441 1.00 97.69 523 TYR A C 1
ATOM 4292 O O . TYR A 1 523 ? -21.884 15.581 25.766 1.00 97.69 523 TYR A O 1
ATOM 4300 N N . TYR A 1 524 ? -23.920 16.300 25.167 1.00 98.19 524 TYR A N 1
ATOM 4301 C CA . TYR A 1 524 ? -23.585 17.719 25.217 1.00 98.19 524 TYR A CA 1
ATOM 4302 C C . TYR A 1 524 ? -23.376 18.236 26.635 1.00 98.19 524 TYR A C 1
ATOM 4304 O O . TYR A 1 524 ? -22.365 18.888 26.885 1.00 98.19 524 TYR A O 1
ATOM 4312 N N . GLN A 1 525 ? -24.300 17.947 27.559 1.00 97.81 525 GLN A N 1
ATOM 4313 C CA . GLN A 1 525 ? -24.251 18.515 28.911 1.00 97.81 525 GLN A CA 1
ATOM 4314 C C . GLN A 1 525 ? -22.941 18.177 29.638 1.00 97.81 525 GLN A C 1
ATOM 4316 O O . GLN A 1 525 ? -22.302 19.108 30.121 1.00 97.81 525 GLN A O 1
ATOM 4321 N N . PRO A 1 526 ? -22.438 16.922 29.624 1.00 97.12 526 PRO A N 1
ATOM 4322 C CA . PRO A 1 526 ? -21.149 16.615 30.242 1.00 97.12 526 PRO A CA 1
ATOM 4323 C C . PRO A 1 526 ? -19.982 17.428 29.671 1.00 97.12 526 PRO A C 1
ATOM 4325 O O . PRO A 1 526 ? -19.126 17.863 30.425 1.00 97.12 526 PRO A O 1
ATOM 4328 N N . LEU A 1 527 ? -19.941 17.656 28.355 1.00 96.75 527 LEU A N 1
ATOM 4329 C CA . LEU A 1 527 ? -18.865 18.430 27.721 1.00 96.75 527 LEU A CA 1
ATOM 4330 C C . LEU A 1 527 ? -19.012 19.939 27.947 1.00 96.75 527 LEU A C 1
ATOM 4332 O O . LEU A 1 527 ? -18.020 20.662 27.914 1.00 96.75 527 LEU A O 1
ATOM 4336 N N . PHE A 1 528 ? -20.242 20.418 28.119 1.00 93.69 528 PHE A N 1
ATOM 4337 C CA . PHE A 1 528 ? -20.528 21.825 28.371 1.00 93.69 528 PHE A CA 1
ATOM 4338 C C . PHE A 1 528 ? -20.255 22.216 29.829 1.00 93.69 528 PHE A C 1
ATOM 4340 O O . PHE A 1 528 ? -19.764 23.312 30.087 1.00 93.69 528 PHE A O 1
ATOM 4347 N N . GLU A 1 529 ? -20.560 21.325 30.774 1.00 94.88 529 GLU A N 1
ATOM 4348 C CA . GLU A 1 529 ? -20.401 21.558 32.214 1.00 94.88 529 GLU A CA 1
ATOM 4349 C C . GLU A 1 529 ? -18.994 21.210 32.727 1.00 94.88 529 GLU A C 1
ATOM 4351 O O . GLU A 1 529 ? -18.495 21.877 33.634 1.00 94.88 529 GLU A O 1
ATOM 4356 N N . ASP A 1 530 ? -18.343 20.190 32.156 1.00 94.25 530 ASP A N 1
ATOM 4357 C CA . ASP A 1 530 ? -16.997 19.751 32.536 1.00 94.25 530 ASP A CA 1
ATOM 4358 C C . ASP A 1 530 ? -15.968 20.121 31.459 1.00 94.25 530 ASP A C 1
ATOM 4360 O O . ASP A 1 530 ? -15.705 19.382 30.504 1.00 94.25 530 ASP A O 1
ATOM 4364 N N . GLU A 1 531 ? -15.330 21.278 31.647 1.00 94.50 531 GLU A N 1
ATOM 4365 C CA . GLU A 1 531 ? -14.267 21.746 30.756 1.00 94.50 531 GLU A CA 1
ATOM 4366 C C . GLU A 1 531 ? -13.070 20.781 30.715 1.00 94.50 531 GLU A C 1
ATOM 4368 O O . GLU A 1 531 ? -12.425 20.655 29.676 1.00 94.50 531 GLU A O 1
ATOM 4373 N N . SER A 1 532 ? -12.797 20.031 31.788 1.00 96.50 532 SER A N 1
ATOM 4374 C CA . SER A 1 532 ? -11.684 19.073 31.807 1.00 96.50 532 SER A CA 1
ATOM 4375 C C . SER A 1 532 ? -11.945 17.871 30.898 1.00 96.50 532 SER A C 1
ATOM 4377 O O . SER A 1 532 ? -11.036 17.404 30.205 1.00 96.50 532 SER A O 1
ATOM 4379 N N . LEU A 1 533 ? -13.196 17.406 30.837 1.00 97.19 533 LEU A N 1
ATOM 4380 C CA . LEU A 1 533 ? -13.617 16.360 29.912 1.00 97.19 533 LEU A CA 1
ATOM 4381 C C . LEU A 1 533 ? -13.519 16.842 28.461 1.00 97.19 533 LEU A C 1
ATOM 4383 O O . LEU A 1 533 ? -13.017 16.113 27.601 1.00 97.19 533 LEU A O 1
ATOM 4387 N N . LEU A 1 534 ? -13.952 18.074 28.189 1.00 97.19 534 LEU A N 1
ATOM 4388 C CA . LEU A 1 534 ? -13.836 18.674 26.863 1.00 97.19 534 LEU A CA 1
ATOM 4389 C C . LEU A 1 534 ? -12.371 18.802 26.427 1.00 97.19 534 LEU A C 1
ATOM 4391 O O . LEU A 1 534 ? -12.027 18.352 25.335 1.00 97.19 534 LEU A O 1
ATOM 4395 N N . GLU A 1 535 ? -11.494 19.328 27.285 1.00 97.31 535 GLU A N 1
ATOM 4396 C CA . GLU A 1 535 ? -10.057 19.432 27.002 1.00 97.31 535 GLU A CA 1
ATOM 4397 C C . GLU A 1 535 ? -9.411 18.058 26.790 1.00 97.31 535 GLU A C 1
ATOM 4399 O O . GLU A 1 535 ? -8.636 17.882 25.852 1.00 97.31 535 GLU A O 1
ATOM 4404 N N . LYS A 1 536 ? -9.796 17.037 27.566 1.00 97.06 536 LYS A N 1
ATOM 4405 C CA . LYS A 1 536 ? -9.339 15.652 27.360 1.00 97.06 536 LYS A CA 1
ATOM 4406 C C . LYS A 1 536 ? -9.731 15.121 25.977 1.00 97.06 536 LYS A C 1
ATOM 4408 O O . LYS A 1 536 ? -8.906 14.531 25.277 1.00 97.06 536 LYS A O 1
ATOM 4413 N N . ILE A 1 537 ? -10.974 15.346 25.548 1.00 97.38 537 ILE A N 1
ATOM 4414 C CA . ILE A 1 537 ? -11.448 14.943 24.214 1.00 97.38 537 ILE A CA 1
ATOM 4415 C C . ILE A 1 537 ? -10.701 15.723 23.121 1.00 97.38 537 ILE A C 1
ATOM 4417 O O . ILE A 1 537 ? -10.297 15.138 22.109 1.00 97.38 537 ILE A O 1
ATOM 4421 N N . LEU A 1 538 ? -10.458 17.021 23.322 1.00 97.00 538 LEU A N 1
ATOM 4422 C CA . LEU A 1 538 ? -9.641 17.847 22.431 1.00 97.00 538 LEU A CA 1
ATOM 4423 C C . LEU A 1 538 ? -8.173 17.391 22.411 1.00 97.00 538 LEU A C 1
ATOM 4425 O O . LEU A 1 538 ? -7.527 17.426 21.366 1.00 97.00 538 LEU A O 1
ATOM 4429 N N . GLU A 1 539 ? -7.606 16.884 23.491 1.00 95.81 539 GLU A N 1
ATOM 4430 C CA . GLU A 1 539 ? -6.256 16.328 23.451 1.00 95.81 539 GLU A CA 1
ATOM 4431 C C . GLU A 1 539 ? -6.234 15.018 22.650 1.00 95.81 539 GLU A C 1
ATOM 4433 O O . GLU A 1 539 ? -5.500 14.894 21.663 1.00 95.81 539 GLU A O 1
ATOM 4438 N N . HIS A 1 540 ? -7.095 14.064 23.013 1.00 94.44 540 HIS A N 1
ATOM 4439 C CA . HIS A 1 540 ? -7.123 12.715 22.441 1.00 94.44 540 HIS A CA 1
ATOM 4440 C C . HIS A 1 540 ? -7.474 12.679 20.952 1.00 94.44 540 HIS A C 1
ATOM 4442 O O . HIS A 1 540 ? -7.054 11.777 20.225 1.00 94.44 540 HIS A O 1
ATOM 4448 N N . THR A 1 541 ? -8.235 13.663 20.477 1.00 94.31 541 THR A N 1
ATOM 4449 C CA . THR A 1 541 ? -8.603 13.778 19.060 1.00 94.31 541 THR A CA 1
ATOM 4450 C C . THR A 1 541 ? -7.648 14.685 18.279 1.00 94.31 541 THR A C 1
ATOM 4452 O O . THR A 1 541 ? -7.934 15.026 17.132 1.00 94.31 541 THR A O 1
ATOM 4455 N N . SER A 1 542 ? -6.544 15.150 18.884 1.00 94.56 542 SER A N 1
ATOM 4456 C CA . SER A 1 542 ? -5.587 16.031 18.200 1.00 94.56 542 SER A CA 1
ATOM 4457 C C . SER A 1 542 ? -4.768 15.246 17.181 1.00 94.56 542 SER A C 1
ATOM 4459 O O . SER A 1 542 ? -4.533 14.048 17.346 1.00 94.56 542 SER A O 1
ATOM 4461 N N . PHE A 1 543 ? -4.303 15.912 16.120 1.00 90.31 543 PHE A N 1
ATOM 4462 C CA . PHE A 1 543 ? -3.506 15.237 15.095 1.00 90.31 543 PHE A CA 1
ATOM 4463 C C . PHE A 1 543 ? -2.246 14.590 15.682 1.00 90.31 543 PHE A C 1
ATOM 4465 O O . PHE A 1 543 ? -1.950 13.441 15.356 1.00 90.31 543 PHE A O 1
ATOM 4472 N N . ASP A 1 544 ? -1.543 15.290 16.572 1.00 91.81 544 ASP A N 1
ATOM 4473 C CA . ASP A 1 544 ? -0.314 14.791 17.188 1.00 91.81 544 ASP A CA 1
ATOM 4474 C C . ASP A 1 544 ? -0.581 13.595 18.102 1.00 91.81 544 ASP A C 1
ATOM 4476 O O . ASP A 1 544 ? 0.115 12.580 18.000 1.00 91.81 544 ASP A O 1
ATOM 4480 N N . TYR A 1 545 ? -1.628 13.664 18.933 1.00 92.50 545 TYR A N 1
ATOM 4481 C CA . TYR A 1 545 ? -2.027 12.537 19.772 1.00 92.50 545 TYR A CA 1
ATOM 4482 C C . TYR A 1 545 ? -2.415 11.333 18.913 1.00 92.50 545 TYR A C 1
ATOM 4484 O O . TYR A 1 545 ? -1.892 10.235 19.108 1.00 92.50 545 TYR A O 1
ATOM 4492 N N . MET A 1 546 ? -3.292 11.526 17.926 1.00 90.56 546 MET A N 1
ATOM 4493 C CA . MET A 1 546 ? -3.757 10.447 17.058 1.00 90.56 546 MET A CA 1
ATOM 4494 C C . MET A 1 546 ? -2.603 9.836 16.256 1.00 90.56 546 MET A C 1
ATOM 4496 O O . MET A 1 546 ? -2.470 8.620 16.205 1.00 90.56 546 MET A O 1
ATOM 4500 N N . LYS A 1 547 ? -1.708 10.648 15.686 1.00 88.88 547 LYS A N 1
ATOM 4501 C CA . LYS A 1 547 ? -0.539 10.165 14.935 1.00 88.88 547 LYS A CA 1
ATOM 4502 C C . LYS A 1 547 ? 0.435 9.374 15.807 1.00 88.88 547 LYS A C 1
ATOM 4504 O O . LYS A 1 547 ? 1.032 8.408 15.328 1.00 88.88 547 LYS A O 1
ATOM 4509 N N . LYS A 1 548 ? 0.614 9.786 17.064 1.00 88.56 548 LYS A N 1
ATOM 4510 C CA . LYS A 1 548 ? 1.497 9.120 18.026 1.00 88.56 548 LYS A CA 1
ATOM 4511 C C . LYS A 1 548 ? 0.902 7.806 18.535 1.00 88.56 548 LYS A C 1
ATOM 4513 O O . LYS A 1 548 ? 1.622 6.813 18.613 1.00 88.56 548 LYS A O 1
ATOM 4518 N N . ASN A 1 549 ? -0.388 7.807 18.867 1.00 85.31 549 ASN A N 1
ATOM 4519 C CA . ASN A 1 549 ? -1.023 6.736 19.638 1.00 85.31 549 ASN A CA 1
ATOM 4520 C C . ASN A 1 549 ? -1.867 5.771 18.791 1.00 85.31 549 ASN A C 1
ATOM 4522 O O . ASN A 1 549 ? -2.135 4.657 19.233 1.00 85.31 549 ASN A O 1
ATOM 4526 N N . LEU A 1 550 ? -2.263 6.145 17.570 1.00 85.69 550 LEU A N 1
ATOM 4527 C CA . LEU A 1 550 ? -3.075 5.300 16.693 1.00 85.69 550 LEU A CA 1
ATOM 4528 C C . LEU A 1 550 ? -2.223 4.716 15.561 1.00 85.69 550 LEU A C 1
ATOM 4530 O O . LEU A 1 550 ? -1.643 5.427 14.739 1.00 85.69 550 LEU A O 1
ATOM 4534 N N . ALA A 1 551 ? -2.171 3.387 15.494 1.00 83.75 551 ALA A N 1
ATOM 4535 C CA . ALA A 1 551 ? -1.474 2.645 14.452 1.00 83.75 551 ALA A CA 1
ATOM 4536 C C . ALA A 1 551 ? -2.479 1.825 13.646 1.00 83.75 551 ALA A C 1
ATOM 4538 O O . ALA A 1 551 ? -3.127 0.941 14.195 1.00 83.75 551 ALA A O 1
ATOM 4539 N N . LEU A 1 552 ? -2.596 2.103 12.344 1.00 82.31 552 LEU A N 1
ATOM 4540 C CA . LEU A 1 552 ? -3.384 1.253 11.458 1.00 82.31 552 LEU A CA 1
ATOM 4541 C C . LEU A 1 552 ? -2.568 0.021 11.089 1.00 82.31 552 LEU A C 1
ATOM 4543 O O . LEU A 1 552 ? -1.553 0.146 10.399 1.00 82.31 552 LEU A O 1
ATOM 4547 N N . ILE A 1 553 ? -3.040 -1.142 11.517 1.00 82.50 553 ILE A N 1
ATOM 4548 C CA . ILE A 1 553 ? -2.543 -2.435 11.066 1.00 82.50 553 ILE A CA 1
ATOM 4549 C C . ILE A 1 553 ? -3.404 -2.884 9.883 1.00 82.50 553 ILE A C 1
ATOM 4551 O O . ILE A 1 553 ? -4.632 -2.880 9.962 1.00 82.50 553 ILE A O 1
ATOM 4555 N N . HIS A 1 554 ? -2.774 -3.197 8.757 1.00 73.06 554 HIS A N 1
ATOM 4556 C CA . HIS A 1 554 ? -3.456 -3.588 7.525 1.00 73.06 554 HIS A CA 1
ATOM 4557 C C . HIS A 1 554 ? -2.819 -4.863 6.970 1.00 73.06 554 HIS A C 1
ATOM 4559 O O . HIS A 1 554 ? -1.596 -4.986 7.086 1.00 73.06 554 HIS A O 1
ATOM 4565 N N . PRO A 1 555 ? -3.593 -5.763 6.326 1.00 68.62 555 PRO A N 1
ATOM 4566 C CA . PRO A 1 555 ? -3.029 -6.870 5.566 1.00 68.62 555 PRO A CA 1
ATOM 4567 C C . PRO A 1 555 ? -1.886 -6.390 4.677 1.00 68.62 555 PRO A C 1
ATOM 4569 O O . PRO A 1 555 ? -2.025 -5.389 3.961 1.00 68.62 555 PRO A O 1
ATOM 4572 N N . ASP A 1 556 ? -0.749 -7.064 4.766 1.00 65.88 556 ASP A N 1
ATOM 4573 C CA . ASP A 1 556 ? 0.390 -6.763 3.924 1.00 65.88 556 ASP A CA 1
ATOM 4574 C C . ASP A 1 556 ? 0.159 -7.413 2.554 1.00 65.88 556 ASP A C 1
ATOM 4576 O O . ASP A 1 556 ? 0.199 -8.638 2.448 1.00 65.88 556 ASP A O 1
ATOM 4580 N N . PRO A 1 557 ? -0.055 -6.638 1.472 1.00 51.91 557 PRO A N 1
ATOM 4581 C CA . PRO A 1 557 ? -0.219 -7.219 0.140 1.00 51.91 557 PRO A CA 1
ATOM 4582 C C . PRO A 1 557 ? 1.040 -7.968 -0.343 1.00 51.91 557 PRO A C 1
ATOM 4584 O O . PRO A 1 557 ? 1.004 -8.598 -1.398 1.00 51.91 557 PRO A O 1
ATOM 4587 N N . LYS A 1 558 ? 2.156 -7.887 0.398 1.00 54.16 558 LYS A N 1
ATOM 4588 C CA . LYS A 1 558 ? 3.443 -8.528 0.105 1.00 54.16 558 LYS A CA 1
ATOM 4589 C C . LYS A 1 558 ? 3.697 -9.817 0.895 1.00 54.16 558 LYS A C 1
ATOM 4591 O O . LYS A 1 558 ? 4.705 -10.469 0.620 1.00 54.16 558 LYS A O 1
ATOM 4596 N N . VAL A 1 559 ? 2.851 -10.162 1.870 1.00 51.16 559 VAL A N 1
ATOM 4597 C CA . VAL A 1 559 ? 2.990 -11.355 2.726 1.00 51.16 559 VAL A CA 1
ATOM 4598 C C . VAL A 1 559 ? 1.617 -11.996 2.900 1.00 51.16 559 VAL A C 1
ATOM 4600 O O . VAL A 1 559 ? 0.730 -11.402 3.507 1.00 51.16 559 VAL A O 1
ATOM 4603 N N . GLU A 1 560 ? 1.428 -13.211 2.384 1.00 44.34 560 GLU A N 1
ATOM 4604 C CA . GLU A 1 560 ? 0.172 -13.945 2.568 1.00 44.34 560 GLU A CA 1
ATOM 4605 C C . GLU A 1 560 ? -0.069 -14.207 4.066 1.00 44.34 560 GLU A C 1
ATOM 4607 O O . GLU A 1 560 ? 0.767 -14.797 4.745 1.00 44.34 560 GLU A O 1
ATOM 4612 N N . GLY A 1 561 ? -1.180 -13.689 4.601 1.00 52.12 561 GLY A N 1
ATOM 4613 C CA . GLY A 1 561 ? -1.494 -13.735 6.036 1.00 52.12 561 GLY A CA 1
ATOM 4614 C C . GLY A 1 561 ? -0.704 -12.756 6.921 1.00 52.12 561 GLY A C 1
ATOM 4615 O O . GLY A 1 561 ? -0.903 -12.754 8.132 1.00 52.12 561 GLY A O 1
ATOM 4616 N N . GLY A 1 562 ? 0.172 -11.922 6.350 1.00 59.53 562 GLY A N 1
ATOM 4617 C CA . GLY A 1 562 ? 0.948 -10.927 7.091 1.00 59.53 562 GLY A CA 1
ATOM 4618 C C . GLY A 1 562 ? 0.197 -9.615 7.317 1.00 59.53 562 GLY A C 1
ATOM 4619 O O . GLY A 1 562 ? -0.700 -9.243 6.560 1.00 59.53 562 GLY A O 1
ATOM 4620 N N . GLU A 1 563 ? 0.606 -8.872 8.343 1.00 75.81 563 GLU A N 1
ATOM 4621 C CA . GLU A 1 563 ? 0.075 -7.552 8.681 1.00 75.81 563 GLU A CA 1
ATOM 4622 C C . GLU A 1 563 ? 1.203 -6.516 8.746 1.00 75.81 563 GLU A C 1
ATOM 4624 O O . GLU A 1 563 ? 2.323 -6.814 9.161 1.00 75.81 563 GLU A O 1
ATOM 4629 N N . ARG A 1 564 ? 0.913 -5.268 8.368 1.00 77.62 564 ARG A N 1
ATOM 4630 C CA . ARG A 1 564 ? 1.874 -4.160 8.439 1.00 77.62 564 ARG A CA 1
ATOM 4631 C C . ARG A 1 564 ? 1.261 -2.896 9.017 1.00 77.62 564 ARG A C 1
ATOM 4633 O O . ARG A 1 564 ? 0.078 -2.610 8.830 1.00 77.62 564 ARG A O 1
ATOM 4640 N N . LYS A 1 565 ? 2.110 -2.071 9.633 1.00 81.25 565 LYS A N 1
ATOM 4641 C CA . LYS A 1 565 ? 1.742 -0.717 10.058 1.00 81.25 565 LYS A CA 1
ATOM 4642 C C . LYS A 1 565 ? 1.706 0.223 8.851 1.00 81.25 565 LYS A C 1
ATOM 4644 O O . LYS A 1 565 ? 2.696 0.385 8.138 1.00 81.25 565 LYS A O 1
ATOM 4649 N N . VAL A 1 566 ? 0.566 0.868 8.628 1.00 77.94 566 VAL A N 1
ATOM 4650 C CA . VAL A 1 566 ? 0.374 1.865 7.568 1.00 77.94 566 VAL A CA 1
ATOM 4651 C C . VAL A 1 566 ? 0.690 3.257 8.107 1.00 77.94 566 VAL A C 1
ATOM 4653 O O . VAL A 1 566 ? 0.205 3.646 9.171 1.00 77.94 566 VAL A O 1
ATOM 4656 N N . ASN A 1 567 ? 1.449 4.053 7.347 1.00 78.19 567 ASN A N 1
ATOM 4657 C CA . ASN A 1 567 ? 1.614 5.480 7.626 1.00 78.19 567 ASN A CA 1
ATOM 4658 C C . ASN A 1 567 ? 0.321 6.243 7.274 1.00 78.19 567 ASN A C 1
ATOM 4660 O O . ASN A 1 567 ? 0.190 6.837 6.204 1.00 78.19 567 ASN A O 1
ATOM 4664 N N . PHE A 1 568 ? -0.681 6.148 8.146 1.00 79.50 568 PHE A N 1
ATOM 4665 C CA . PHE A 1 568 ? -2.030 6.652 7.890 1.00 79.50 568 PHE A CA 1
ATOM 4666 C C . PHE A 1 568 ? -2.169 8.165 8.153 1.00 79.50 568 PHE A C 1
ATOM 4668 O O . PHE A 1 568 ? -2.864 8.863 7.411 1.00 79.50 568 PHE A O 1
ATOM 4675 N N . PHE A 1 569 ? -1.466 8.692 9.163 1.00 82.38 569 PHE A N 1
ATOM 4676 C CA . PHE A 1 569 ? -1.490 10.105 9.565 1.00 82.38 569 PHE A CA 1
ATOM 4677 C C . PHE A 1 569 ? -0.348 10.894 8.907 1.00 82.38 569 PHE A C 1
ATOM 4679 O O . PHE A 1 569 ? 0.768 10.968 9.424 1.00 82.38 569 PHE A O 1
ATOM 4686 N N . ARG A 1 570 ? -0.630 11.501 7.746 1.00 82.38 570 ARG A N 1
ATOM 4687 C CA . ARG A 1 570 ? 0.383 12.172 6.912 1.00 82.38 570 ARG A CA 1
ATOM 4688 C C . ARG A 1 570 ? 0.793 13.554 7.449 1.00 82.38 570 ARG A C 1
ATOM 4690 O O . ARG A 1 570 ? 1.847 13.667 8.075 1.00 82.38 570 ARG A O 1
ATOM 4697 N N . LYS A 1 571 ? -0.032 14.585 7.207 1.00 80.75 571 LYS A N 1
ATOM 4698 C CA . LYS A 1 571 ? 0.245 15.985 7.597 1.00 80.75 571 LYS A CA 1
ATOM 4699 C C . LYS A 1 571 ? -0.818 16.629 8.497 1.00 80.75 571 LYS A C 1
ATOM 4701 O O . LYS A 1 571 ? -0.438 17.399 9.358 1.00 80.75 571 LYS A O 1
ATOM 4706 N N . GLY A 1 572 ? -2.108 16.322 8.317 1.00 77.00 572 GLY A N 1
ATOM 4707 C CA . GLY A 1 572 ? -3.171 16.848 9.193 1.00 77.00 572 GLY A CA 1
ATOM 4708 C C . GLY A 1 572 ? -3.407 18.359 9.107 1.00 77.00 572 GLY A C 1
ATOM 4709 O O . GLY A 1 572 ? -3.828 18.954 10.088 1.00 77.00 572 GLY A O 1
ATOM 4710 N N . VAL A 1 573 ? -3.105 18.979 7.963 1.00 79.56 573 VAL A N 1
ATOM 4711 C CA . VAL A 1 573 ? -3.191 20.435 7.756 1.00 79.56 573 VAL A CA 1
ATOM 4712 C C . VAL A 1 573 ? -4.141 20.787 6.611 1.00 79.56 573 VAL A C 1
ATOM 4714 O O . VAL A 1 573 ? -4.388 19.952 5.733 1.00 79.56 573 VAL A O 1
ATOM 4717 N N . LYS A 1 574 ? -4.623 22.035 6.602 1.00 82.75 574 LYS A N 1
ATOM 4718 C CA . LYS A 1 574 ? -5.277 22.672 5.448 1.00 82.75 574 LYS A CA 1
ATOM 4719 C C . LYS A 1 574 ? -4.242 23.259 4.481 1.00 82.75 574 LYS A C 1
ATOM 4721 O O . LYS A 1 574 ? -3.213 23.768 4.926 1.00 82.75 574 LYS A O 1
ATOM 4726 N N . GLY A 1 575 ? -4.522 23.222 3.179 1.00 81.06 575 GLY A N 1
ATOM 4727 C CA . GLY A 1 575 ? -3.745 23.918 2.145 1.00 81.06 575 GLY A CA 1
ATOM 4728 C C . GLY A 1 575 ? -2.531 23.162 1.593 1.00 81.06 575 GLY A C 1
ATOM 4729 O O . GLY A 1 575 ? -1.720 23.749 0.880 1.00 81.06 575 GLY A O 1
ATOM 4730 N N . ASP A 1 576 ? -2.404 21.864 1.869 1.00 82.50 576 ASP A N 1
ATOM 4731 C CA . ASP A 1 576 ? -1.366 21.029 1.251 1.00 82.50 576 ASP A CA 1
ATOM 4732 C C . ASP A 1 576 ? -1.641 20.794 -0.243 1.00 82.50 576 ASP A C 1
ATOM 4734 O O . ASP A 1 576 ? -0.711 20.673 -1.040 1.00 82.50 576 ASP A O 1
ATOM 4738 N N . GLY A 1 577 ? -2.918 20.799 -0.631 1.00 83.44 577 GLY A N 1
ATOM 4739 C CA . GLY A 1 577 ? -3.385 20.795 -2.012 1.00 83.44 577 GLY A CA 1
ATOM 4740 C C . GLY A 1 577 ? -2.837 21.975 -2.806 1.00 83.44 577 GLY A C 1
ATOM 4741 O O . GLY A 1 577 ? -2.231 21.771 -3.855 1.00 83.44 577 GLY A O 1
ATOM 4742 N N . LYS A 1 578 ? -2.940 23.195 -2.255 1.00 87.06 578 LYS A N 1
ATOM 4743 C CA . LYS A 1 578 ? -2.395 24.424 -2.867 1.00 87.06 578 LYS A CA 1
ATOM 4744 C C . LYS A 1 578 ? -0.878 24.337 -3.113 1.00 87.06 578 LYS A C 1
ATOM 4746 O O . LYS A 1 578 ? -0.381 24.961 -4.041 1.00 87.06 578 LYS A O 1
ATOM 4751 N N . GLN A 1 579 ? -0.147 23.569 -2.300 1.00 87.50 579 GLN A N 1
ATOM 4752 C CA . GLN A 1 579 ? 1.307 23.384 -2.432 1.00 87.50 579 GLN A CA 1
ATOM 4753 C C . GLN A 1 579 ? 1.698 22.235 -3.372 1.00 87.50 579 GLN A C 1
ATOM 4755 O O . GLN A 1 579 ? 2.821 22.212 -3.869 1.00 87.50 579 GLN A O 1
ATOM 4760 N N . SER A 1 580 ? 0.806 21.261 -3.570 1.00 84.88 580 SER A N 1
ATOM 4761 C CA . SER A 1 580 ? 1.115 20.002 -4.262 1.00 84.88 580 SER A CA 1
ATOM 4762 C C . SER A 1 580 ? 0.530 19.917 -5.671 1.00 84.88 580 SER A C 1
ATOM 4764 O O . SER A 1 580 ? 0.940 19.048 -6.437 1.00 84.88 580 SER A O 1
ATOM 4766 N N . LEU A 1 581 ? -0.453 20.759 -5.998 1.00 90.62 581 LEU A N 1
ATOM 4767 C CA . LEU A 1 581 ? -1.123 20.786 -7.296 1.00 90.62 581 LEU A CA 1
ATOM 4768 C C . LEU A 1 581 ? -0.629 21.956 -8.145 1.00 90.62 581 LEU A C 1
ATOM 4770 O O . LEU A 1 581 ? -0.275 23.020 -7.638 1.00 90.62 581 LEU A O 1
ATOM 4774 N N . THR A 1 582 ? -0.647 21.762 -9.461 1.00 93.25 582 THR A N 1
ATOM 4775 C CA . THR A 1 582 ? -0.346 22.827 -10.424 1.00 93.25 582 THR A CA 1
ATOM 4776 C C . THR A 1 582 ? -1.442 23.895 -10.432 1.00 93.25 582 THR A C 1
ATOM 4778 O O . THR A 1 582 ? -2.595 23.633 -10.078 1.00 93.25 582 THR A O 1
ATOM 4781 N N . SER A 1 583 ? -1.112 25.104 -10.894 1.00 92.62 583 SER A N 1
ATOM 4782 C CA . SER A 1 583 ? -2.091 26.190 -11.040 1.00 92.62 583 SER A CA 1
ATOM 4783 C C . SER A 1 583 ? -3.278 25.801 -11.930 1.00 92.62 583 SER A C 1
ATOM 4785 O O . SER A 1 583 ? -4.412 26.157 -11.613 1.00 92.62 583 SER A O 1
ATOM 4787 N N . ASP A 1 584 ? -3.046 25.010 -12.981 1.00 93.94 584 ASP A N 1
ATOM 4788 C CA . ASP A 1 584 ? -4.104 24.531 -13.878 1.00 93.94 584 ASP A CA 1
ATOM 4789 C C . ASP A 1 584 ? -5.024 23.508 -13.204 1.00 93.94 584 ASP A C 1
ATOM 4791 O O . ASP A 1 584 ? -6.237 23.539 -13.402 1.00 93.94 584 ASP A O 1
ATOM 4795 N N . GLN A 1 585 ? -4.479 22.613 -12.376 1.00 93.44 585 GLN A N 1
ATOM 4796 C CA . GLN A 1 585 ? -5.274 21.666 -11.587 1.00 93.44 585 GLN A CA 1
ATOM 4797 C C . GLN A 1 585 ? -6.116 22.385 -10.529 1.00 93.44 585 GLN A C 1
ATOM 4799 O O . GLN A 1 585 ? -7.303 22.099 -10.376 1.00 93.44 585 GLN A O 1
ATOM 4804 N N . LEU A 1 586 ? -5.532 23.363 -9.833 1.00 94.19 586 LEU A N 1
ATOM 4805 C CA . LEU A 1 586 ? -6.265 24.201 -8.882 1.00 94.19 586 LEU A CA 1
ATOM 4806 C C . LEU A 1 586 ? -7.395 24.970 -9.577 1.00 94.19 586 LEU A C 1
ATOM 4808 O O . LEU A 1 586 ? -8.507 25.036 -9.054 1.00 94.19 586 LEU A O 1
ATOM 4812 N N . LYS A 1 587 ? -7.137 25.500 -10.778 1.00 93.06 587 LYS A N 1
ATOM 4813 C CA . LYS A 1 587 ? -8.161 26.155 -11.594 1.00 93.06 587 LYS A CA 1
ATOM 4814 C C . LYS A 1 587 ? -9.279 25.186 -11.986 1.00 93.06 587 LYS A C 1
ATOM 4816 O O . LYS A 1 587 ? -10.437 25.535 -11.815 1.00 93.06 587 LYS A O 1
ATOM 4821 N N . GLN A 1 588 ? -8.959 23.973 -12.436 1.00 94.50 588 GLN A N 1
ATOM 4822 C CA . GLN A 1 588 ? -9.964 22.960 -12.791 1.00 94.50 588 GLN A CA 1
ATOM 4823 C C . GLN A 1 588 ? -10.869 22.587 -11.609 1.00 94.50 588 GLN A C 1
ATOM 4825 O O . GLN A 1 588 ? -12.086 22.539 -11.767 1.00 94.50 588 GLN A O 1
ATOM 4830 N N . LEU A 1 589 ? -10.304 22.384 -10.412 1.00 94.25 589 LEU A N 1
ATOM 4831 C CA . LEU A 1 589 ? -11.100 22.130 -9.202 1.00 94.25 589 LEU A CA 1
ATOM 4832 C C . LEU A 1 589 ? -11.990 23.319 -8.839 1.00 94.25 589 LEU A C 1
ATOM 4834 O O . LEU A 1 589 ? -13.138 23.135 -8.432 1.00 94.25 589 LEU A O 1
ATOM 4838 N N . LYS A 1 590 ? -11.468 24.540 -8.983 1.00 91.62 590 LYS A N 1
ATOM 4839 C CA . LYS A 1 590 ? -12.224 25.765 -8.728 1.00 91.62 590 LYS A CA 1
ATOM 4840 C C . LYS A 1 590 ? -13.378 25.929 -9.716 1.00 91.62 590 LYS A C 1
ATOM 4842 O O . LYS A 1 590 ? -14.491 26.218 -9.288 1.00 91.62 590 LYS A O 1
ATOM 4847 N N . ASP A 1 591 ? -13.127 25.725 -11.004 1.00 92.94 591 ASP A N 1
ATOM 4848 C CA . ASP A 1 591 ? -14.143 25.817 -12.055 1.00 92.94 591 ASP A CA 1
ATOM 4849 C C . ASP A 1 591 ? -15.235 24.759 -11.834 1.00 92.94 591 ASP A C 1
ATOM 4851 O O . ASP A 1 591 ? -16.421 25.086 -11.854 1.00 92.94 591 ASP A O 1
ATOM 4855 N N . MET A 1 592 ? -14.847 23.523 -11.500 1.00 92.25 592 MET A N 1
ATOM 4856 C CA . MET A 1 592 ? -15.800 22.459 -11.180 1.00 92.25 592 MET A CA 1
ATOM 4857 C C . MET A 1 592 ? -16.613 22.761 -9.918 1.00 92.25 592 MET A C 1
ATOM 4859 O O . MET A 1 592 ? -17.817 22.523 -9.897 1.00 92.25 592 MET A O 1
ATOM 4863 N N . ALA A 1 593 ? -15.992 23.328 -8.879 1.00 91.12 593 ALA A N 1
ATOM 4864 C CA . ALA A 1 593 ? -16.704 23.758 -7.678 1.00 91.12 593 ALA A CA 1
ATOM 4865 C C . ALA A 1 593 ? -17.720 24.865 -7.994 1.00 91.12 593 ALA A C 1
ATOM 4867 O O . ALA A 1 593 ? -18.865 24.782 -7.558 1.00 91.12 593 ALA A O 1
ATOM 4868 N N . LEU A 1 594 ? -17.325 25.873 -8.777 1.00 92.06 594 LEU A N 1
ATOM 4869 C CA . LEU A 1 594 ? -18.202 26.966 -9.204 1.00 92.06 594 LEU A CA 1
ATOM 4870 C C . LEU A 1 594 ? -19.395 26.473 -10.026 1.00 92.06 594 LEU A C 1
ATOM 4872 O O . LEU A 1 594 ? -20.481 27.035 -9.910 1.00 92.06 594 LEU A O 1
ATOM 4876 N N . GLU A 1 595 ? -19.195 25.447 -10.851 1.00 92.50 595 GLU A N 1
ATOM 4877 C CA . GLU A 1 595 ? -20.259 24.829 -11.638 1.00 92.50 595 GLU A CA 1
ATOM 4878 C C . GLU A 1 595 ? -21.189 23.982 -10.760 1.00 92.50 595 GLU A C 1
ATOM 4880 O O . GLU A 1 595 ? -22.395 24.227 -10.716 1.00 92.50 595 GLU A O 1
ATOM 4885 N N . LYS A 1 596 ? -20.631 22.997 -10.048 1.00 92.00 596 LYS A N 1
ATOM 4886 C CA . LYS A 1 596 ? -21.392 21.968 -9.328 1.00 92.00 596 LYS A CA 1
ATOM 4887 C C . LYS A 1 596 ? -22.016 22.471 -8.032 1.00 92.00 596 LYS A C 1
ATOM 4889 O O . LYS A 1 596 ? -23.117 22.059 -7.698 1.00 92.00 596 LYS A O 1
ATOM 4894 N N . LEU A 1 597 ? -21.336 23.353 -7.302 1.00 92.25 597 LEU A N 1
ATOM 4895 C CA . LEU A 1 597 ? -21.786 23.845 -5.993 1.00 92.25 597 LEU A CA 1
ATOM 4896 C C . LEU A 1 597 ? -22.476 25.204 -6.071 1.00 92.25 597 LEU A C 1
ATOM 4898 O O . LEU A 1 597 ? -22.674 25.874 -5.052 1.00 92.25 597 LEU A O 1
ATOM 4902 N N . LYS A 1 598 ? -22.832 25.637 -7.279 1.00 90.94 598 LYS A N 1
ATOM 4903 C CA . LYS A 1 598 ? -23.533 26.895 -7.491 1.00 90.94 598 LYS A CA 1
ATOM 4904 C C . LYS A 1 598 ? -24.817 26.935 -6.659 1.00 90.94 598 LYS A C 1
ATOM 4906 O O . LYS A 1 598 ? -25.659 26.052 -6.768 1.00 90.94 598 LYS A O 1
ATOM 4911 N N . GLY A 1 599 ? -24.985 27.996 -5.870 1.00 87.56 599 GLY A N 1
ATOM 4912 C CA . GLY A 1 599 ? -26.174 28.187 -5.031 1.00 87.56 599 GLY A CA 1
ATOM 4913 C C . GLY A 1 599 ? -26.133 27.452 -3.688 1.00 87.56 599 GLY A C 1
ATOM 4914 O O . GLY A 1 599 ? -27.100 27.530 -2.942 1.00 87.56 599 GLY A O 1
ATOM 4915 N N . THR A 1 600 ? -25.025 26.780 -3.366 1.00 92.44 600 THR A N 1
ATOM 4916 C CA . THR A 1 600 ? -24.777 26.194 -2.042 1.00 92.44 600 THR A CA 1
ATOM 4917 C C . THR A 1 600 ? -23.870 27.101 -1.215 1.00 92.44 600 THR A C 1
ATOM 4919 O O . THR A 1 600 ? -23.024 27.800 -1.762 1.00 92.44 600 THR A O 1
ATOM 4922 N N . GLU A 1 601 ? -23.971 27.043 0.109 1.00 90.12 601 GLU A N 1
ATOM 4923 C CA . GLU A 1 601 ? -23.054 27.737 1.032 1.00 90.12 601 GLU A CA 1
ATOM 4924 C C . GLU A 1 601 ? -21.621 27.165 0.990 1.00 90.12 601 GLU A C 1
ATOM 4926 O O . GLU A 1 601 ? -20.656 27.855 1.326 1.00 90.12 601 GLU A O 1
ATOM 4931 N N . LEU A 1 602 ? -21.455 25.923 0.511 1.00 89.25 602 LEU A N 1
ATOM 4932 C CA . LEU A 1 602 ? -20.149 25.266 0.386 1.00 89.25 602 LEU A CA 1
ATOM 4933 C C . LEU A 1 602 ? -19.201 26.033 -0.538 1.00 89.25 602 LEU A C 1
ATOM 4935 O O . LEU A 1 602 ? -17.992 26.053 -0.301 1.00 89.25 602 LEU A O 1
ATOM 4939 N N . ILE A 1 603 ? -19.730 26.685 -1.582 1.00 87.88 603 ILE A N 1
ATOM 4940 C CA . ILE A 1 603 ? -18.891 27.441 -2.515 1.00 87.88 603 ILE A CA 1
ATOM 4941 C C . ILE A 1 603 ? -18.242 28.642 -1.828 1.00 87.88 603 ILE A C 1
ATOM 4943 O O . ILE A 1 603 ? -17.085 28.951 -2.101 1.00 87.88 603 ILE A O 1
ATOM 4947 N N . GLU A 1 604 ? -18.937 29.290 -0.892 1.00 85.44 604 GLU A N 1
ATOM 4948 C CA . GLU A 1 604 ? -18.368 30.399 -0.130 1.00 85.44 604 GLU A CA 1
ATOM 4949 C C . GLU A 1 604 ? -17.265 29.909 0.798 1.00 85.44 604 GLU A C 1
ATOM 4951 O O . GLU A 1 604 ? -16.212 30.536 0.897 1.00 85.44 604 GLU A O 1
ATOM 4956 N N . GLU A 1 605 ? -17.483 28.775 1.465 1.00 83.25 605 GLU A N 1
ATOM 4957 C CA . GLU A 1 605 ? -16.478 28.173 2.336 1.00 83.25 605 GLU A CA 1
ATOM 4958 C C . GLU A 1 605 ? -15.220 27.765 1.562 1.00 83.25 605 GLU A C 1
ATOM 4960 O O . GLU A 1 605 ? -14.106 27.976 2.044 1.00 83.25 605 GLU A O 1
ATOM 4965 N N . TRP A 1 606 ? -15.368 27.208 0.358 1.00 82.38 606 TRP A N 1
ATOM 4966 C CA . TRP A 1 606 ? -14.241 26.704 -0.433 1.00 82.38 606 TRP A CA 1
ATOM 4967 C C . TRP A 1 606 ? -13.509 27.800 -1.210 1.00 82.38 606 TRP A C 1
ATOM 4969 O O . TRP A 1 606 ? -12.320 27.651 -1.490 1.00 82.38 606 TRP A O 1
ATOM 4979 N N . LEU A 1 607 ? -14.181 28.912 -1.520 1.00 78.50 607 LEU A N 1
ATOM 4980 C CA . LEU A 1 607 ? -13.567 30.069 -2.177 1.00 78.50 607 LEU A CA 1
ATOM 4981 C C . LEU A 1 607 ? -12.965 31.094 -1.211 1.00 78.50 607 LEU A C 1
ATOM 4983 O O . LEU A 1 607 ? -12.194 31.939 -1.662 1.00 78.50 607 LEU A O 1
ATOM 4987 N N . LYS A 1 608 ? -13.281 31.035 0.089 1.00 74.38 608 LYS A N 1
ATOM 4988 C CA . LYS A 1 608 ? -12.576 31.821 1.115 1.00 74.38 608 LYS A CA 1
ATOM 4989 C C . LYS A 1 608 ? -11.106 31.381 1.173 1.00 74.38 608 LYS A C 1
ATOM 4991 O O . LYS A 1 608 ? -10.814 30.187 1.082 1.00 74.38 608 LYS A O 1
ATOM 4996 N N . ASP A 1 609 ? -10.179 32.329 1.269 1.00 55.19 609 ASP A N 1
ATOM 4997 C CA . ASP A 1 609 ? -8.738 32.045 1.162 1.00 55.19 609 ASP A CA 1
ATOM 4998 C C . ASP A 1 609 ? -8.129 31.286 2.346 1.00 55.19 609 ASP A C 1
ATOM 5000 O O . ASP A 1 609 ? -8.465 31.606 3.512 1.00 55.19 609 ASP A O 1
#

pLDDT: mean 84.17, std 19.18, range [20.77, 98.88]

Foldseek 3Di:
DPDPCQWDAAPNATAGPDPQQDSVLVVQQLADADDFQAEEEEEAPPLQSVLVLLLVVLLVVLLDDDDAPVCSDAAVADESSRHHCVNQVPDDDHGHYYYHAALVRHHYDLRHAYEYGGEALLSSLVSCQLQVCLLVVHHDDSVVSLVCQCQLVDHRGNRLVSVVSLLVVPVSLRYHYHYSQLCVVCVLVSSLVVLVSSHPVSNCSCVVDVPSSVSSVQCSQLVNCQVPHFDDPVPDDPPCPPRTRCPRDPRDPDVSVVPDDPVSLVSQLVSLCVRCPPGPCSVRNRPLADDDDPDDPDDDDDDDDDDDDDDDDDDPDDDPDDDDDQCFDADPNATAHDDPLQDPQLVVLQLEDEDDQQEEEEEEAPQLCSLLVLLLLVCLVVLLDDDPALVCSCAQQADERSRNHPVSQVPDDPPRHYYYHAALVRHHYDLNAAYEYGGEQLLNRLVLVVVQCVLLVHSDHPSVVSLVCQLQLSDHNGHNLVRVVSLLVCCVRLRYHYDYLVCCVVVVLVSSLVVQVSSHPVSNVCVVVDVVSSVSSVVCSDLVNCQVGHWDWDDDPSDDVDIDTGNNRDPSDPCVSVVPDDPVSVVSSLVSCCVRCPPHPVNVVNPDD